Protein 4J7Z (pdb70)

Organism: Thermus thermophilus (strain ATCC 27634 / DSM 579 / HB8) (NCBI:txid300852)

Foldseek 3Di:
DDQDDLCVLLVHDLPDDLVSLVVSLVVLCCPLPCVNDVDPVSVVSNLSNLLSCLQCNDVVSVVLSVCPPPPDDHDDADPPHDDSPPGPPVPDDPNSVVSD/DDQDDLCVLLVHDLPDDLVSSVVSLVVLCCVQPCVNDVDPVSVVSNLSSLLSCLQSNDVVSVVLSVCPPHPDDHDDADVPGDDRPPDPPPPHDPNSVVSD/DDQDDLCVLLVHDLPDDLVSLVVSLVVLCVVQPCVPDDDVVSVVSNLSSQLSCLQVNPVVSVVQSVCPPDPDDGDDADVVFDDSPVDDPVPDDPNSCVRRVND/DDQDDLCVLLVHDLPDDLVSLVVSLVVLLVVQPCVRDVDPCSVVSNLSSLLSCLQSNPVVSSVLSVCPPDPDDGDDADPVADDSPPGPCPPDDPNCCVRRVVRPDD/DDDLCVLLVHDLPDDLVRLVVSLVVVCVVQPVVRDDDPVSVVSNLSSLLSCLQSNPVVSVVLVVCPPDPDDHDDADVPGDDSPVDPQVPDDVVSVVSD/DDQDDLCVLLVHDLPDDLVRLVVSLVVLCVVLPPVSVVSNLSSLLSCLQSNDVVSVVLSVCPPPPDDGDDADVVGDDRDVDDCVPPDPVSVVSD

Structure (mmCIF, N/CA/C/O backbone):
data_4J7Z
#
_entry.id   4J7Z
#
_cell.length_a   85.990
_cell.length_b   85.990
_cell.length_c   72.720
_cell.angle_alpha   90.00
_cell.angle_beta   90.00
_cell.angle_gamma   120.00
#
_symmetry.space_group_name_H-M   'P 31'
#
loop_
_entity.id
_entity.type
_entity.pdbx_description
1 polymer 'Chaperone protein DnaJ 2'
2 non-polymer GLYCEROL
3 water water
#
loop_
_atom_site.group_PDB
_atom_site.id
_atom_site.type_symbol
_atom_site.label_atom_id
_atom_site.label_alt_id
_atom_site.label_comp_id
_atom_site.label_asym_id
_atom_site.label_entity_id
_atom_site.label_seq_id
_atom_site.pdbx_PDB_ins_code
_atom_site.Cartn_x
_atom_site.Cartn_y
_atom_site.Cartn_z
_atom_site.occupancy
_atom_site.B_iso_or_equiv
_atom_site.auth_seq_id
_atom_site.auth_comp_id
_atom_site.auth_asym_id
_atom_site.auth_atom_id
_atom_site.pdbx_PDB_model_num
ATOM 1 N N . ALA A 1 1 ? 3.123 36.519 60.915 1.00 50.92 2 ALA A N 1
ATOM 2 C CA . ALA A 1 1 ? 4.066 36.762 62.054 1.00 52.69 2 ALA A CA 1
ATOM 3 C C . ALA A 1 1 ? 3.910 38.158 62.654 1.00 48.87 2 ALA A C 1
ATOM 4 O O . ALA A 1 1 ? 3.680 38.292 63.857 1.00 54.80 2 ALA A O 1
ATOM 6 N N . ALA A 1 2 ? 4.048 39.190 61.822 1.00 47.81 3 ALA A N 1
ATOM 7 C CA . ALA A 1 2 ? 3.900 40.581 62.280 1.00 45.41 3 ALA A CA 1
ATOM 8 C C . ALA A 1 2 ? 2.464 40.881 62.709 1.00 41.06 3 ALA A C 1
ATOM 9 O O . ALA A 1 2 ? 1.512 40.356 62.122 1.00 43.30 3 ALA A O 1
ATOM 11 N N . LYS A 1 3 ? 2.326 41.738 63.720 1.00 38.97 4 LYS A N 1
ATOM 12 C CA . LYS A 1 3 ? 1.016 42.110 64.283 1.00 33.54 4 LYS A CA 1
ATOM 13 C C . LYS A 1 3 ? 0.148 42.871 63.278 1.00 32.77 4 LYS A C 1
ATOM 14 O O . LYS A 1 3 ? 0.475 43.999 62.900 1.00 43.01 4 LYS A O 1
ATOM 20 N N . LYS A 1 4 ? -0.950 42.250 62.847 1.00 30.19 5 LYS A N 1
ATOM 21 C CA . LYS A 1 4 ? -1.921 42.904 61.965 1.00 26.42 5 LYS A CA 1
ATOM 22 C C . LYS A 1 4 ? -2.646 44.013 62.709 1.00 19.45 5 LYS A C 1
ATOM 23 O O . LYS A 1 4 ? -2.808 43.935 63.921 1.00 19.91 5 LYS A O 1
ATOM 29 N N . ASP A 1 5 ? -3.088 45.030 61.976 1.00 21.14 6 ASP A N 1
ATOM 30 C CA . ASP A 1 5 ? -3.770 46.170 62.594 1.00 18.28 6 ASP A CA 1
ATOM 31 C C . ASP A 1 5 ? -5.250 46.042 62.313 1.00 16.78 6 ASP A C 1
ATOM 32 O O . ASP A 1 5 ? -5.767 46.555 61.316 1.00 19.80 6 ASP A O 1
ATOM 37 N N . TYR A 1 6 ? -5.944 45.370 63.219 1.00 15.66 7 TYR A N 1
ATOM 38 C CA . TYR A 1 6 ? -7.359 45.133 63.060 1.00 14.26 7 TYR A CA 1
ATOM 39 C C . TYR A 1 6 ? -8.170 46.424 63.204 1.00 12.31 7 TYR A C 1
ATOM 40 O O . TYR A 1 6 ? -9.227 46.573 62.593 1.00 14.74 7 TYR A O 1
ATOM 49 N N . TYR A 1 7 ? -7.676 47.362 64.001 1.00 10.45 8 TYR A N 1
ATOM 50 C CA . TYR A 1 7 ? -8.358 48.645 64.135 1.00 11.42 8 TYR A CA 1
ATOM 51 C C . TYR A 1 7 ? -8.421 49.410 62.813 1.00 13.21 8 TYR A C 1
ATOM 52 O O . TYR A 1 7 ? -9.468 49.983 62.466 1.00 13.42 8 TYR A O 1
ATOM 61 N N . ALA A 1 8 ? -7.329 49.381 62.056 1.00 15.51 9 ALA A N 1
ATOM 62 C CA . ALA A 1 8 ? -7.290 50.031 60.730 1.00 14.68 9 ALA A CA 1
ATOM 63 C C . ALA A 1 8 ? -8.218 49.347 59.724 1.00 16.42 9 ALA A C 1
ATOM 64 O O . ALA A 1 8 ? -8.793 50.002 58.845 1.00 17.75 9 ALA A O 1
ATOM 66 N N . ILE A 1 9 ? -8.379 48.035 59.862 1.00 17.28 10 ILE A N 1
ATOM 67 C CA . ILE A 1 9 ? -9.265 47.301 58.954 1.00 16.75 10 ILE A CA 1
ATOM 68 C C . ILE A 1 9 ? -10.717 47.763 59.140 1.00 14.74 10 ILE A C 1
ATOM 69 O O . ILE A 1 9 ? -11.447 47.901 58.157 1.00 19.28 10 ILE A O 1
ATOM 74 N N . LEU A 1 10 ? -11.127 47.976 60.393 1.00 13.59 11 LEU A N 1
ATOM 75 C CA . LEU A 1 10 ? -12.473 48.446 60.697 1.00 14.79 11 LEU A CA 1
ATOM 76 C C . LEU A 1 10 ? -12.647 49.976 60.652 1.00 17.49 11 LEU A C 1
ATOM 77 O O . LEU A 1 10 ? -13.770 50.460 60.568 1.00 18.52 11 LEU A O 1
ATOM 82 N N . GLY A 1 11 ? -11.544 50.721 60.666 1.00 15.17 12 GLY A N 1
ATOM 83 C CA . GLY A 1 11 ? -11.567 52.188 60.630 1.00 13.71 12 GLY A CA 1
ATOM 84 C C . GLY A 1 11 ? -11.948 52.846 61.949 1.00 16.92 12 GLY A C 1
ATOM 85 O O . GLY A 1 11 ? -12.706 53.845 61.978 1.00 18.40 12 GLY A O 1
ATOM 86 N N . VAL A 1 12 ? -11.408 52.308 63.040 1.00 14.85 13 VAL A N 1
ATOM 87 C CA . VAL A 1 12 ? -11.709 52.802 64.376 1.00 10.65 13 VAL A CA 1
ATOM 88 C C . VAL A 1 12 ? -10.404 53.009 65.126 1.00 11.44 13 VAL A C 1
ATOM 89 O O . VAL A 1 12 ? -9.411 52.372 64.805 1.00 13.13 13 VAL A O 1
ATOM 93 N N . PRO A 1 13 ? -10.426 53.892 66.129 1.00 12.33 14 PRO A N 1
ATOM 94 C CA . PRO A 1 13 ? -9.252 54.022 66.970 1.00 11.53 14 PRO A CA 1
ATOM 95 C C . PRO A 1 13 ? -9.034 52.808 67.873 1.00 9.17 14 PRO A C 1
ATOM 96 O O . PRO A 1 13 ? -9.969 52.019 68.131 1.00 13.70 14 PRO A O 1
ATOM 100 N N . ARG A 1 14 ? -7.820 52.681 68.370 1.00 11.34 15 ARG A N 1
ATOM 101 C CA . ARG A 1 14 ? -7.474 51.601 69.297 1.00 11.39 15 ARG A CA 1
ATOM 102 C C . ARG A 1 14 ? -8.329 51.611 70.547 1.00 12.82 15 ARG A C 1
ATOM 103 O O . ARG A 1 14 ? -8.572 50.553 71.132 1.00 13.93 15 ARG A O 1
ATOM 111 N N . ASN A 1 15 ? -8.785 52.794 70.950 1.00 11.84 16 ASN A N 1
ATOM 112 C CA . ASN A 1 15 ? -9.587 52.938 72.168 1.00 13.62 16 ASN A CA 1
ATOM 113 C C . ASN A 1 15 ? -11.103 52.880 71.924 1.00 12.73 16 ASN A C 1
ATOM 114 O O . ASN A 1 15 ? -11.891 53.250 72.810 1.00 13.78 16 ASN A O 1
ATOM 119 N N . ALA A 1 16 ? -11.506 52.391 70.754 1.00 12.57 17 ALA A N 1
ATOM 120 C CA . ALA A 1 16 ? -12.919 52.323 70.396 1.00 12.40 17 ALA A CA 1
ATOM 121 C C . ALA A 1 16 ? -13.688 51.449 71.352 1.00 14.18 17 ALA A C 1
ATOM 122 O O . ALA A 1 16 ? -13.170 50.481 71.877 1.00 13.54 17 ALA A O 1
ATOM 124 N N . THR A 1 17 ? -14.955 51.755 71.533 1.00 15.87 18 THR A N 1
ATOM 125 C CA . THR A 1 17 ? -15.817 50.893 72.315 1.00 15.06 18 THR A CA 1
ATOM 126 C C . THR A 1 17 ? -16.229 49.661 71.502 1.00 13.78 18 THR A C 1
ATOM 127 O O . THR A 1 17 ? -16.145 49.646 70.297 1.00 16.54 18 THR A O 1
ATOM 131 N N . GLN A 1 18 ? -16.747 48.646 72.176 1.00 16.99 19 GLN A N 1
ATOM 132 C CA . GLN A 1 18 ? -17.267 47.486 71.472 1.00 15.46 19 GLN A CA 1
ATOM 133 C C . GLN A 1 18 ? -18.447 47.887 70.595 1.00 16.62 19 GLN A C 1
ATOM 134 O O . GLN A 1 18 ? -18.602 47.361 69.498 1.00 19.82 19 GLN A O 1
ATOM 140 N N . GLU A 1 19 ? -19.273 48.818 71.070 1.00 21.03 20 GLU A N 1
ATOM 141 C CA . GLU A 1 19 ? -20.388 49.341 70.255 1.00 20.68 20 GLU A CA 1
ATOM 142 C C . GLU A 1 19 ? -19.905 49.986 68.958 1.00 22.05 20 GLU A C 1
ATOM 143 O O . GLU A 1 19 ? -20.482 49.761 67.883 1.00 22.69 20 GLU A O 1
ATOM 149 N N . GLU A 1 20 ? -18.863 50.800 69.071 1.00 17.64 21 GLU A N 1
ATOM 150 C CA . GLU A 1 20 ? -18.243 51.450 67.915 1.00 20.29 21 GLU A CA 1
ATOM 151 C C . GLU A 1 20 ? -17.666 50.430 66.932 1.00 16.64 21 GLU A C 1
ATOM 152 O O . GLU A 1 20 ? -17.778 50.588 65.712 1.00 18.76 21 GLU A O 1
ATOM 158 N N . ILE A 1 21 ? -17.030 49.392 67.477 1.00 16.39 22 ILE A N 1
ATOM 159 C CA . ILE A 1 21 ? -16.517 48.279 66.686 1.00 14.54 22 ILE A CA 1
ATOM 160 C C . ILE A 1 21 ? -17.659 47.590 65.935 1.00 16.75 22 ILE A C 1
ATOM 161 O O . ILE A 1 21 ? -17.583 47.398 64.708 1.00 17.99 22 ILE A O 1
ATOM 166 N N . LYS A 1 22 ? -18.720 47.257 66.666 1.00 19.75 23 LYS A N 1
ATOM 167 C CA . LYS A 1 22 ? -19.915 46.679 66.051 1.00 19.04 23 LYS A CA 1
ATOM 168 C C . LYS A 1 22 ? -20.460 47.558 64.928 1.00 23.03 23 LYS A C 1
ATOM 169 O O . LYS A 1 22 ? -20.710 47.062 63.828 1.00 22.53 23 LYS A O 1
ATOM 175 N N . ARG A 1 23 ? -20.646 48.850 65.172 1.00 22.43 24 ARG A N 1
ATOM 176 C CA . ARG A 1 23 ? -21.239 49.688 64.125 1.00 24.25 24 ARG A CA 1
ATOM 177 C C . ARG A 1 23 ? -20.309 49.859 62.894 1.00 21.06 24 ARG A C 1
ATOM 178 O O . ARG A 1 23 ? -20.801 49.958 61.755 1.00 23.60 24 ARG A O 1
ATOM 186 N N . ALA A 1 24 ? -18.992 49.880 63.116 1.00 22.42 25 ALA A N 1
ATOM 187 C CA . ALA A 1 24 ? -18.023 49.953 62.020 1.00 19.66 25 ALA A CA 1
ATOM 188 C C . ALA A 1 24 ? -18.056 48.677 61.165 1.00 21.32 25 ALA A C 1
ATOM 189 O O . ALA A 1 24 ? -18.068 48.738 59.933 1.00 24.50 25 ALA A O 1
ATOM 191 N N . TYR A 1 25 ? -18.085 47.524 61.829 1.00 17.38 26 TYR A N 1
ATOM 192 C CA . TYR A 1 25 ? -18.247 46.242 61.151 1.00 20.34 26 TYR A CA 1
ATOM 193 C C . TYR A 1 25 ? -19.541 46.173 60.329 1.00 23.03 26 TYR A C 1
ATOM 194 O O . TYR A 1 25 ? -19.528 45.732 59.172 1.00 26.05 26 TYR A O 1
ATOM 203 N N . LYS A 1 26 ? -20.653 46.611 60.922 1.00 20.87 27 LYS A N 1
ATOM 204 C CA . LYS A 1 26 ? -21.941 46.556 60.233 1.00 24.81 27 LYS A CA 1
ATOM 205 C C . LYS A 1 26 ? -21.919 47.420 58.975 1.00 28.17 27 LYS A C 1
ATOM 206 O O . LYS A 1 26 ? -22.440 47.000 57.936 1.00 33.16 27 LYS A O 1
ATOM 212 N N . ARG A 1 27 ? -21.321 48.613 59.071 1.00 29.46 28 ARG A N 1
ATOM 213 C CA . ARG A 1 27 ? -21.148 49.516 57.911 1.00 32.66 28 ARG A CA 1
ATOM 214 C C . ARG A 1 27 ? -20.407 48.840 56.770 1.00 28.50 28 ARG A C 1
ATOM 215 O O . ARG A 1 27 ? -20.783 48.968 55.603 1.00 33.68 28 ARG A O 1
ATOM 223 N N . LEU A 1 28 ? -19.335 48.135 57.117 1.00 27.78 29 LEU A N 1
ATOM 224 C CA . LEU A 1 28 ? -18.514 47.440 56.138 1.00 24.48 29 LEU A CA 1
ATOM 225 C C . LEU A 1 28 ? -19.180 46.162 55.623 1.00 29.38 29 LEU A C 1
ATOM 226 O O . LEU A 1 28 ? -19.113 45.866 54.430 1.00 34.45 29 LEU A O 1
ATOM 231 N N . ALA A 1 29 ? -19.837 45.418 56.509 1.00 31.49 30 ALA A N 1
ATOM 232 C CA . ALA A 1 29 ? -20.578 44.226 56.104 1.00 33.80 30 ALA A CA 1
ATOM 233 C C . ALA A 1 29 ? -21.712 44.558 55.140 1.00 31.88 30 ALA A C 1
ATOM 234 O O . ALA A 1 29 ? -22.000 43.782 54.231 1.00 37.83 30 ALA A O 1
ATOM 236 N N . ARG A 1 30 ? -22.351 45.713 55.315 1.00 35.14 31 ARG A N 1
ATOM 237 C CA . ARG A 1 30 ? -23.411 46.136 54.384 1.00 41.47 31 ARG A CA 1
ATOM 238 C C . ARG A 1 30 ? -22.896 46.330 52.951 1.00 44.58 31 ARG A C 1
ATOM 239 O O . ARG A 1 30 ? -23.675 46.260 51.990 1.00 40.51 31 ARG A O 1
ATOM 247 N N . GLN A 1 31 ? -21.594 46.588 52.833 1.00 41.96 32 GLN A N 1
ATOM 248 C CA . GLN A 1 31 ? -20.921 46.831 51.562 1.00 44.71 32 GLN A CA 1
ATOM 249 C C . GLN A 1 31 ? -20.298 45.570 50.945 1.00 39.49 32 GLN A C 1
ATOM 250 O O . GLN A 1 31 ? -20.410 45.359 49.742 1.00 45.35 32 GLN A O 1
ATOM 256 N N . TYR A 1 32 ? -19.659 44.731 51.759 1.00 40.76 33 TYR A N 1
ATOM 257 C CA . TYR A 1 32 ? -18.854 43.617 51.239 1.00 40.72 33 TYR A CA 1
ATOM 258 C C . TYR A 1 32 ? -19.441 42.208 51.419 1.00 41.01 33 TYR A C 1
ATOM 259 O O . TYR A 1 32 ? -18.854 41.237 50.918 1.00 40.29 33 TYR A O 1
ATOM 268 N N . HIS A 1 33 ? -20.583 42.078 52.104 1.00 48.28 34 HIS A N 1
ATOM 269 C CA . HIS A 1 33 ? -21.218 40.761 52.345 1.00 51.46 34 HIS A CA 1
ATOM 270 C C . HIS A 1 33 ? -21.472 39.999 51.031 1.00 55.98 34 HIS A C 1
ATOM 271 O O . HIS A 1 33 ? -21.835 40.620 50.042 1.00 55.29 34 HIS A O 1
ATOM 278 N N . PRO A 1 34 ? -21.262 38.661 51.010 1.00 59.91 35 PRO A N 1
ATOM 279 C CA . PRO A 1 34 ? -21.351 37.911 49.748 1.00 64.43 35 PRO A CA 1
ATOM 280 C C . PRO A 1 34 ? -22.591 38.169 48.891 1.00 69.60 35 PRO A C 1
ATOM 281 O O . PRO A 1 34 ? -22.465 38.376 47.679 1.00 75.69 35 PRO A O 1
ATOM 285 N N . ASP A 1 35 ? -23.769 38.158 49.507 1.00 69.02 36 ASP A N 1
ATOM 286 C CA . ASP A 1 35 ? -25.017 38.225 48.732 1.00 75.22 36 ASP A CA 1
ATOM 287 C C . ASP A 1 35 ? -25.462 39.651 48.361 1.00 74.79 36 ASP A C 1
ATOM 288 O O . ASP A 1 35 ? -26.398 39.814 47.578 1.00 82.13 36 ASP A O 1
ATOM 293 N N . VAL A 1 36 ? -24.792 40.673 48.899 1.00 71.53 37 VAL A N 1
ATOM 294 C CA . VAL A 1 36 ? -24.970 42.051 48.405 1.00 69.13 37 VAL A CA 1
ATOM 295 C C . VAL A 1 36 ? -23.916 42.402 47.348 1.00 67.73 37 VAL A C 1
ATOM 296 O O . VAL A 1 36 ? -24.231 43.058 46.352 1.00 69.79 37 VAL A O 1
ATOM 300 N N . ASN A 1 37 ? -22.682 41.950 47.566 1.00 60.33 38 ASN A N 1
ATOM 301 C CA . ASN A 1 37 ? -21.569 42.207 46.655 1.00 59.70 38 ASN A CA 1
ATOM 302 C C . ASN A 1 37 ? -20.889 40.894 46.276 1.00 58.72 38 ASN A C 1
ATOM 303 O O . ASN A 1 37 ? -20.246 40.251 47.112 1.00 57.35 38 ASN A O 1
ATOM 308 N N . LYS A 1 38 ? -21.020 40.517 45.005 1.00 61.16 39 LYS A N 1
ATOM 309 C CA . LYS A 1 38 ? -20.530 39.232 44.505 1.00 65.62 39 LYS A CA 1
ATOM 310 C C . LYS A 1 38 ? -19.132 39.316 43.875 1.00 63.01 39 LYS A C 1
ATOM 311 O O . LYS A 1 38 ? -18.672 38.352 43.261 1.00 66.76 39 LYS A O 1
ATOM 317 N N . SER A 1 39 ? -18.452 40.452 44.042 1.00 60.16 40 SER A N 1
ATOM 318 C CA . SER A 1 39 ? -17.136 40.654 43.447 1.00 60.28 40 SER A CA 1
ATOM 319 C C . SER A 1 39 ? -16.052 39.890 44.211 1.00 61.39 40 SER A C 1
ATOM 320 O O . SER A 1 39 ? -16.188 39.668 45.427 1.00 52.81 40 SER A O 1
ATOM 323 N N . PRO A 1 40 ? -14.966 39.495 43.514 1.00 63.34 41 PRO A N 1
ATOM 324 C CA . PRO A 1 40 ? -13.837 38.865 44.205 1.00 61.37 41 PRO A CA 1
ATOM 325 C C . PRO A 1 40 ? -13.130 39.815 45.167 1.00 58.03 41 PRO A C 1
ATOM 326 O O . PRO A 1 40 ? -12.586 39.372 46.181 1.00 59.25 41 PRO A O 1
ATOM 330 N N . GLU A 1 41 ? -13.140 41.108 44.843 1.00 55.72 42 GLU A N 1
ATOM 331 C CA . GLU A 1 41 ? -12.540 42.134 45.696 1.00 51.75 42 GLU A CA 1
ATOM 332 C C . GLU A 1 41 ? -13.301 42.246 47.014 1.00 44.25 42 GLU A C 1
ATOM 333 O O . GLU A 1 41 ? -12.705 42.474 48.064 1.00 39.12 42 GLU A O 1
ATOM 339 N N . ALA A 1 42 ? -14.623 42.107 46.939 1.00 43.67 43 ALA A N 1
ATOM 340 C CA . ALA A 1 42 ? -15.476 42.086 48.123 1.00 42.76 43 ALA A CA 1
ATOM 341 C C . ALA A 1 42 ? -15.202 40.870 49.000 1.00 43.13 43 ALA A C 1
ATOM 342 O O . ALA A 1 42 ? -15.169 40.999 50.216 1.00 35.18 43 ALA A O 1
ATOM 344 N N . GLU A 1 43 ? -15.017 39.698 48.391 1.00 48.86 44 GLU A N 1
ATOM 345 C CA . GLU A 1 43 ? -14.738 38.475 49.147 1.00 50.04 44 GLU A CA 1
ATOM 346 C C . GLU A 1 43 ? -13.464 38.623 49.979 1.00 48.00 44 GLU A C 1
ATOM 347 O O . GLU A 1 43 ? -13.461 38.344 51.181 1.00 42.49 44 GLU A O 1
ATOM 353 N N . GLU A 1 44 ? -12.393 39.081 49.335 1.00 50.83 45 GLU A N 1
ATOM 354 C CA . GLU A 1 44 ? -11.084 39.202 49.983 1.00 49.69 45 GLU A CA 1
ATOM 355 C C . GLU A 1 44 ? -11.059 40.267 51.086 1.00 45.57 45 GLU A C 1
ATOM 356 O O . GLU A 1 44 ? -10.425 40.066 52.130 1.00 41.48 45 GLU A O 1
ATOM 362 N N . LYS A 1 45 ? -11.739 41.390 50.852 1.00 39.82 46 LYS A N 1
ATOM 363 C CA . LYS A 1 45 ? -11.845 42.454 51.858 1.00 40.21 46 LYS A CA 1
ATOM 364 C C . LYS A 1 45 ? -12.678 42.005 53.054 1.00 35.22 46 LYS A C 1
ATOM 365 O O . LYS A 1 45 ? -12.304 42.243 54.202 1.00 33.72 46 LYS A O 1
ATOM 371 N N . PHE A 1 46 ? -13.807 41.356 52.779 1.00 30.09 47 PHE A N 1
ATOM 372 C CA . PHE A 1 46 ? -14.702 40.881 53.837 1.00 34.13 47 PHE A CA 1
ATOM 373 C C . PHE A 1 46 ? -14.037 39.810 54.710 1.00 33.43 47 PHE A C 1
ATOM 374 O O . PHE A 1 46 ? -14.291 39.749 55.910 1.00 29.69 47 PHE A O 1
ATOM 382 N N . LYS A 1 47 ? -13.175 38.988 54.115 1.00 31.74 48 LYS A N 1
ATOM 383 C CA . LYS A 1 47 ? -12.375 38.032 54.884 1.00 34.21 48 LYS A CA 1
ATOM 384 C C . LYS A 1 47 ? -11.566 38.775 55.941 1.00 28.95 48 LYS A C 1
ATOM 385 O O . LYS A 1 47 ? -11.594 38.412 57.128 1.00 27.31 48 LYS A O 1
ATOM 391 N N . GLU A 1 48 ? -10.857 39.817 55.506 1.00 24.61 49 GLU A N 1
ATOM 392 C CA . GLU A 1 48 ? -10.044 40.628 56.416 1.00 27.98 49 GLU A CA 1
ATOM 393 C C . GLU A 1 48 ? -10.898 41.283 57.483 1.00 23.92 49 GLU A C 1
ATOM 394 O O . GLU A 1 48 ? -10.529 41.310 58.652 1.00 21.46 49 GLU A O 1
ATOM 400 N N . ILE A 1 49 ? -12.049 41.805 57.075 1.00 23.82 50 ILE A N 1
ATOM 401 C CA . ILE A 1 49 ? -12.943 42.483 58.002 1.00 22.27 50 ILE A CA 1
ATOM 402 C C . ILE A 1 49 ? -13.502 41.506 59.047 1.00 20.09 50 ILE A C 1
ATOM 403 O O . ILE A 1 49 ? -13.631 41.842 60.218 1.00 21.54 50 ILE A O 1
ATOM 408 N N . ASN A 1 50 ? -13.836 40.292 58.615 1.00 22.02 51 ASN A N 1
ATOM 409 C CA . ASN A 1 50 ? -14.362 39.295 59.533 1.00 24.41 51 ASN A CA 1
ATOM 410 C C . ASN A 1 50 ? -13.339 38.817 60.561 1.00 24.63 51 ASN A C 1
ATOM 411 O O . ASN A 1 50 ? -13.674 38.623 61.733 1.00 21.90 51 ASN A O 1
ATOM 416 N N . GLU A 1 51 ? -12.097 38.639 60.132 1.00 19.78 52 GLU A N 1
ATOM 417 C CA . GLU A 1 51 ? -11.029 38.269 61.066 1.00 21.44 52 GLU A CA 1
ATOM 418 C C . GLU A 1 51 ? -10.814 39.383 62.077 1.00 20.75 52 GLU A C 1
ATOM 419 O O . GLU A 1 51 ? -10.664 39.128 63.272 1.00 18.50 52 GLU A O 1
ATOM 425 N N . ALA A 1 52 ? -10.774 40.618 61.591 1.00 16.31 53 ALA A N 1
ATOM 426 C CA . ALA A 1 52 ? -10.655 41.778 62.477 1.00 16.60 53 ALA A CA 1
ATOM 427 C C . ALA A 1 52 ? -11.786 41.834 63.498 1.00 19.01 53 ALA A C 1
ATOM 428 O O . ALA A 1 52 ? -11.554 42.074 64.674 1.00 17.84 53 ALA A O 1
ATOM 430 N N . TYR A 1 53 ? -13.010 41.575 63.046 1.00 16.32 54 TYR A N 1
ATOM 431 C CA . TYR A 1 53 ? -14.169 41.582 63.926 1.00 16.36 54 TYR A CA 1
ATOM 432 C C . TYR A 1 53 ? -14.177 40.416 64.906 1.00 18.37 54 TYR A C 1
ATOM 433 O O . TYR A 1 53 ? -14.529 40.585 66.066 1.00 18.06 54 TYR A O 1
ATOM 442 N N . ALA A 1 54 ? -13.784 39.237 64.437 1.00 19.48 55 ALA A N 1
ATOM 443 C CA . ALA A 1 54 ? -13.633 38.063 65.292 1.00 14.72 55 ALA A CA 1
ATOM 444 C C . ALA A 1 54 ? -12.747 38.357 66.499 1.00 19.77 55 ALA A C 1
ATOM 445 O O . ALA A 1 54 ? -13.041 37.938 67.615 1.00 20.92 55 ALA A O 1
ATOM 447 N N . VAL A 1 55 ? -11.666 39.089 66.263 1.00 17.40 56 VAL A N 1
ATOM 448 C CA . VAL A 1 55 ? -10.722 39.404 67.326 1.00 17.41 56 VAL A CA 1
ATOM 449 C C . VAL A 1 55 ? -11.270 40.544 68.187 1.00 19.70 56 VAL A C 1
ATOM 450 O O . VAL A 1 55 ? -11.317 40.434 69.417 1.00 21.56 56 VAL A O 1
ATOM 454 N N . LEU A 1 56 ? -11.690 41.636 67.554 1.00 15.08 57 LEU A N 1
ATOM 455 C CA . LEU A 1 56 ? -12.012 42.850 68.292 1.00 15.14 57 LEU A CA 1
ATOM 456 C C . LEU A 1 56 ? -13.386 42.862 68.959 1.00 13.53 57 LEU A C 1
ATOM 457 O O . LEU A 1 56 ? -13.592 43.619 69.908 1.00 15.97 57 LEU A O 1
ATOM 462 N N . SER A 1 57 ? -14.329 42.062 68.468 1.00 18.35 58 SER A N 1
ATOM 463 C CA . SER A 1 57 ? -15.687 42.099 69.004 1.00 19.71 58 SER A CA 1
ATOM 464 C C . SER A 1 57 ? -15.881 41.362 70.316 1.00 18.65 58 SER A C 1
ATOM 465 O O . SER A 1 57 ? -16.918 41.553 70.963 1.00 21.03 58 SER A O 1
ATOM 468 N N . ASP A 1 58 ? -14.921 40.511 70.686 1.00 17.87 59 ASP A N 1
ATOM 469 C CA . ASP A 1 58 ? -14.944 39.791 71.953 1.00 20.74 59 ASP A CA 1
ATOM 470 C C . ASP A 1 58 ? -13.918 40.488 72.843 1.00 18.97 59 ASP A C 1
ATOM 471 O O . ASP A 1 58 ? -12.731 40.422 72.579 1.00 18.53 59 ASP A O 1
ATOM 476 N N . PRO A 1 59 ? -14.382 41.201 73.873 1.00 18.79 60 PRO A N 1
ATOM 477 C CA . PRO A 1 59 ? -13.426 41.957 74.682 1.00 18.23 60 PRO A CA 1
ATOM 478 C C . PRO A 1 59 ? -12.270 41.147 75.271 1.00 17.26 60 PRO A C 1
ATOM 479 O O . PRO A 1 59 ? -11.165 41.679 75.409 1.00 16.88 60 PRO A O 1
ATOM 483 N N . GLU A 1 60 ? -12.508 39.882 75.606 1.00 20.33 61 GLU A N 1
ATOM 484 C CA . GLU A 1 60 ? -11.453 39.041 76.177 1.00 24.15 61 GLU A CA 1
ATOM 485 C C . GLU A 1 60 ? -10.386 38.712 75.135 1.00 23.88 61 GLU A C 1
ATOM 486 O O . GLU A 1 60 ? -9.196 38.745 75.424 1.00 21.23 61 GLU A O 1
ATOM 492 N N . LYS A 1 61 ? -10.808 38.415 73.913 1.00 19.88 62 LYS A N 1
ATOM 493 C CA . LYS A 1 61 ? -9.854 38.144 72.847 1.00 20.95 62 LYS A CA 1
ATOM 494 C C . LYS A 1 61 ? -9.132 39.435 72.452 1.00 17.32 62 LYS A C 1
ATOM 495 O O . LYS A 1 61 ? -7.933 39.430 72.165 1.00 18.13 62 LYS A O 1
ATOM 501 N N . ARG A 1 62 ? -9.862 40.552 72.449 1.00 17.81 63 ARG A N 1
ATOM 502 C CA . ARG A 1 62 ? -9.278 41.854 72.151 1.00 16.76 63 ARG A CA 1
ATOM 503 C C . ARG A 1 62 ? -8.136 42.186 73.096 1.00 15.51 63 ARG A C 1
ATOM 504 O O . ARG A 1 62 ? -7.119 42.727 72.689 1.00 14.33 63 ARG A O 1
ATOM 512 N N . ARG A 1 63 ? -8.306 41.844 74.363 1.00 15.15 64 ARG A N 1
ATOM 513 C CA . ARG A 1 63 ? -7.255 42.086 75.346 1.00 15.02 64 ARG A CA 1
ATOM 514 C C . ARG A 1 63 ? -5.979 41.313 75.019 1.00 14.70 64 ARG A C 1
ATOM 515 O O . ARG A 1 63 ? -4.884 41.836 75.189 1.00 17.67 64 ARG A O 1
ATOM 523 N N . ILE A 1 64 ? -6.123 40.074 74.575 1.00 17.53 65 ILE A N 1
ATOM 524 C CA . ILE A 1 64 ? -4.974 39.260 74.187 1.00 18.67 65 ILE A CA 1
ATOM 525 C C . ILE A 1 64 ? -4.254 39.886 73.011 1.00 15.94 65 ILE A C 1
ATOM 526 O O . ILE A 1 64 ? -3.006 39.933 72.969 1.00 21.19 65 ILE A O 1
ATOM 531 N N . TYR A 1 65 ? -5.050 40.343 72.050 1.00 15.89 66 TYR A N 1
ATOM 532 C CA . TYR A 1 65 ? -4.520 41.042 70.882 1.00 16.59 66 TYR A CA 1
ATOM 533 C C . TYR A 1 65 ? -3.811 42.340 71.265 1.00 14.76 66 TYR A C 1
ATOM 534 O O . TYR A 1 65 ? -2.697 42.602 70.809 1.00 18.98 66 TYR A O 1
ATOM 543 N N . ASP A 1 66 ? -4.452 43.156 72.093 1.00 16.38 67 ASP A N 1
ATOM 544 C CA . ASP A 1 66 ? -3.866 44.423 72.507 1.00 17.49 67 ASP A CA 1
ATOM 545 C C . ASP A 1 66 ? -2.538 44.256 73.264 1.00 17.29 67 ASP A C 1
ATOM 546 O O . ASP A 1 66 ? -1.671 45.120 73.176 1.00 25.35 67 ASP A O 1
ATOM 551 N N . THR A 1 67 ? -2.379 43.153 73.998 1.00 13.95 68 THR A N 1
ATOM 552 C CA . THR A 1 67 ? -1.174 42.940 74.808 1.00 16.42 68 THR A CA 1
ATOM 553 C C . THR A 1 67 ? -0.021 42.375 73.999 1.00 23.75 68 THR A C 1
ATOM 554 O O . THR A 1 67 ? 1.132 42.437 74.428 1.00 24.36 68 THR A O 1
ATOM 558 N N . TYR A 1 68 ? -0.346 41.794 72.849 1.00 21.76 69 TYR A N 1
ATOM 559 C CA . TYR A 1 68 ? 0.642 41.255 71.928 1.00 29.27 69 TYR A CA 1
ATOM 560 C C . TYR A 1 68 ? 1.679 42.297 71.499 1.00 25.41 69 TYR A C 1
ATOM 561 O O . TYR A 1 68 ? 1.334 43.404 71.080 1.00 28.64 69 TYR A O 1
ATOM 570 N N . GLY A 1 69 ? 2.952 41.934 71.616 1.00 33.30 70 GLY A N 1
ATOM 571 C CA . GLY A 1 69 ? 4.049 42.809 71.205 1.00 35.44 70 GLY A CA 1
ATOM 572 C C . GLY A 1 69 ? 4.506 43.788 72.271 1.00 37.72 70 GLY A C 1
ATOM 573 O O . GLY A 1 69 ? 5.502 44.488 72.085 1.00 43.88 70 GLY A O 1
ATOM 574 N N . THR A 1 70 ? 3.802 43.828 73.401 1.00 36.11 71 THR A N 1
ATOM 575 C CA . THR A 1 70 ? 4.170 44.716 74.489 1.00 32.91 71 THR A CA 1
ATOM 576 C C . THR A 1 70 ? 5.236 44.054 75.343 1.00 34.03 71 THR A C 1
ATOM 577 O O . THR A 1 70 ? 5.563 42.874 75.179 1.00 31.66 71 THR A O 1
ATOM 581 N N . THR A 1 71 ? 5.767 44.833 76.273 1.00 39.12 72 THR A N 1
ATOM 582 C CA . THR A 1 71 ? 6.717 44.345 77.255 1.00 38.33 72 THR A CA 1
ATOM 583 C C . THR A 1 71 ? 6.053 43.653 78.466 1.00 33.87 72 THR A C 1
ATOM 584 O O . THR A 1 71 ? 6.758 43.149 79.347 1.00 39.87 72 THR A O 1
ATOM 588 N N . GLU A 1 72 ? 4.723 43.630 78.508 1.00 33.26 73 GLU A N 1
ATOM 589 C CA . GLU A 1 72 ? 3.981 42.889 79.530 1.00 35.58 73 GLU A CA 1
ATOM 590 C C . GLU A 1 72 ? 4.101 41.374 79.271 1.00 33.08 73 GLU A C 1
ATOM 591 O O . GLU A 1 72 ? 4.100 40.932 78.118 1.00 33.95 73 GLU A O 1
ATOM 597 N N . ALA A 1 73 ? 4.208 40.584 80.335 1.00 32.24 74 ALA A N 1
ATOM 598 C CA . ALA A 1 73 ? 4.269 39.130 80.202 1.00 31.73 74 ALA A CA 1
ATOM 599 C C . ALA A 1 73 ? 2.926 38.618 79.715 1.00 34.59 74 ALA A C 1
ATOM 600 O O . ALA A 1 73 ? 1.882 39.086 80.177 1.00 29.98 74 ALA A O 1
ATOM 602 N N . PRO A 1 74 ? 2.935 37.643 78.789 1.00 38.01 75 PRO A N 1
ATOM 603 C CA . PRO A 1 74 ? 1.654 37.199 78.267 1.00 36.93 75 PRO A CA 1
ATOM 604 C C . PRO A 1 74 ? 0.971 36.218 79.220 1.00 34.64 75 PRO A C 1
ATOM 605 O O . PRO A 1 74 ? 1.650 35.520 79.968 1.00 41.26 75 PRO A O 1
ATOM 609 N N . PRO A 1 75 ? -0.371 36.162 79.187 1.00 44.73 76 PRO A N 1
ATOM 610 C CA . PRO A 1 75 ? -1.092 35.153 79.958 1.00 50.12 76 PRO A CA 1
ATOM 611 C C . PRO A 1 75 ? -1.042 33.784 79.284 1.00 57.07 76 PRO A C 1
ATOM 612 O O . PRO A 1 75 ? -1.251 33.709 78.071 1.00 60.50 76 PRO A O 1
ATOM 616 N N . PRO A 1 76 ? -0.771 32.709 80.052 1.00 62.12 77 PRO A N 1
ATOM 617 C CA . PRO A 1 76 ? -0.863 31.363 79.482 1.00 65.12 77 PRO A CA 1
ATOM 618 C C . PRO A 1 76 ? -2.249 31.105 78.892 1.00 64.72 77 PRO A C 1
ATOM 619 O O . PRO A 1 76 ? -3.238 31.569 79.467 1.00 63.48 77 PRO A O 1
ATOM 623 N N . PRO A 1 77 ? -2.331 30.383 77.753 1.00 64.20 78 PRO A N 1
ATOM 624 C CA . PRO A 1 77 ? -3.647 30.202 77.135 1.00 60.30 78 PRO A CA 1
ATOM 625 C C . PRO A 1 77 ? -4.628 29.489 78.069 1.00 58.98 78 PRO A C 1
ATOM 626 O O . PRO A 1 77 ? -4.212 28.621 78.840 1.00 61.98 78 PRO A O 1
ATOM 630 N N . PRO A 1 78 ? -5.922 29.854 78.007 1.00 59.32 79 PRO A N 1
ATOM 631 C CA . PRO A 1 78 ? -6.898 29.328 78.961 1.00 60.16 79 PRO A CA 1
ATOM 632 C C . PRO A 1 78 ? -7.276 27.872 78.680 1.00 62.73 79 PRO A C 1
ATOM 633 O O . PRO A 1 78 ? -6.967 27.364 77.599 1.00 59.11 79 PRO A O 1
ATOM 637 N N . PRO A 1 79 ? -7.941 27.202 79.646 1.00 65.74 80 PRO A N 1
ATOM 638 C CA . PRO A 1 79 ? -8.288 25.791 79.455 1.00 66.53 80 PRO A CA 1
ATOM 639 C C . PRO A 1 79 ? -9.299 25.595 78.328 1.00 63.97 80 PRO A C 1
ATOM 640 O O . PRO A 1 79 ? -10.281 26.340 78.246 1.00 57.62 80 PRO A O 1
ATOM 644 N N . GLY A 1 80 ? -9.035 24.620 77.457 1.00 64.11 81 GLY A N 1
ATOM 645 C CA . GLY A 1 80 ? -9.908 24.321 76.319 1.00 65.80 81 GLY A CA 1
ATOM 646 C C . GLY A 1 80 ? -9.650 25.138 75.060 1.00 64.30 81 GLY A C 1
ATOM 647 O O . GLY A 1 80 ? -10.135 24.780 73.985 1.00 64.26 81 GLY A O 1
ATOM 648 N N . GLY A 1 81 ? -8.891 26.229 75.183 1.00 63.26 82 GLY A N 1
ATOM 649 C CA . GLY A 1 81 ? -8.607 27.115 74.053 1.00 59.84 82 GLY A CA 1
ATOM 650 C C . GLY A 1 81 ? -9.598 28.259 73.932 1.00 56.14 82 GLY A C 1
ATOM 651 O O . GLY A 1 81 ? -10.291 28.590 74.894 1.00 54.50 82 GLY A O 1
ATOM 652 N N . TYR A 1 82 ? -9.654 28.860 72.742 1.00 55.02 83 TYR A N 1
ATOM 653 C CA . TYR A 1 82 ? -10.538 29.996 72.451 1.00 51.47 83 TYR A CA 1
ATOM 654 C C . TYR A 1 82 ? -11.756 29.545 71.642 1.00 53.56 83 TYR A C 1
ATOM 655 O O . TYR A 1 82 ? -11.769 28.444 71.094 1.00 53.34 83 TYR A O 1
ATOM 664 N N . ASP A 1 83 ? -12.768 30.407 71.570 1.00 51.55 84 ASP A N 1
ATOM 665 C CA . ASP A 1 83 ? -14.051 30.076 70.943 1.00 52.69 84 ASP A CA 1
ATOM 666 C C . ASP A 1 83 ? -14.441 31.157 69.931 1.00 47.87 84 ASP A C 1
ATOM 667 O O . ASP A 1 83 ? -14.821 32.263 70.307 1.00 45.58 84 ASP A O 1
ATOM 672 N N . PHE A 1 84 ? -14.361 30.812 68.649 1.00 46.65 85 PHE A N 1
ATOM 673 C CA . PHE A 1 84 ? -14.692 31.732 67.567 1.00 48.97 85 PHE A CA 1
ATOM 674 C C . PHE A 1 84 ? -15.920 31.256 66.796 1.00 49.26 85 PHE A C 1
ATOM 675 O O . PHE A 1 84 ? -15.907 31.191 65.564 1.00 53.56 85 PHE A O 1
ATOM 683 N N . SER A 1 85 ? -16.985 30.937 67.525 1.00 50.63 86 SER A N 1
ATOM 684 C CA . SER A 1 85 ? -18.232 30.504 66.908 1.00 54.17 86 SER A CA 1
ATOM 685 C C . SER A 1 85 ? -18.775 31.604 66.001 1.00 52.82 86 SER A C 1
ATOM 686 O O . SER A 1 85 ? -18.704 32.785 66.337 1.00 51.70 86 SER A O 1
ATOM 689 N N . GLY A 1 86 ? -19.289 31.207 64.842 1.00 56.51 87 GLY A N 1
ATOM 690 C CA . GLY A 1 86 ? -19.798 32.154 63.857 1.00 53.76 87 GLY A CA 1
ATOM 691 C C . GLY A 1 86 ? -18.737 32.815 62.995 1.00 53.40 87 GLY A C 1
ATOM 692 O O . GLY A 1 86 ? -19.027 33.811 62.327 1.00 52.62 87 GLY A O 1
ATOM 693 N N . PHE A 1 87 ? -17.517 32.268 62.992 1.00 47.10 88 PHE A N 1
ATOM 694 C CA . PHE A 1 87 ? -16.426 32.800 62.172 1.00 45.91 88 PHE A CA 1
ATOM 695 C C . PHE A 1 87 ? -15.688 31.697 61.400 1.00 49.78 88 PHE A C 1
ATOM 696 O O . PHE A 1 87 ? -15.498 30.593 61.915 1.00 49.68 88 PHE A O 1
ATOM 704 N N . ASP A 1 88 ? -15.274 32.014 60.170 1.00 46.23 89 ASP A N 1
ATOM 705 C CA . ASP A 1 88 ? -14.499 31.093 59.331 1.00 52.17 89 ASP A CA 1
ATOM 706 C C . ASP A 1 88 ? -13.019 31.125 59.710 1.00 48.41 89 ASP A C 1
ATOM 707 O O . ASP A 1 88 ? -12.180 31.629 58.959 1.00 53.76 89 ASP A O 1
ATOM 712 N N . VAL A 1 89 ? -12.712 30.552 60.869 1.00 47.51 90 VAL A N 1
ATOM 713 C CA . VAL A 1 89 ? -11.389 30.661 61.493 1.00 44.15 90 VAL A CA 1
ATOM 714 C C . VAL A 1 89 ? -10.283 29.850 60.812 1.00 43.69 90 VAL A C 1
ATOM 715 O O . VAL A 1 89 ? -9.134 30.291 60.762 1.00 39.87 90 VAL A O 1
ATOM 719 N N . GLU A 1 90 ? -10.616 28.679 60.283 1.00 43.79 91 GLU A N 1
ATOM 720 C CA . GLU A 1 90 ? -9.604 27.837 59.638 1.00 48.95 91 GLU A CA 1
ATOM 721 C C . GLU A 1 90 ? -8.886 28.551 58.481 1.00 50.03 91 GLU A C 1
ATOM 722 O O . GLU A 1 90 ? -7.730 28.242 58.189 1.00 56.89 91 GLU A O 1
ATOM 728 N N . ASP A 1 91 ? -9.557 29.517 57.854 1.00 52.13 92 ASP A N 1
ATOM 729 C CA . ASP A 1 91 ? -8.985 30.280 56.743 1.00 51.73 92 ASP A CA 1
ATOM 730 C C . ASP A 1 91 ? -8.338 31.617 57.156 1.00 47.74 92 ASP A C 1
ATOM 731 O O . ASP A 1 91 ? -7.887 32.373 56.294 1.00 48.18 92 ASP A O 1
ATOM 736 N N . PHE A 1 92 ? -8.282 31.915 58.456 1.00 41.49 93 PHE A N 1
ATOM 737 C CA . PHE A 1 92 ? -7.699 33.179 58.917 1.00 34.17 93 PHE A CA 1
ATOM 738 C C . PHE A 1 92 ? -6.175 33.183 58.837 1.00 33.87 93 PHE A C 1
ATOM 739 O O . PHE A 1 92 ? -5.545 32.137 58.690 1.00 35.03 93 PHE A O 1
ATOM 747 N N . SER A 1 93 ? -5.611 34.387 58.902 1.00 27.98 94 SER A N 1
ATOM 748 C CA . SER A 1 93 ? -4.186 34.644 58.688 1.00 30.06 94 SER A CA 1
ATOM 749 C C . SER A 1 93 ? -3.282 33.874 59.637 1.00 34.98 94 SER A C 1
ATOM 750 O O . SER A 1 93 ? -3.718 33.415 60.683 1.00 29.96 94 SER A O 1
ATOM 753 N N . GLU A 1 94 ? -2.012 33.753 59.266 1.00 31.58 95 GLU A N 1
ATOM 754 C CA . GLU A 1 94 ? -1.033 33.106 60.137 1.00 36.35 95 GLU A CA 1
ATOM 755 C C . GLU A 1 94 ? -0.812 33.902 61.429 1.00 32.34 95 GLU A C 1
ATOM 756 O O . GLU A 1 94 ? -0.546 33.312 62.479 1.00 37.21 95 GLU A O 1
ATOM 762 N N . PHE A 1 95 ? -0.939 35.227 61.371 1.00 31.21 96 PHE A N 1
ATOM 763 C CA . PHE A 1 95 ? -0.879 36.023 62.599 1.00 28.60 96 PHE A CA 1
ATOM 764 C C . PHE A 1 95 ? -1.973 35.598 63.589 1.00 26.36 96 PHE A C 1
ATOM 765 O O . PHE A 1 95 ? -1.713 35.439 64.780 1.00 32.01 96 PHE A O 1
ATOM 773 N N . PHE A 1 96 ? -3.190 35.423 63.082 1.00 27.63 97 PHE A N 1
ATOM 774 C CA . PHE A 1 96 ? -4.331 35.009 63.897 1.00 25.34 97 PHE A CA 1
ATOM 775 C C . PHE A 1 96 ? -4.104 33.621 64.492 1.00 30.83 97 PHE A C 1
ATOM 776 O O . PHE A 1 96 ? -4.370 33.391 65.679 1.00 29.39 97 PHE A O 1
ATOM 784 N N . GLN A 1 97 ? -3.629 32.694 63.668 1.00 33.49 98 GLN A N 1
ATOM 785 C CA . GLN A 1 97 ? -3.400 31.325 64.126 1.00 37.66 98 GLN A CA 1
ATOM 786 C C . GLN A 1 97 ? -2.344 31.308 65.230 1.00 42.18 98 GLN A C 1
ATOM 787 O O . GLN A 1 97 ? -2.458 30.554 66.198 1.00 41.67 98 GLN A O 1
ATOM 793 N N . GLU A 1 98 ? -1.324 32.148 65.074 1.00 40.07 99 GLU A N 1
ATOM 794 C CA . GLU A 1 98 ? -0.235 32.251 66.037 1.00 41.01 99 GLU A CA 1
ATOM 795 C C . GLU A 1 98 ? -0.711 32.868 67.345 1.00 36.31 99 GLU A C 1
ATOM 796 O O . GLU A 1 98 ? -0.416 32.351 68.428 1.00 36.85 99 GLU A O 1
ATOM 802 N N . LEU A 1 99 ? -1.459 33.962 67.222 1.00 32.65 100 LEU A N 1
ATOM 803 C CA . LEU A 1 99 ? -1.970 34.701 68.377 1.00 31.38 100 LEU A CA 1
ATOM 804 C C . LEU A 1 99 ? -2.914 33.864 69.245 1.00 33.47 100 LEU A C 1
ATOM 805 O O . LEU A 1 99 ? -2.876 33.967 70.478 1.00 36.25 100 LEU A O 1
ATOM 810 N N . PHE A 1 100 ? -3.748 33.046 68.606 1.00 32.42 101 PHE A N 1
ATOM 811 C CA . PHE A 1 100 ? -4.760 32.245 69.306 1.00 37.94 101 PHE A CA 1
ATOM 812 C C . PHE A 1 100 ? -4.577 30.757 69.047 1.00 47.08 101 PHE A C 1
ATOM 813 O O . PHE A 1 100 ? -4.755 30.290 67.920 1.00 55.18 101 PHE A O 1
ATOM 821 N N . ALA B 1 1 ? -6.833 62.197 92.011 1.00 60.07 2 ALA B N 1
ATOM 822 C CA . ALA B 1 1 ? -6.834 60.964 92.858 1.00 58.16 2 ALA B CA 1
ATOM 823 C C . ALA B 1 1 ? -5.679 60.044 92.483 1.00 56.93 2 ALA B C 1
ATOM 824 O O . ALA B 1 1 ? -5.339 59.914 91.303 1.00 53.39 2 ALA B O 1
ATOM 826 N N . ALA B 1 2 ? -5.092 59.401 93.492 1.00 56.58 3 ALA B N 1
ATOM 827 C CA . ALA B 1 2 ? -3.994 58.459 93.280 1.00 54.60 3 ALA B CA 1
ATOM 828 C C . ALA B 1 2 ? -4.471 57.210 92.534 1.00 50.45 3 ALA B C 1
ATOM 829 O O . ALA B 1 2 ? -5.618 56.788 92.673 1.00 44.28 3 ALA B O 1
ATOM 831 N N . LYS B 1 3 ? -3.570 56.647 91.733 1.00 49.16 4 LYS B N 1
ATOM 832 C CA . LYS B 1 3 ? -3.843 55.482 90.897 1.00 45.83 4 LYS B CA 1
ATOM 833 C C . LYS B 1 3 ? -4.114 54.254 91.767 1.00 39.20 4 LYS B C 1
ATOM 834 O O . LYS B 1 3 ? -3.241 53.849 92.535 1.00 44.29 4 LYS B O 1
ATOM 840 N N . LYS B 1 4 ? -5.314 53.678 91.673 1.00 27.08 5 LYS B N 1
ATOM 841 C CA . LYS B 1 4 ? -5.646 52.500 92.477 1.00 21.42 5 LYS B CA 1
ATOM 842 C C . LYS B 1 4 ? -5.156 51.275 91.718 1.00 17.43 5 LYS B C 1
ATOM 843 O O . LYS B 1 4 ? -5.257 51.222 90.495 1.00 17.18 5 LYS B O 1
ATOM 849 N N . ASP B 1 5 ? -4.634 50.310 92.472 1.00 17.07 6 ASP B N 1
ATOM 850 C CA . ASP B 1 5 ? -4.134 49.060 91.903 1.00 14.43 6 ASP B CA 1
ATOM 851 C C . ASP B 1 5 ? -5.174 48.008 92.218 1.00 11.09 6 ASP B C 1
ATOM 852 O O . ASP B 1 5 ? -5.101 47.303 93.228 1.00 14.65 6 ASP B O 1
ATOM 857 N N . TYR B 1 6 ? -6.145 47.897 91.328 1.00 11.92 7 TYR B N 1
ATOM 858 C CA . TYR B 1 6 ? -7.249 46.981 91.531 1.00 11.53 7 TYR B CA 1
ATOM 859 C C . TYR B 1 6 ? -6.802 45.520 91.474 1.00 14.02 7 TYR B C 1
ATOM 860 O O . TYR B 1 6 ? -7.380 44.671 92.140 1.00 11.58 7 TYR B O 1
ATOM 869 N N . TYR B 1 7 ? -5.769 45.231 90.686 1.00 10.40 8 TYR B N 1
ATOM 870 C CA . TYR B 1 7 ? -5.234 43.872 90.628 1.00 10.69 8 TYR B CA 1
ATOM 871 C C . TYR B 1 7 ? -4.686 43.432 91.993 1.00 8.23 8 TYR B C 1
ATOM 872 O O . TYR B 1 7 ? -4.914 42.282 92.423 1.00 11.49 8 TYR B O 1
ATOM 881 N N . ALA B 1 8 ? -3.995 44.339 92.684 1.00 12.01 9 ALA B N 1
ATOM 882 C CA . ALA B 1 8 ? -3.446 44.052 94.023 1.00 9.55 9 ALA B CA 1
ATOM 883 C C . ALA B 1 8 ? -4.553 43.891 95.077 1.00 12.75 9 ALA B C 1
ATOM 884 O O . ALA B 1 8 ? -4.433 43.098 96.011 1.00 12.34 9 ALA B O 1
ATOM 886 N N . ILE B 1 9 ? -5.657 44.605 94.897 1.00 9.79 10 ILE B N 1
ATOM 887 C CA . ILE B 1 9 ? -6.797 44.453 95.795 1.00 10.99 10 ILE B CA 1
ATOM 888 C C . ILE B 1 9 ? -7.387 43.056 95.720 1.00 9.29 10 ILE B C 1
ATOM 889 O O . ILE B 1 9 ? -7.737 42.473 96.756 1.00 13.67 10 ILE B O 1
ATOM 894 N N . LEU B 1 10 ? -7.450 42.498 94.509 1.00 9.70 11 LEU B N 1
ATOM 895 C CA . LEU B 1 10 ? -7.920 41.117 94.306 1.00 12.91 11 LEU B CA 1
ATOM 896 C C . LEU B 1 10 ? -6.838 40.025 94.434 1.00 14.74 11 LEU B C 1
ATOM 897 O O . LEU B 1 10 ? -7.167 38.858 94.582 1.00 17.23 11 LEU B O 1
ATOM 902 N N . GLY B 1 11 ? -5.566 40.395 94.369 1.00 12.26 12 GLY B N 1
ATOM 903 C CA . GLY B 1 11 ? -4.471 39.439 94.507 1.00 11.11 12 GLY B CA 1
ATOM 904 C C . GLY B 1 11 ? -4.188 38.623 93.257 1.00 10.93 12 GLY B C 1
ATOM 905 O O . GLY B 1 11 ? -3.808 37.449 93.342 1.00 16.16 12 GLY B O 1
ATOM 906 N N . VAL B 1 12 ? -4.343 39.262 92.098 1.00 10.45 13 VAL B N 1
ATOM 907 C CA . VAL B 1 12 ? -4.116 38.631 90.806 1.00 10.98 13 VAL B CA 1
ATOM 908 C C . VAL B 1 12 ? -3.154 39.458 89.955 1.00 12.29 13 VAL B C 1
ATOM 909 O O . VAL B 1 12 ? -3.021 40.648 90.171 1.00 12.07 13 VAL B O 1
ATOM 913 N N . PRO B 1 13 ? -2.480 38.819 88.992 1.00 12.78 14 PRO B N 1
ATOM 914 C CA . PRO B 1 13 ? -1.615 39.580 88.105 1.00 13.17 14 PRO B CA 1
ATOM 915 C C . PRO B 1 13 ? -2.417 40.397 87.136 1.00 12.71 14 PRO B C 1
ATOM 916 O O . PRO B 1 13 ? -3.581 40.094 86.886 1.00 12.89 14 PRO B O 1
ATOM 920 N N . ARG B 1 14 ? -1.773 41.386 86.535 1.00 11.97 15 ARG B N 1
ATOM 921 C CA . ARG B 1 14 ? -2.413 42.245 85.563 1.00 13.94 15 ARG B CA 1
ATOM 922 C C . ARG B 1 14 ? -2.906 41.506 84.322 1.00 10.99 15 ARG B C 1
ATOM 923 O O . ARG B 1 14 ? -3.853 41.965 83.715 1.00 14.91 15 ARG B O 1
ATOM 931 N N . ASN B 1 15 ? -2.275 40.378 83.989 1.00 14.47 16 ASN B N 1
ATOM 932 C CA . ASN B 1 15 ? -2.697 39.561 82.846 1.00 17.13 16 ASN B CA 1
ATOM 933 C C . ASN B 1 15 ? -3.742 38.480 83.167 1.00 18.97 16 ASN B C 1
ATOM 934 O O . ASN B 1 15 ? -3.991 37.597 82.339 1.00 18.41 16 ASN B O 1
ATOM 939 N N . ALA B 1 16 ? -4.333 38.533 84.356 1.00 15.33 17 ALA B N 1
ATOM 940 C CA . ALA B 1 16 ? -5.285 37.525 84.802 1.00 16.31 17 ALA B CA 1
ATOM 941 C C . ALA B 1 16 ? -6.445 37.390 83.834 1.00 15.76 17 ALA B C 1
ATOM 942 O O . ALA B 1 16 ? -6.893 38.363 83.238 1.00 15.91 17 ALA B O 1
ATOM 944 N N . THR B 1 17 ? -6.937 36.167 83.664 1.00 19.45 18 THR B N 1
ATOM 945 C CA . THR B 1 17 ? -8.157 35.954 82.903 1.00 20.69 18 THR B CA 1
ATOM 946 C C . THR B 1 17 ? -9.350 36.466 83.698 1.00 17.76 18 THR B C 1
ATOM 947 O O . THR B 1 17 ? -9.259 36.679 84.905 1.00 17.90 18 THR B O 1
ATOM 951 N N . GLN B 1 18 ? -10.485 36.644 83.028 1.00 20.35 19 GLN B N 1
ATOM 952 C CA . GLN B 1 18 ? -11.707 37.034 83.734 1.00 20.71 19 GLN B CA 1
ATOM 953 C C . GLN B 1 18 ? -12.102 35.958 84.766 1.00 18.45 19 GLN B C 1
ATOM 954 O O . GLN B 1 18 ? -12.631 36.280 85.838 1.00 22.65 19 GLN B O 1
ATOM 960 N N . GLU B 1 19 ? -11.840 34.687 84.460 1.00 25.27 20 GLU B N 1
ATOM 961 C CA . GLU B 1 19 ? -12.132 33.613 85.408 1.00 27.30 20 GLU B CA 1
ATOM 962 C C . GLU B 1 19 ? -11.271 33.689 86.679 1.00 22.99 20 GLU B C 1
ATOM 963 O O . GLU B 1 19 ? -11.779 33.491 87.797 1.00 21.23 20 GLU B O 1
ATOM 969 N N . GLU B 1 20 ? -9.987 34.005 86.534 1.00 23.46 21 GLU B N 1
ATOM 970 C CA . GLU B 1 20 ? -9.136 34.190 87.704 1.00 21.53 21 GLU B CA 1
ATOM 971 C C . GLU B 1 20 ? -9.624 35.353 88.570 1.00 16.15 21 GLU B C 1
ATOM 972 O O . GLU B 1 20 ? -9.609 35.266 89.792 1.00 20.10 21 GLU B O 1
ATOM 978 N N . ILE B 1 21 ? -10.025 36.447 87.921 1.00 15.93 22 ILE B N 1
ATOM 979 C CA . ILE B 1 21 ? -10.559 37.628 88.626 1.00 13.52 22 ILE B CA 1
ATOM 980 C C . ILE B 1 21 ? -11.839 37.243 89.407 1.00 15.61 22 ILE B C 1
ATOM 981 O O . ILE B 1 21 ? -12.017 37.612 90.570 1.00 16.62 22 ILE B O 1
ATOM 986 N N . LYS B 1 22 ? -12.732 36.526 88.737 1.00 16.50 23 LYS B N 1
ATOM 987 C CA . LYS B 1 22 ? -13.976 36.089 89.361 1.00 20.67 23 LYS B CA 1
ATOM 988 C C . LYS B 1 22 ? -13.698 35.206 90.573 1.00 19.58 23 LYS B C 1
ATOM 989 O O . LYS B 1 22 ? -14.299 35.389 91.634 1.00 23.38 23 LYS B O 1
ATOM 995 N N . ARG B 1 23 ? -12.759 34.279 90.420 1.00 23.95 24 ARG B N 1
ATOM 996 C CA . ARG B 1 23 ? -12.381 33.347 91.482 1.00 24.18 24 ARG B CA 1
ATOM 997 C C . ARG B 1 23 ? -11.808 34.094 92.678 1.00 20.55 24 ARG B C 1
ATOM 998 O O . ARG B 1 23 ? -12.142 33.808 93.828 1.00 21.43 24 ARG B O 1
ATOM 1006 N N . ALA B 1 24 ? -10.934 35.061 92.403 1.00 16.72 25 ALA B N 1
ATOM 1007 C CA . ALA B 1 24 ? -10.287 35.823 93.449 1.00 16.78 25 ALA B CA 1
ATOM 1008 C C . ALA B 1 24 ? -11.322 36.625 94.226 1.00 19.61 25 ALA B C 1
ATOM 1009 O O . ALA B 1 24 ? -11.296 36.645 95.454 1.00 17.86 25 ALA B O 1
ATOM 1011 N N . TYR B 1 25 ? -12.225 37.291 93.501 1.00 17.57 26 TYR B N 1
ATOM 1012 C CA . TYR B 1 25 ? -13.294 38.077 94.130 1.00 17.51 26 TYR B CA 1
ATOM 1013 C C . TYR B 1 25 ? -14.158 37.208 95.022 1.00 17.81 26 TYR B C 1
ATOM 1014 O O . TYR B 1 25 ? -14.471 37.584 96.149 1.00 20.16 26 TYR B O 1
ATOM 1023 N N . LYS B 1 26 ? -14.555 36.040 94.519 1.00 16.61 27 LYS B N 1
ATOM 1024 C CA . LYS B 1 26 ? -15.372 35.116 95.304 1.00 20.68 27 LYS B CA 1
ATOM 1025 C C . LYS B 1 26 ? -14.702 34.723 96.620 1.00 19.62 27 LYS B C 1
ATOM 1026 O O . LYS B 1 26 ? -15.333 34.750 97.681 1.00 21.17 27 LYS B O 1
ATOM 1032 N N . ARG B 1 27 ? -13.422 34.382 96.545 1.00 20.51 28 ARG B N 1
ATOM 1033 C CA . ARG B 1 27 ? -12.635 34.030 97.736 1.00 22.70 28 ARG B CA 1
ATOM 1034 C C . ARG B 1 27 ? -12.681 35.157 98.768 1.00 18.71 28 ARG B C 1
ATOM 1035 O O . ARG B 1 27 ? -12.981 34.924 99.941 1.00 22.31 28 ARG B O 1
ATOM 1043 N N . LEU B 1 28 ? -12.435 36.383 98.308 1.00 16.91 29 LEU B N 1
ATOM 1044 C CA . LEU B 1 28 ? -12.386 37.547 99.185 1.00 17.24 29 LEU B CA 1
ATOM 1045 C C . LEU B 1 28 ? -13.782 37.916 99.693 1.00 17.28 29 LEU B C 1
ATOM 1046 O O . LEU B 1 28 ? -13.939 38.242 100.857 1.00 18.21 29 LEU B O 1
ATOM 1051 N N . ALA B 1 29 ? -14.793 37.875 98.823 1.00 18.19 30 ALA B N 1
ATOM 1052 C CA . ALA B 1 29 ? -16.174 38.158 99.270 1.00 18.43 30 ALA B CA 1
ATOM 1053 C C . ALA B 1 29 ? -16.632 37.183 100.338 1.00 19.69 30 ALA B C 1
ATOM 1054 O O . ALA B 1 29 ? -17.358 37.552 101.260 1.00 24.33 30 ALA B O 1
ATOM 1056 N N . ARG B 1 30 ? -16.231 35.913 100.220 1.00 20.85 31 ARG B N 1
ATOM 1057 C CA . ARG B 1 30 ? -16.536 34.894 101.233 1.00 25.91 31 ARG B CA 1
ATOM 1058 C C . ARG B 1 30 ? -15.895 35.162 102.606 1.00 22.98 31 ARG B C 1
ATOM 1059 O O . ARG B 1 30 ? -16.337 34.589 103.616 1.00 30.76 31 ARG B O 1
ATOM 1067 N N . GLN B 1 31 ? -14.832 35.967 102.620 1.00 22.12 32 GLN B N 1
ATOM 1068 C CA . GLN B 1 31 ? -14.166 36.423 103.847 1.00 23.01 32 GLN B CA 1
ATOM 1069 C C . GLN B 1 31 ? -14.722 37.724 104.404 1.00 22.93 32 GLN B C 1
ATOM 1070 O O . GLN B 1 31 ? -14.748 37.902 105.626 1.00 26.12 32 GLN B O 1
ATOM 1076 N N . TYR B 1 32 ? -15.078 38.666 103.529 1.00 19.64 33 TYR B N 1
ATOM 1077 C CA . TYR B 1 32 ? -15.399 40.030 103.962 1.00 20.31 33 TYR B CA 1
ATOM 1078 C C . TYR B 1 32 ? -16.837 40.531 103.836 1.00 22.18 33 TYR B C 1
ATOM 1079 O O . TYR B 1 32 ? -17.143 41.597 104.345 1.00 21.75 33 TYR B O 1
ATOM 1088 N N . HIS B 1 33 ? -17.719 39.770 103.187 1.00 19.90 34 HIS B N 1
ATOM 1089 C CA . HIS B 1 33 ? -19.143 40.122 103.087 1.00 22.30 34 HIS B CA 1
ATOM 1090 C C . HIS B 1 33 ? -19.788 40.298 104.479 1.00 26.04 34 HIS B C 1
ATOM 1091 O O . HIS B 1 33 ? -19.540 39.502 105.370 1.00 25.56 34 HIS B O 1
ATOM 1098 N N . PRO B 1 34 ? -20.595 41.360 104.679 1.00 29.34 35 PRO B N 1
ATOM 1099 C CA . PRO B 1 34 ? -21.054 41.667 106.049 1.00 32.78 35 PRO B CA 1
ATOM 1100 C C . PRO B 1 34 ? -21.942 40.652 106.765 1.00 39.36 35 PRO B C 1
ATOM 1101 O O . PRO B 1 34 ? -22.061 40.721 107.992 1.00 41.87 35 PRO B O 1
ATOM 1105 N N . ASP B 1 35 ? -22.569 39.724 106.049 1.00 40.83 36 ASP B N 1
ATOM 1106 C CA . ASP B 1 35 ? -23.304 38.662 106.753 1.00 41.40 36 ASP B CA 1
ATOM 1107 C C . ASP B 1 35 ? -22.424 37.455 107.140 1.00 36.04 36 ASP B C 1
ATOM 1108 O O . ASP B 1 35 ? -22.892 36.568 107.858 1.00 36.22 36 ASP B O 1
ATOM 1113 N N . VAL B 1 36 ? -21.163 37.433 106.694 1.00 35.36 37 VAL B N 1
ATOM 1114 C CA . VAL B 1 36 ? -20.170 36.467 107.199 1.00 38.23 37 VAL B CA 1
ATOM 1115 C C . VAL B 1 36 ? -19.140 37.101 108.161 1.00 40.29 37 VAL B C 1
ATOM 1116 O O . VAL B 1 36 ? -18.823 36.519 109.192 1.00 47.38 37 VAL B O 1
ATOM 1120 N N . ASN B 1 37 ? -18.632 38.284 107.822 1.00 36.66 38 ASN B N 1
ATOM 1121 C CA . ASN B 1 37 ? -17.606 38.970 108.624 1.00 35.99 38 ASN B CA 1
ATOM 1122 C C . ASN B 1 37 ? -18.258 40.096 109.406 1.00 37.79 38 ASN B C 1
ATOM 1123 O O . ASN B 1 37 ? -18.816 41.024 108.816 1.00 36.83 38 ASN B O 1
ATOM 1128 N N . LYS B 1 38 ? -18.171 40.010 110.734 1.00 40.26 39 LYS B N 1
ATOM 1129 C CA . LYS B 1 38 ? -18.868 40.931 111.624 1.00 45.11 39 LYS B CA 1
ATOM 1130 C C . LYS B 1 38 ? -17.982 42.063 112.161 1.00 47.89 39 LYS B C 1
ATOM 1131 O O . LYS B 1 38 ? -18.427 42.841 113.009 1.00 50.38 39 LYS B O 1
ATOM 1137 N N . SER B 1 39 ? -16.743 42.156 111.681 1.00 44.12 40 SER B N 1
ATOM 1138 C CA . SER B 1 39 ? -15.871 43.269 112.035 1.00 43.11 40 SER B CA 1
ATOM 1139 C C . SER B 1 39 ? -16.303 44.474 111.206 1.00 44.23 40 SER B C 1
ATOM 1140 O O . SER B 1 39 ? -16.413 44.357 109.994 1.00 38.66 40 SER B O 1
ATOM 1143 N N . PRO B 1 40 ? -16.574 45.633 111.842 1.00 47.83 41 PRO B N 1
ATOM 1144 C CA . PRO B 1 40 ? -16.802 46.851 111.048 1.00 45.77 41 PRO B CA 1
ATOM 1145 C C . PRO B 1 40 ? -15.650 47.185 110.089 1.00 42.25 41 PRO B C 1
ATOM 1146 O O . PRO B 1 40 ? -15.876 47.802 109.051 1.00 50.87 41 PRO B O 1
ATOM 1150 N N . GLU B 1 41 ? -14.438 46.746 110.427 1.00 44.63 42 GLU B N 1
ATOM 1151 C CA . GLU B 1 41 ? -13.262 46.861 109.554 1.00 39.72 42 GLU B CA 1
ATOM 1152 C C . GLU B 1 41 ? -13.434 46.090 108.237 1.00 37.98 42 GLU B C 1
ATOM 1153 O O . GLU B 1 41 ? -12.808 46.415 107.229 1.00 32.74 42 GLU B O 1
ATOM 1159 N N . ALA B 1 42 ? -14.270 45.058 108.257 1.00 36.10 43 ALA B N 1
ATOM 1160 C CA . ALA B 1 42 ? -14.608 44.315 107.051 1.00 31.86 43 ALA B CA 1
ATOM 1161 C C . ALA B 1 42 ? -15.402 45.145 106.023 1.00 31.62 43 ALA B C 1
ATOM 1162 O O . ALA B 1 42 ? -15.330 44.864 104.831 1.00 23.85 43 ALA B O 1
ATOM 1164 N N . GLU B 1 43 ? -16.137 46.159 106.481 1.00 28.56 44 GLU B N 1
ATOM 1165 C CA . GLU B 1 43 ? -16.973 46.968 105.596 1.00 30.80 44 GLU B CA 1
ATOM 1166 C C . GLU B 1 43 ? -16.152 47.745 104.580 1.00 30.26 44 GLU B C 1
ATOM 1167 O O . GLU B 1 43 ? -16.467 47.729 103.389 1.00 23.64 44 GLU B O 1
ATOM 1173 N N . GLU B 1 44 ? -15.115 48.443 105.042 1.00 31.80 45 GLU B N 1
ATOM 1174 C CA . GLU B 1 44 ? -14.253 49.176 104.101 1.00 35.33 45 GLU B CA 1
ATOM 1175 C C . GLU B 1 44 ? -13.452 48.230 103.192 1.00 32.17 45 GLU B C 1
ATOM 1176 O O . GLU B 1 44 ? -13.263 48.533 102.018 1.00 26.91 45 GLU B O 1
ATOM 1182 N N . LYS B 1 45 ? -13.017 47.079 103.715 1.00 30.31 46 LYS B N 1
ATOM 1183 C CA . LYS B 1 45 ? -12.313 46.086 102.898 1.00 26.47 46 LYS B CA 1
ATOM 1184 C C . LYS B 1 45 ? -13.213 45.515 101.812 1.00 23.03 46 LYS B C 1
ATOM 1185 O O . LYS B 1 45 ? -12.789 45.330 100.660 1.00 21.66 46 LYS B O 1
ATOM 1191 N N . PHE B 1 46 ? -14.459 45.234 102.175 1.00 21.43 47 PHE B N 1
ATOM 1192 C CA . PHE B 1 46 ? -15.432 44.730 101.196 1.00 17.56 47 PHE B CA 1
ATOM 1193 C C . PHE B 1 46 ? -15.755 45.777 100.134 1.00 19.61 47 PHE B C 1
ATOM 1194 O O . PHE B 1 46 ? -15.876 45.447 98.958 1.00 16.44 47 PHE B O 1
ATOM 1202 N N . LYS B 1 47 ? -15.875 47.037 100.552 1.00 18.72 48 LYS B N 1
ATOM 1203 C CA . LYS B 1 47 ? -16.117 48.135 99.621 1.00 20.60 48 LYS B CA 1
ATOM 1204 C C . LYS B 1 47 ? -15.001 48.222 98.577 1.00 18.23 48 LYS B C 1
ATOM 1205 O O . LYS B 1 47 ? -15.256 48.391 97.382 1.00 17.58 48 LYS B O 1
ATOM 1211 N N . GLU B 1 48 ? -13.760 48.102 99.032 1.00 16.40 49 GLU B N 1
ATOM 1212 C CA . GLU B 1 48 ? -12.609 48.187 98.125 1.00 20.64 49 GLU B CA 1
ATOM 1213 C C . GLU B 1 48 ? -12.588 47.007 97.156 1.00 20.02 49 GLU B C 1
ATOM 1214 O O . GLU B 1 48 ? -12.321 47.153 95.964 1.00 15.17 49 GLU B O 1
ATOM 1220 N N . ILE B 1 49 ? -12.857 45.814 97.674 1.00 13.81 50 ILE B N 1
ATOM 1221 C CA . ILE B 1 49 ? -12.933 44.629 96.857 1.00 12.82 50 ILE B CA 1
ATOM 1222 C C . ILE B 1 49 ? -14.056 44.752 95.806 1.00 15.18 50 ILE B C 1
ATOM 1223 O O . ILE B 1 49 ? -13.881 44.357 94.661 1.00 14.90 50 ILE B O 1
ATOM 1228 N N . ASN B 1 50 ? -15.186 45.338 96.183 1.00 11.73 51 ASN B N 1
ATOM 1229 C CA . ASN B 1 50 ? -16.313 45.487 95.242 1.00 12.08 51 ASN B CA 1
ATOM 1230 C C . ASN B 1 50 ? -16.008 46.477 94.138 1.00 12.40 51 ASN B C 1
ATOM 1231 O O . ASN B 1 50 ? -16.383 46.257 92.981 1.00 15.00 51 ASN B O 1
ATOM 1236 N N . GLU B 1 51 ? -15.349 47.573 94.507 1.00 12.36 52 GLU B N 1
ATOM 1237 C CA . GLU B 1 51 ? -14.907 48.544 93.512 1.00 15.17 52 GLU B CA 1
ATOM 1238 C C . GLU B 1 51 ? -13.940 47.915 92.526 1.00 15.54 52 GLU B C 1
ATOM 1239 O O . GLU B 1 51 ? -14.115 48.047 91.312 1.00 14.46 52 GLU B O 1
ATOM 1245 N N . ALA B 1 52 ? -12.942 47.194 93.037 1.00 12.16 53 ALA B N 1
ATOM 1246 C CA . ALA B 1 52 ? -11.990 46.493 92.177 1.00 11.04 53 ALA B CA 1
ATOM 1247 C C . ALA B 1 52 ? -12.676 45.515 91.228 1.00 11.93 53 ALA B C 1
ATOM 1248 O O . ALA B 1 52 ? -12.326 45.424 90.043 1.00 13.42 53 ALA B O 1
ATOM 1250 N N . TYR B 1 53 ? -13.651 44.773 91.749 1.00 11.78 54 TYR B N 1
ATOM 1251 C CA . TYR B 1 53 ? -14.365 43.789 90.968 1.00 12.56 54 TYR B CA 1
ATOM 1252 C C . TYR B 1 53 ? -15.289 44.451 89.947 1.00 13.19 54 TYR B C 1
ATOM 1253 O O . TYR B 1 53 ? -15.385 43.997 88.817 1.00 16.72 54 TYR B O 1
ATOM 1262 N N . ALA B 1 54 ? -15.927 45.552 90.333 1.00 14.64 55 ALA B N 1
ATOM 1263 C CA . ALA B 1 54 ? -16.791 46.299 89.414 1.00 15.87 55 ALA B CA 1
ATOM 1264 C C . ALA B 1 54 ? -16.048 46.709 88.159 1.00 15.72 55 ALA B C 1
ATOM 1265 O O . ALA B 1 54 ? -16.611 46.688 87.062 1.00 19.40 55 ALA B O 1
ATOM 1267 N N . VAL B 1 55 ? -14.792 47.108 88.329 1.00 12.71 56 VAL B N 1
ATOM 1268 C CA . VAL B 1 55 ? -13.938 47.524 87.213 1.00 13.68 56 VAL B CA 1
ATOM 1269 C C . VAL B 1 55 ? -13.355 46.310 86.471 1.00 17.27 56 VAL B C 1
ATOM 1270 O O . VAL B 1 55 ? -13.461 46.218 85.248 1.00 17.17 56 VAL B O 1
ATOM 1274 N N . LEU B 1 56 ? -12.739 45.378 87.195 1.00 11.88 57 LEU B N 1
ATOM 1275 C CA . LEU B 1 56 ? -12.012 44.287 86.536 1.00 10.54 57 LEU B CA 1
ATOM 1276 C C . LEU B 1 56 ? -12.880 43.188 85.932 1.00 13.21 57 LEU B C 1
ATOM 1277 O O . LEU B 1 56 ? -12.412 42.489 85.018 1.00 16.46 57 LEU B O 1
ATOM 1282 N N . SER B 1 57 ? -14.108 43.018 86.435 1.00 14.87 58 SER B N 1
ATOM 1283 C CA . SER B 1 57 ? -14.949 41.884 86.041 1.00 14.18 58 SER B CA 1
ATOM 1284 C C . SER B 1 57 ? -15.675 42.121 84.721 1.00 15.47 58 SER B C 1
ATOM 1285 O O . SER B 1 57 ? -16.159 41.182 84.099 1.00 18.62 58 SER B O 1
ATOM 1288 N N . ASP B 1 58 ? -15.730 43.376 84.295 1.00 17.12 59 ASP B N 1
ATOM 1289 C CA . ASP B 1 58 ? -16.312 43.715 83.013 1.00 18.45 59 ASP B CA 1
ATOM 1290 C C . ASP B 1 58 ? -15.142 44.002 82.088 1.00 17.82 59 ASP B C 1
ATOM 1291 O O . ASP B 1 58 ? -14.451 44.989 82.268 1.00 18.00 59 ASP B O 1
ATOM 1296 N N . PRO B 1 59 ? -14.896 43.126 81.109 1.00 16.27 60 PRO B N 1
ATOM 1297 C CA . PRO B 1 59 ? -13.725 43.304 80.257 1.00 17.77 60 PRO B CA 1
ATOM 1298 C C . PRO B 1 59 ? -13.584 44.692 79.623 1.00 15.49 60 PRO B C 1
ATOM 1299 O O . PRO B 1 59 ? -12.456 45.186 79.476 1.00 15.40 60 PRO B O 1
ATOM 1303 N N . GLU B 1 60 ? -14.694 45.314 79.244 1.00 19.18 61 GLU B N 1
ATOM 1304 C CA . GLU B 1 60 ? -14.625 46.649 78.641 1.00 18.15 61 GLU B CA 1
ATOM 1305 C C . GLU B 1 60 ? -14.179 47.730 79.632 1.00 17.18 61 GLU B C 1
ATOM 1306 O O . GLU B 1 60 ? -13.358 48.586 79.299 1.00 21.47 61 GLU B O 1
ATOM 1312 N N . LYS B 1 61 ? -14.723 47.690 80.844 1.00 16.28 62 LYS B N 1
ATOM 1313 C CA . LYS B 1 61 ? -14.297 48.595 81.907 1.00 16.14 62 LYS B CA 1
ATOM 1314 C C . LYS B 1 61 ? -12.825 48.347 82.261 1.00 15.13 62 LYS B C 1
ATOM 1315 O O . LYS B 1 61 ? -12.057 49.285 82.516 1.00 12.83 62 LYS B O 1
ATOM 1321 N N . ARG B 1 62 ? -12.434 47.073 82.300 1.00 12.75 63 ARG B N 1
ATOM 1322 C CA . ARG B 1 62 ? -11.051 46.698 82.576 1.00 10.13 63 ARG B CA 1
ATOM 1323 C C . ARG B 1 62 ? -10.092 47.295 81.558 1.00 11.30 63 ARG B C 1
ATOM 1324 O O . ARG B 1 62 ? -9.036 47.781 81.917 1.00 13.48 63 ARG B O 1
ATOM 1332 N N . ARG B 1 63 ? -10.482 47.264 80.283 1.00 12.00 64 ARG B N 1
ATOM 1333 C CA . ARG B 1 63 ? -9.679 47.886 79.228 1.00 13.14 64 ARG B CA 1
ATOM 1334 C C . ARG B 1 63 ? -9.466 49.390 79.465 1.00 15.15 64 ARG B C 1
ATOM 1335 O O . ARG B 1 63 ? -8.370 49.919 79.246 1.00 13.99 64 ARG B O 1
ATOM 1343 N N . ILE B 1 64 ? -10.515 50.078 79.884 1.00 15.94 65 ILE B N 1
ATOM 1344 C CA . ILE B 1 64 ? -10.449 51.520 80.176 1.00 16.90 65 ILE B CA 1
ATOM 1345 C C . ILE B 1 64 ? -9.463 51.782 81.302 1.00 12.06 65 ILE B C 1
ATOM 1346 O O . ILE B 1 64 ? -8.551 52.609 81.188 1.00 18.35 65 ILE B O 1
ATOM 1351 N N . TYR B 1 65 ? -9.617 51.028 82.380 1.00 13.23 66 TYR B N 1
ATOM 1352 C CA . TYR B 1 65 ? -8.683 51.085 83.503 1.00 13.01 66 TYR B CA 1
ATOM 1353 C C . TYR B 1 65 ? -7.246 50.785 83.089 1.00 11.69 66 TYR B C 1
ATOM 1354 O O . TYR B 1 65 ? -6.308 51.477 83.490 1.00 12.88 66 TYR B O 1
ATOM 1363 N N . ASP B 1 66 ? -7.068 49.732 82.299 1.00 13.16 67 ASP B N 1
ATOM 1364 C CA . ASP B 1 66 ? -5.755 49.318 81.881 1.00 13.73 67 ASP B CA 1
ATOM 1365 C C . ASP B 1 66 ? -5.070 50.409 81.043 1.00 14.94 67 ASP B C 1
ATOM 1366 O O . ASP B 1 66 ? -3.854 50.555 81.093 1.00 17.92 67 ASP B O 1
ATOM 1371 N N . THR B 1 67 ? -5.867 51.147 80.272 1.00 16.11 68 THR B N 1
ATOM 1372 C CA . THR B 1 67 ? -5.348 52.241 79.443 1.00 19.55 68 THR B CA 1
ATOM 1373 C C . THR B 1 67 ? -4.887 53.411 80.322 1.00 22.00 68 THR B C 1
ATOM 1374 O O . THR B 1 67 ? -4.068 54.228 79.910 1.00 24.67 68 THR B O 1
ATOM 1378 N N . TYR B 1 68 ? -5.429 53.516 81.530 1.00 25.41 69 TYR B N 1
ATOM 1379 C CA . TYR B 1 68 ? -5.113 54.646 82.409 1.00 29.50 69 TYR B CA 1
ATOM 1380 C C . TYR B 1 68 ? -3.669 54.590 82.887 1.00 30.66 69 TYR B C 1
ATOM 1381 O O . TYR B 1 68 ? -3.131 53.518 83.143 1.00 33.70 69 TYR B O 1
ATOM 1390 N N . GLY B 1 69 ? -3.037 55.758 82.980 1.00 39.10 70 GLY B N 1
ATOM 1391 C CA . GLY B 1 69 ? -1.633 55.840 83.360 1.00 40.35 70 GLY B CA 1
ATOM 1392 C C . GLY B 1 69 ? -0.679 55.254 82.334 1.00 44.78 70 GLY B C 1
ATOM 1393 O O . GLY B 1 69 ? 0.402 54.783 82.694 1.00 51.84 70 GLY B O 1
ATOM 1394 N N . THR B 1 70 ? -1.077 55.272 81.061 1.00 39.39 71 THR B N 1
ATOM 1395 C CA . THR B 1 70 ? -0.217 54.814 79.972 1.00 32.19 71 THR B CA 1
ATOM 1396 C C . THR B 1 70 ? -0.126 55.935 78.960 1.00 27.82 71 THR B C 1
ATOM 1397 O O . THR B 1 70 ? -0.787 56.963 79.109 1.00 27.78 71 THR B O 1
ATOM 1401 N N . THR B 1 71 ? 0.677 55.741 77.921 1.00 26.36 72 THR B N 1
ATOM 1402 C CA . THR B 1 71 ? 0.824 56.762 76.895 1.00 28.60 72 THR B CA 1
ATOM 1403 C C . THR B 1 71 ? -0.326 56.795 75.879 1.00 18.53 72 THR B C 1
ATOM 1404 O O . THR B 1 71 ? -0.391 57.708 75.077 1.00 24.32 72 THR B O 1
ATOM 1408 N N . GLU B 1 72 ? -1.190 55.782 75.891 1.00 21.28 73 GLU B N 1
ATOM 1409 C CA . GLU B 1 72 ? -2.368 55.754 75.007 1.00 19.99 73 GLU B CA 1
ATOM 1410 C C . GLU B 1 72 ? -3.441 56.720 75.497 1.00 18.42 73 GLU B C 1
ATOM 1411 O O . GLU B 1 72 ? -3.789 56.714 76.692 1.00 19.88 73 GLU B O 1
ATOM 1417 N N . ALA B 1 73 ? -4.014 57.487 74.574 1.00 17.19 74 ALA B N 1
ATOM 1418 C CA . ALA B 1 73 ? -5.093 58.418 74.931 1.00 20.59 74 ALA B CA 1
ATOM 1419 C C . ALA B 1 73 ? -6.331 57.639 75.378 1.00 19.62 74 ALA B C 1
ATOM 1420 O O . ALA B 1 73 ? -6.754 56.696 74.709 1.00 16.35 74 ALA B O 1
ATOM 1422 N N . PRO B 1 74 ? -6.934 58.028 76.509 1.00 20.44 75 PRO B N 1
ATOM 1423 C CA . PRO B 1 74 ? -8.170 57.387 76.891 1.00 18.27 75 PRO B CA 1
ATOM 1424 C C . PRO B 1 74 ? -9.338 57.859 76.024 1.00 16.52 75 PRO B C 1
ATOM 1425 O O . PRO B 1 74 ? -9.287 58.945 75.448 1.00 17.39 75 PRO B O 1
ATOM 1429 N N . PRO B 1 75 ? -10.378 57.018 75.917 1.00 16.67 76 PRO B N 1
ATOM 1430 C CA . PRO B 1 75 ? -11.528 57.400 75.145 1.00 19.68 76 PRO B CA 1
ATOM 1431 C C . PRO B 1 75 ? -12.368 58.361 75.938 1.00 20.58 76 PRO B C 1
ATOM 1432 O O . PRO B 1 75 ? -12.258 58.404 77.165 1.00 18.62 76 PRO B O 1
ATOM 1436 N N . PRO B 1 76 ? -13.249 59.076 75.254 1.00 23.23 77 PRO B N 1
ATOM 1437 C CA . PRO B 1 76 ? -14.235 59.870 75.974 1.00 24.82 77 PRO B CA 1
ATOM 1438 C C . PRO B 1 76 ? -15.245 58.929 76.595 1.00 23.25 77 PRO B C 1
ATOM 1439 O O . PRO B 1 76 ? -15.325 57.777 76.185 1.00 21.01 77 PRO B O 1
ATOM 1443 N N . PRO B 1 77 ? -16.062 59.420 77.545 1.00 23.00 78 PRO B N 1
ATOM 1444 C CA . PRO B 1 77 ? -17.099 58.519 78.041 1.00 23.88 78 PRO B CA 1
ATOM 1445 C C . PRO B 1 77 ? -18.073 58.227 76.903 1.00 18.91 78 PRO B C 1
ATOM 1446 O O . PRO B 1 77 ? -18.186 59.032 75.983 1.00 23.34 78 PRO B O 1
ATOM 1450 N N . PRO B 1 78 ? -18.723 57.048 76.938 1.00 21.50 79 PRO B N 1
ATOM 1451 C CA . PRO B 1 78 ? -19.656 56.742 75.865 1.00 23.03 79 PRO B CA 1
ATOM 1452 C C . PRO B 1 78 ? -20.943 57.533 76.042 1.00 23.89 79 PRO B C 1
ATOM 1453 O O . PRO B 1 78 ? -21.147 58.180 77.090 1.00 25.75 79 PRO B O 1
ATOM 1457 N N . PRO B 1 79 ? -21.826 57.501 75.032 1.00 26.33 80 PRO B N 1
ATOM 1458 C CA . PRO B 1 79 ? -23.118 58.188 75.161 1.00 30.70 80 PRO B CA 1
ATOM 1459 C C . PRO B 1 79 ? -23.891 57.747 76.416 1.00 22.17 80 PRO B C 1
ATOM 1460 O O . PRO B 1 79 ? -24.032 56.508 76.680 1.00 29.71 80 PRO B O 1
ATOM 1464 N N . GLY B 1 80 ? -24.335 58.739 77.214 1.00 27.70 81 GLY B N 1
ATOM 1465 C CA . GLY B 1 80 ? -25.051 58.428 78.446 1.00 27.23 81 GLY B CA 1
ATOM 1466 C C . GLY B 1 80 ? -24.159 58.202 79.652 1.00 28.44 81 GLY B C 1
ATOM 1467 O O . GLY B 1 80 ? -24.651 58.147 80.771 1.00 32.36 81 GLY B O 1
ATOM 1468 N N . GLY B 1 81 ? -22.849 58.093 79.433 1.00 27.25 82 GLY B N 1
ATOM 1469 C CA . GLY B 1 81 ? -21.906 57.796 80.509 1.00 24.10 82 GLY B CA 1
ATOM 1470 C C . GLY B 1 81 ? -21.738 56.300 80.710 1.00 25.73 82 GLY B C 1
ATOM 1471 O O . GLY B 1 81 ? -22.431 55.498 80.090 1.00 28.54 82 GLY B O 1
ATOM 1472 N N . TYR B 1 82 ? -20.815 55.925 81.586 1.00 23.90 83 TYR B N 1
ATOM 1473 C CA . TYR B 1 82 ? -20.560 54.508 81.877 1.00 25.26 83 TYR B CA 1
ATOM 1474 C C . TYR B 1 82 ? -21.658 53.941 82.759 1.00 30.73 83 TYR B C 1
ATOM 1475 O O . TYR B 1 82 ? -22.223 54.663 83.576 1.00 32.51 83 TYR B O 1
ATOM 1484 N N . ASP B 1 83 ? -21.956 52.657 82.573 1.00 28.00 84 ASP B N 1
ATOM 1485 C CA . ASP B 1 83 ? -22.936 51.927 83.384 1.00 29.06 84 ASP B CA 1
ATOM 1486 C C . ASP B 1 83 ? -22.264 50.800 84.141 1.00 33.40 84 ASP B C 1
ATOM 1487 O O . ASP B 1 83 ? -21.542 50.013 83.540 1.00 26.90 84 ASP B O 1
ATOM 1492 N N . PHE B 1 84 ? -22.522 50.716 85.445 1.00 33.02 85 PHE B N 1
ATOM 1493 C CA . PHE B 1 84 ? -22.092 49.580 86.267 1.00 36.38 85 PHE B CA 1
ATOM 1494 C C . PHE B 1 84 ? -23.305 48.914 86.910 1.00 40.52 85 PHE B C 1
ATOM 1495 O O . PHE B 1 84 ? -23.659 49.209 88.057 1.00 45.36 85 PHE B O 1
ATOM 1503 N N . SER B 1 85 ? -23.929 48.008 86.163 1.00 44.63 86 SER B N 1
ATOM 1504 C CA . SER B 1 85 ? -25.159 47.355 86.605 1.00 50.16 86 SER B CA 1
ATOM 1505 C C . SER B 1 85 ? -24.891 46.452 87.806 1.00 51.35 86 SER B C 1
ATOM 1506 O O . SER B 1 85 ? -23.914 45.699 87.824 1.00 54.90 86 SER B O 1
ATOM 1509 N N . GLY B 1 86 ? -25.747 46.553 88.817 1.00 56.24 87 GLY B N 1
ATOM 1510 C CA . GLY B 1 86 ? -25.621 45.736 90.020 1.00 55.51 87 GLY B CA 1
ATOM 1511 C C . GLY B 1 86 ? -24.529 46.149 90.995 1.00 56.05 87 GLY B C 1
ATOM 1512 O O . GLY B 1 86 ? -24.210 45.388 91.912 1.00 56.92 87 GLY B O 1
ATOM 1513 N N . PHE B 1 87 ? -23.951 47.338 90.808 1.00 50.50 88 PHE B N 1
ATOM 1514 C CA . PHE B 1 87 ? -23.031 47.906 91.788 1.00 45.64 88 PHE B CA 1
ATOM 1515 C C . PHE B 1 87 ? -23.532 49.250 92.280 1.00 48.46 88 PHE B C 1
ATOM 1516 O O . PHE B 1 87 ? -24.103 50.034 91.517 1.00 52.94 88 PHE B O 1
ATOM 1524 N N . ASP B 1 88 ? -23.307 49.496 93.566 1.00 45.11 89 ASP B N 1
ATOM 1525 C CA . ASP B 1 88 ? -23.576 50.778 94.177 1.00 49.38 89 ASP B CA 1
ATOM 1526 C C . ASP B 1 88 ? -22.308 51.608 94.014 1.00 42.37 89 ASP B C 1
ATOM 1527 O O . ASP B 1 88 ? -21.401 51.538 94.842 1.00 46.94 89 ASP B O 1
ATOM 1532 N N . VAL B 1 89 ? -22.247 52.387 92.937 1.00 41.09 90 VAL B N 1
ATOM 1533 C CA . VAL B 1 89 ? -21.013 53.097 92.566 1.00 41.24 90 VAL B CA 1
ATOM 1534 C C . VAL B 1 89 ? -20.864 54.497 93.162 1.00 38.68 90 VAL B C 1
ATOM 1535 O O . VAL B 1 89 ? -19.770 55.048 93.151 1.00 36.26 90 VAL B O 1
ATOM 1539 N N . GLU B 1 90 ? -21.946 55.083 93.671 1.00 40.47 91 GLU B N 1
ATOM 1540 C CA . GLU B 1 90 ? -21.889 56.467 94.140 1.00 44.43 91 GLU B CA 1
ATOM 1541 C C . GLU B 1 90 ? -20.879 56.692 95.270 1.00 42.73 91 GLU B C 1
ATOM 1542 O O . GLU B 1 90 ? -20.335 57.787 95.399 1.00 43.21 91 GLU B O 1
ATOM 1548 N N . ASP B 1 91 ? -20.627 55.662 96.077 1.00 43.77 92 ASP B N 1
ATOM 1549 C CA . ASP B 1 91 ? -19.670 55.764 97.180 1.00 42.66 92 ASP B CA 1
ATOM 1550 C C . ASP B 1 91 ? -18.305 55.115 96.864 1.00 35.76 92 ASP B C 1
ATOM 1551 O O . ASP B 1 91 ? -17.504 54.888 97.763 1.00 34.33 92 ASP B O 1
ATOM 1556 N N . PHE B 1 92 ? -18.022 54.861 95.586 1.00 30.56 93 PHE B N 1
ATOM 1557 C CA . PHE B 1 92 ? -16.689 54.390 95.173 1.00 23.61 93 PHE B CA 1
ATOM 1558 C C . PHE B 1 92 ? -15.692 55.542 95.214 1.00 22.82 93 PHE B C 1
ATOM 1559 O O . PHE B 1 92 ? -16.070 56.705 95.375 1.00 27.85 93 PHE B O 1
ATOM 1567 N N . SER B 1 93 ? -14.415 55.203 95.114 1.00 23.55 94 SER B N 1
ATOM 1568 C CA . SER B 1 93 ? -13.324 56.135 95.358 1.00 23.37 94 SER B CA 1
ATOM 1569 C C . SER B 1 93 ? -13.291 57.307 94.388 1.00 26.91 94 SER B C 1
ATOM 1570 O O . SER B 1 93 ? -13.864 57.245 93.310 1.00 21.84 94 SER B O 1
ATOM 1573 N N . GLU B 1 94 ? -12.581 58.359 94.782 1.00 26.92 95 GLU B N 1
ATOM 1574 C CA . GLU B 1 94 ? -12.308 59.509 93.920 1.00 27.69 95 GLU B CA 1
ATOM 1575 C C . GLU B 1 94 ? -11.694 59.071 92.593 1.00 24.51 95 GLU B C 1
ATOM 1576 O O . GLU B 1 94 ? -12.092 59.563 91.526 1.00 27.38 95 GLU B O 1
ATOM 1582 N N . PHE B 1 95 ? -10.716 58.167 92.665 1.00 24.54 96 PHE B N 1
ATOM 1583 C CA . PHE B 1 95 ? -10.079 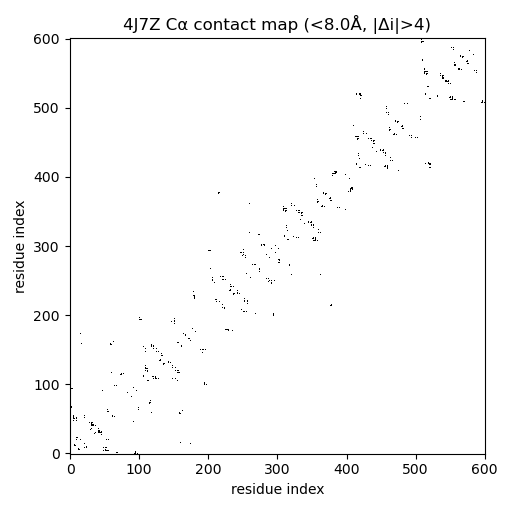57.614 91.483 1.00 23.01 96 PHE B CA 1
ATOM 1584 C C . PHE B 1 95 ? -11.097 56.988 90.537 1.00 18.73 96 PHE B C 1
ATOM 1585 O O . PHE B 1 95 ? -11.055 57.233 89.326 1.00 24.30 96 PHE B O 1
ATOM 1593 N N . PHE B 1 96 ? -11.991 56.160 91.083 1.00 17.43 97 PHE B N 1
ATOM 1594 C CA . PHE B 1 96 ? -13.045 55.524 90.283 1.00 20.75 97 PHE B CA 1
ATOM 1595 C C . PHE B 1 96 ? -13.909 56.596 89.611 1.00 19.91 97 PHE B C 1
ATOM 1596 O O . PHE B 1 96 ? -14.148 56.546 88.404 1.00 22.47 97 PHE B O 1
ATOM 1604 N N . GLN B 1 97 ? -14.359 57.574 90.391 1.00 25.67 98 GLN B N 1
ATOM 1605 C CA . GLN B 1 97 ? -15.231 58.622 89.852 1.00 28.22 98 GLN B CA 1
ATOM 1606 C C . GLN B 1 97 ? -14.522 59.409 88.762 1.00 24.42 98 GLN B C 1
ATOM 1607 O O . GLN B 1 97 ? -15.157 59.848 87.809 1.00 25.98 98 GLN B O 1
ATOM 1613 N N . GLU B 1 98 ? -13.208 59.574 88.899 1.00 27.08 99 GLU B N 1
ATOM 1614 C CA . GLU B 1 98 ? -12.391 60.281 87.899 1.00 29.81 99 GLU B CA 1
ATOM 1615 C C . GLU B 1 98 ? -12.277 59.493 86.597 1.00 30.96 99 GLU B C 1
ATOM 1616 O O . GLU B 1 98 ? -12.420 60.035 85.506 1.00 29.96 99 GLU B O 1
ATOM 1622 N N . LEU B 1 99 ? -11.994 58.206 86.737 1.00 23.97 100 LEU B N 1
ATOM 1623 C CA . LEU B 1 99 ? -11.790 57.303 85.617 1.00 27.11 100 LEU B CA 1
ATOM 1624 C C . LEU B 1 99 ? -13.053 57.083 84.797 1.00 26.46 100 LEU B C 1
ATOM 1625 O O . LEU B 1 99 ? -12.966 56.969 83.571 1.00 30.10 100 LEU B O 1
ATOM 1630 N N . PHE B 1 100 ? -14.209 57.025 85.463 1.00 23.60 101 PHE B N 1
ATOM 1631 C CA . PHE B 1 100 ? -15.447 56.546 84.840 1.00 28.63 101 PHE B CA 1
ATOM 1632 C C . PHE B 1 100 ? -16.549 57.588 84.862 1.00 39.36 101 PHE B C 1
ATOM 1633 O O . PHE B 1 100 ? -17.678 57.355 85.307 1.00 40.46 101 PHE B O 1
ATOM 1641 N N . ALA C 1 1 ? -34.628 85.696 81.874 1.00 57.76 2 ALA C N 1
ATOM 1642 C CA . ALA C 1 1 ? -35.101 84.601 80.978 1.00 52.57 2 ALA C CA 1
ATOM 1643 C C . ALA C 1 1 ? -36.193 83.768 81.646 1.00 50.58 2 ALA C C 1
ATOM 1644 O O . ALA C 1 1 ? -36.253 83.669 82.876 1.00 53.15 2 ALA C O 1
ATOM 1646 N N . ALA C 1 2 ? -37.046 83.158 80.828 1.00 49.52 3 ALA C N 1
ATOM 1647 C CA . ALA C 1 2 ? -38.061 82.223 81.324 1.00 49.91 3 ALA C CA 1
ATOM 1648 C C . ALA C 1 2 ? -37.429 80.990 81.994 1.00 46.91 3 ALA C C 1
ATOM 1649 O O . ALA C 1 2 ? -36.345 80.546 81.595 1.00 42.99 3 ALA C O 1
ATOM 1651 N N . LYS C 1 3 ? -38.107 80.437 83.003 1.00 43.85 4 LYS C N 1
ATOM 1652 C CA . LYS C 1 3 ? -37.659 79.190 83.633 1.00 40.42 4 LYS C CA 1
ATOM 1653 C C . LYS C 1 3 ? -37.810 78.042 82.647 1.00 37.08 4 LYS C C 1
ATOM 1654 O O . LYS C 1 3 ? -38.927 77.694 82.256 1.00 44.39 4 LYS C O 1
ATOM 1660 N N . LYS C 1 4 ? -36.680 77.474 82.236 1.00 32.80 5 LYS C N 1
ATOM 1661 C CA . LYS C 1 4 ? -36.687 76.333 81.336 1.00 29.85 5 LYS C CA 1
ATOM 1662 C C . LYS C 1 4 ? -37.265 75.144 82.069 1.00 27.21 5 LYS C C 1
ATOM 1663 O O . LYS C 1 4 ? -37.129 75.036 83.294 1.00 28.21 5 LYS C O 1
ATOM 1669 N N . ASP C 1 5 ? -37.911 74.257 81.322 1.00 23.32 6 ASP C N 1
ATOM 1670 C CA . ASP C 1 5 ? -38.544 73.090 81.910 1.00 19.79 6 ASP C CA 1
ATOM 1671 C C . ASP C 1 5 ? -37.656 71.890 81.629 1.00 15.54 6 ASP C C 1
ATOM 1672 O O . ASP C 1 5 ? -37.807 71.189 80.625 1.00 18.92 6 ASP C O 1
ATOM 1677 N N . TYR C 1 6 ? -36.722 71.658 82.532 1.00 15.29 7 TYR C N 1
ATOM 1678 C CA . TYR C 1 6 ? -35.759 70.564 82.381 1.00 12.45 7 TYR C CA 1
ATOM 1679 C C . TYR C 1 6 ? -36.400 69.185 82.506 1.00 13.65 7 TYR C C 1
ATOM 1680 O O . TYR C 1 6 ? -35.947 68.218 81.906 1.00 13.96 7 TYR C O 1
ATOM 1689 N N . TYR C 1 7 ? -37.479 69.083 83.278 1.00 12.22 8 TYR C N 1
ATOM 1690 C CA . TYR C 1 7 ? -38.180 67.810 83.393 1.00 12.69 8 TYR C CA 1
ATOM 1691 C C . TYR C 1 7 ? -38.787 67.421 82.040 1.00 10.90 8 TYR C C 1
ATOM 1692 O O . TYR C 1 7 ? -38.686 66.252 81.634 1.00 13.01 8 TYR C O 1
ATOM 1701 N N . ALA C 1 8 ? -39.370 68.398 81.329 1.00 13.37 9 ALA C N 1
ATOM 1702 C CA . ALA C 1 8 ? -39.990 68.149 80.032 1.00 15.35 9 ALA C CA 1
ATOM 1703 C C . ALA C 1 8 ? -38.923 67.769 79.000 1.00 15.74 9 ALA C C 1
ATOM 1704 O O . ALA C 1 8 ? -39.150 66.964 78.105 1.00 18.27 9 ALA C O 1
ATOM 1706 N N . ILE C 1 9 ? -37.737 68.342 79.155 1.00 12.96 10 ILE C N 1
ATOM 1707 C CA . ILE C 1 9 ? -36.629 67.995 78.253 1.00 16.13 10 ILE C CA 1
ATOM 1708 C C . ILE C 1 9 ? -36.244 66.511 78.400 1.00 16.46 10 ILE C C 1
ATOM 1709 O O . ILE C 1 9 ? -36.005 65.826 77.394 1.00 15.82 10 ILE C O 1
ATOM 1714 N N . LEU C 1 10 ? -36.207 66.009 79.635 1.00 13.39 11 LEU C N 1
ATOM 1715 C CA . LEU C 1 10 ? -35.898 64.602 79.873 1.00 14.49 11 LEU C CA 1
ATOM 1716 C C . LEU C 1 10 ? -37.118 63.669 79.828 1.00 15.30 11 LEU C C 1
ATOM 1717 O O . LEU C 1 10 ? -36.938 62.453 79.771 1.00 18.07 11 LEU C O 1
ATOM 1722 N N . GLY C 1 11 ? -38.335 64.222 79.852 1.00 15.73 12 GLY C N 1
ATOM 1723 C CA . GLY C 1 11 ? -39.549 63.429 79.735 1.00 16.09 12 GLY C CA 1
ATOM 1724 C C . GLY C 1 11 ? -39.932 62.710 81.012 1.00 16.92 12 GLY C C 1
ATOM 1725 O O . GLY C 1 11 ? -40.491 61.599 80.966 1.00 18.81 12 GLY C O 1
ATOM 1726 N N . VAL C 1 12 ? -39.664 63.364 82.139 1.00 15.94 13 VAL C N 1
ATOM 1727 C CA . VAL C 1 12 ? -39.967 62.821 83.462 1.00 14.28 13 VAL C CA 1
ATOM 1728 C C . VAL C 1 12 ? -40.848 63.794 84.255 1.00 13.58 13 VAL C C 1
ATOM 1729 O O . VAL C 1 12 ? -40.894 64.995 83.959 1.00 15.92 13 VAL C O 1
ATOM 1733 N N . PRO C 1 13 ? -41.577 63.267 85.253 1.00 16.86 14 PRO C N 1
ATOM 1734 C CA . PRO C 1 13 ? -42.325 64.178 86.101 1.00 14.50 14 PRO C CA 1
ATOM 1735 C C . PRO C 1 13 ? -41.406 64.960 87.017 1.00 10.76 14 PRO C C 1
ATOM 1736 O O . PRO C 1 13 ? -40.256 64.545 87.257 1.00 14.52 14 PRO C O 1
ATOM 1740 N N . ARG C 1 14 ? -41.939 66.032 87.581 1.00 16.01 15 ARG C N 1
ATOM 1741 C CA . ARG C 1 14 ? -41.205 66.857 88.534 1.00 16.82 15 ARG C CA 1
ATOM 1742 C C . ARG C 1 14 ? -40.755 66.080 89.771 1.00 13.72 15 ARG C C 1
ATOM 1743 O O . ARG C 1 14 ? -39.732 66.409 90.355 1.00 17.84 15 ARG C O 1
ATOM 1751 N N . ASN C 1 15 ? -41.537 65.080 90.162 1.00 14.73 16 ASN C N 1
ATOM 1752 C CA . ASN C 1 15 ? -41.210 64.254 91.322 1.00 17.68 16 ASN C CA 1
ATOM 1753 C C . ASN C 1 15 ? -40.339 63.032 91.017 1.00 17.37 16 ASN C C 1
ATOM 1754 O O . ASN C 1 15 ? -40.231 62.141 91.855 1.00 19.36 16 ASN C O 1
ATOM 1759 N N . ALA C 1 16 ? -39.714 62.985 89.836 1.00 14.81 17 ALA C N 1
ATOM 1760 C CA . ALA C 1 16 ? -38.858 61.862 89.461 1.00 16.85 17 ALA C CA 1
ATOM 1761 C C . ALA C 1 16 ? -37.725 61.628 90.450 1.00 15.27 17 ALA C C 1
ATOM 1762 O O . ALA C 1 16 ? -37.191 62.561 91.023 1.00 15.87 17 ALA C O 1
ATOM 1764 N N . THR C 1 17 ? -37.315 60.377 90.598 1.00 18.50 18 THR C N 1
ATOM 1765 C CA . TH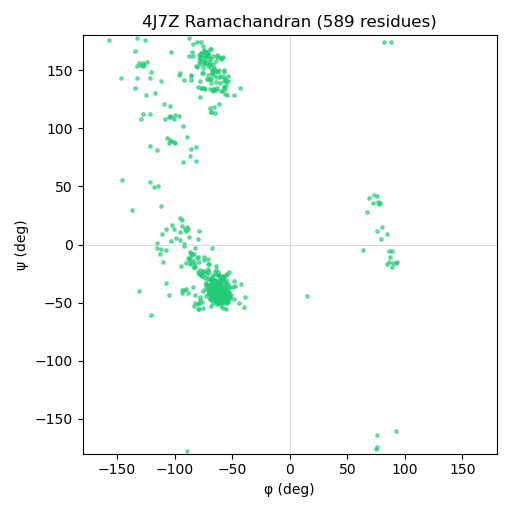R C 1 17 ? -36.125 60.072 91.387 1.00 19.40 18 THR C CA 1
ATOM 1766 C C . THR C 1 17 ? -34.875 60.383 90.581 1.00 19.52 18 THR C C 1
ATOM 1767 O O . THR C 1 17 ? -34.914 60.459 89.351 1.00 16.83 18 THR C O 1
ATOM 1771 N N . GLN C 1 18 ? -33.755 60.544 91.276 1.00 17.42 19 GLN C N 1
ATOM 1772 C CA . GLN C 1 18 ? -32.477 60.737 90.590 1.00 17.04 19 GLN C CA 1
ATOM 1773 C C . GLN C 1 18 ? -32.203 59.577 89.635 1.00 15.43 19 GLN C C 1
ATOM 1774 O O . GLN C 1 18 ? -31.684 59.788 88.544 1.00 18.16 19 GLN C O 1
ATOM 1780 N N . GLU C 1 19 ? -32.538 58.356 90.039 1.00 18.45 20 GLU C N 1
ATOM 1781 C CA . GLU C 1 19 ? -32.320 57.202 89.155 1.00 17.68 20 GLU C CA 1
ATOM 1782 C C . GLU C 1 19 ? -33.162 57.297 87.881 1.00 20.37 20 GLU C C 1
ATOM 1783 O O . GLU C 1 19 ? -32.680 56.974 86.793 1.00 20.66 20 GLU C O 1
ATOM 1789 N N . GLU C 1 20 ? -34.409 57.754 88.008 1.00 20.60 21 GLU C N 1
ATOM 1790 C CA . GLU C 1 20 ? -35.279 57.955 86.841 1.00 20.75 21 GLU C CA 1
ATOM 1791 C C . GLU C 1 20 ? -34.748 59.028 85.890 1.00 17.52 21 GLU C C 1
ATOM 1792 O O . GLU C 1 20 ? -34.829 58.885 84.669 1.00 18.83 21 GLU C O 1
ATOM 1798 N N . ILE C 1 21 ? -34.257 60.114 86.474 1.00 16.16 22 ILE C N 1
ATOM 1799 C CA . ILE C 1 21 ? -33.588 61.183 85.725 1.00 12.49 22 ILE C CA 1
ATOM 1800 C C . ILE C 1 21 ? -32.372 60.620 84.979 1.00 14.57 22 ILE C C 1
ATOM 1801 O O . ILE C 1 21 ? -32.178 60.901 83.793 1.00 16.14 22 ILE C O 1
ATOM 1806 N N . LYS C 1 22 ? -31.567 59.806 85.655 1.00 16.75 23 LYS C N 1
ATOM 1807 C CA . LYS C 1 22 ? -30.401 59.198 85.010 1.00 18.14 23 LYS C CA 1
ATOM 1808 C C . LYS C 1 22 ? -30.808 58.281 83.862 1.00 18.81 23 LYS C C 1
ATOM 1809 O O . LYS C 1 22 ? -30.217 58.326 82.781 1.00 19.72 23 LYS C O 1
ATOM 1815 N N . ARG C 1 23 ? -31.823 57.455 84.098 1.00 19.80 24 ARG C N 1
ATOM 1816 C CA . ARG C 1 23 ? -32.287 56.506 83.088 1.00 20.83 24 ARG C CA 1
ATOM 1817 C C . ARG C 1 23 ? -32.810 57.233 81.842 1.00 16.70 24 ARG C C 1
ATOM 1818 O O . ARG C 1 23 ? -32.526 56.823 80.718 1.00 19.85 24 ARG C O 1
ATOM 1826 N N . ALA C 1 24 ? -33.562 58.307 82.054 1.00 16.54 25 ALA C N 1
ATOM 1827 C CA . ALA C 1 24 ? -34.104 59.110 80.961 1.00 17.41 25 ALA C CA 1
ATOM 1828 C C . ALA C 1 24 ? -32.997 59.806 80.176 1.00 16.72 25 ALA C C 1
ATOM 1829 O O . ALA C 1 24 ? -33.003 59.797 78.948 1.00 18.03 25 ALA C O 1
ATOM 1831 N N . TYR C 1 25 ? -32.049 60.424 80.885 1.00 14.60 26 TYR C N 1
ATOM 1832 C CA . TYR C 1 25 ? -30.870 61.004 80.204 1.00 16.34 26 TYR C CA 1
ATOM 1833 C C . TYR C 1 25 ? -30.126 60.009 79.319 1.00 17.23 26 TYR C C 1
ATOM 1834 O O . TYR C 1 25 ? -29.784 60.321 78.179 1.00 16.82 26 TYR C O 1
ATOM 1843 N N . LYS C 1 26 ? -29.836 58.821 79.853 1.00 17.76 27 LYS C N 1
ATOM 1844 C CA . LYS C 1 26 ? -29.048 57.820 79.132 1.00 17.99 27 LYS C CA 1
ATOM 1845 C C . LYS C 1 26 ? -29.765 57.400 77.851 1.00 21.19 27 LYS C C 1
ATOM 1846 O O . LYS C 1 26 ? -29.139 57.261 76.800 1.00 24.71 27 LYS C O 1
ATOM 1852 N N . ARG C 1 27 ? -31.079 57.222 77.933 1.00 19.21 28 ARG C N 1
ATOM 1853 C CA . ARG C 1 27 ? -31.877 56.906 76.745 1.00 21.02 28 ARG C CA 1
ATOM 1854 C C . ARG C 1 27 ? -31.740 58.000 75.690 1.00 21.51 28 ARG C C 1
ATOM 1855 O O . ARG C 1 27 ? -31.486 57.707 74.539 1.00 23.38 28 ARG C O 1
ATOM 1863 N N . LEU C 1 28 ? -31.915 59.253 76.099 1.00 21.68 29 LEU C N 1
ATOM 1864 C CA . LEU C 1 28 ? -31.880 60.389 75.172 1.00 17.84 29 LEU C CA 1
ATOM 1865 C C . LEU C 1 28 ? -30.476 60.615 74.608 1.00 17.83 29 LEU C C 1
ATOM 1866 O O . LEU C 1 28 ? -30.302 60.870 73.411 1.00 20.95 29 LEU C O 1
ATOM 1871 N N . ALA C 1 29 ? -29.468 60.525 75.463 1.00 18.40 30 ALA C N 1
ATOM 1872 C CA . ALA C 1 29 ? -28.086 60.604 75.003 1.00 22.31 30 ALA C CA 1
ATOM 1873 C C . ALA C 1 29 ? -27.771 59.558 73.946 1.00 24.54 30 ALA C C 1
ATOM 1874 O O . ALA C 1 29 ? -27.086 59.840 72.962 1.00 29.85 30 ALA C O 1
ATOM 1876 N N . ARG C 1 30 ? -28.265 58.341 74.145 1.00 22.33 31 ARG C N 1
ATOM 1877 C CA . ARG C 1 30 ? -28.000 57.256 73.213 1.00 27.54 31 ARG C CA 1
ATOM 1878 C C . ARG C 1 30 ? -28.748 57.435 71.884 1.00 28.44 31 ARG C C 1
ATOM 1879 O O . ARG C 1 30 ? -28.449 56.748 70.904 1.00 35.73 31 ARG C O 1
ATOM 1887 N N . GLN C 1 31 ? -29.699 58.373 71.862 1.00 27.99 32 GLN C N 1
ATOM 1888 C CA . GLN C 1 31 ? -30.348 58.795 70.623 1.00 31.07 32 GLN C CA 1
ATOM 1889 C C . GLN C 1 31 ? -29.672 59.994 69.941 1.00 32.42 32 GLN C C 1
ATOM 1890 O O . GLN C 1 31 ? -29.596 60.017 68.721 1.00 36.14 32 GLN C O 1
ATOM 1896 N N . TYR C 1 32 ? -29.201 60.982 70.707 1.00 29.02 33 TYR C N 1
ATOM 1897 C CA . TYR C 1 32 ? -28.728 62.265 70.137 1.00 28.01 33 TYR C CA 1
ATOM 1898 C C . TYR C 1 32 ? -27.240 62.633 70.277 1.00 29.96 33 TYR C C 1
ATOM 1899 O O . TYR C 1 32 ? -26.828 63.661 69.736 1.00 28.68 33 TYR C O 1
ATOM 1908 N N . HIS C 1 33 ? -26.438 61.811 70.960 1.00 28.99 34 HIS C N 1
ATOM 1909 C CA . HIS C 1 33 ? -24.999 62.072 71.116 1.00 34.65 34 HIS C CA 1
ATOM 1910 C C . HIS C 1 33 ? -24.327 62.191 69.725 1.00 38.00 34 HIS C C 1
ATOM 1911 O O . HIS C 1 33 ? -24.698 61.465 68.801 1.00 38.48 34 HIS C O 1
ATOM 1918 N N . PRO C 1 34 ? -23.367 63.127 69.559 1.00 40.68 35 PRO C N 1
ATOM 1919 C CA . PRO C 1 34 ? -22.729 63.346 68.244 1.00 48.67 35 PRO C CA 1
ATOM 1920 C C . PRO C 1 34 ? -22.231 62.095 67.496 1.00 55.27 35 PRO C C 1
ATOM 1921 O O . PRO C 1 34 ? -22.245 62.069 66.266 1.00 57.69 35 PRO C O 1
ATOM 1925 N N . ASP C 1 35 ? -21.806 61.072 68.233 1.00 55.62 36 ASP C N 1
ATOM 1926 C CA . ASP C 1 35 ? -21.177 59.890 67.644 1.00 61.24 36 ASP C CA 1
ATOM 1927 C C . ASP C 1 35 ? -22.161 58.793 67.202 1.00 64.68 36 ASP C C 1
ATOM 1928 O O . ASP C 1 35 ? -21.726 57.708 66.810 1.00 64.74 36 ASP C O 1
ATOM 1933 N N . VAL C 1 36 ? -23.467 59.061 67.266 1.00 60.24 37 VAL C N 1
ATOM 1934 C CA . VAL C 1 36 ? -24.475 58.134 66.714 1.00 60.81 37 VAL C CA 1
ATOM 1935 C C . VAL C 1 36 ? -25.518 58.822 65.815 1.00 58.69 37 VAL C C 1
ATOM 1936 O O . VAL C 1 36 ? -25.914 58.270 64.793 1.00 62.16 37 VAL C O 1
ATOM 1940 N N . ASN C 1 37 ? -25.967 60.008 66.210 1.00 55.68 38 ASN C N 1
ATOM 1941 C CA . ASN C 1 37 ? -26.862 60.832 65.407 1.00 57.53 38 ASN C CA 1
ATOM 1942 C C . ASN C 1 37 ? -26.075 62.060 64.963 1.00 60.01 38 ASN C C 1
ATOM 1943 O O . ASN C 1 37 ? -25.248 62.580 65.722 1.00 53.05 38 ASN C O 1
ATOM 1948 N N . LYS C 1 38 ? -26.295 62.493 63.721 1.00 67.55 39 LYS C N 1
ATOM 1949 C CA . LYS C 1 38 ? -25.623 63.679 63.191 1.00 66.55 39 LYS C CA 1
ATOM 1950 C C . LYS C 1 38 ? -26.493 64.472 62.229 1.00 67.70 39 LYS C C 1
ATOM 1951 O O . LYS C 1 38 ? -26.111 64.714 61.083 1.00 67.38 39 LYS C O 1
ATOM 1957 N N . SER C 1 39 ? -27.672 64.867 62.686 1.00 62.76 40 SER C N 1
ATOM 1958 C CA . SER C 1 39 ? -28.265 66.070 62.158 1.00 63.74 40 SER C CA 1
ATOM 1959 C C . SER C 1 39 ? -27.640 67.166 63.016 1.00 63.28 40 SER C C 1
ATOM 1960 O O . SER C 1 39 ? -27.330 66.920 64.190 1.00 60.34 40 SER C O 1
ATOM 1963 N N . PRO C 1 40 ? -27.393 68.357 62.441 1.00 60.02 41 PRO C N 1
ATOM 1964 C CA . PRO C 1 40 ? -27.257 69.501 63.343 1.00 59.58 41 PRO C CA 1
ATOM 1965 C C . PRO C 1 40 ? -28.472 69.665 64.274 1.00 51.36 41 PRO C C 1
ATOM 1966 O O . PRO C 1 40 ? -28.335 70.235 65.358 1.00 54.29 41 PRO C O 1
ATOM 1970 N N . GLU C 1 41 ? -29.642 69.174 63.854 1.00 49.17 42 GLU C N 1
ATOM 1971 C CA . GLU C 1 41 ? -30.813 69.107 64.735 1.00 48.84 42 GLU C CA 1
ATOM 1972 C C . GLU C 1 41 ? -30.549 68.311 66.024 1.00 40.14 42 GLU C C 1
ATOM 1973 O O . GLU C 1 41 ? -31.034 68.688 67.086 1.00 41.32 42 GLU C O 1
ATOM 1979 N N . ALA C 1 42 ? -29.781 67.225 65.932 1.00 40.53 43 ALA C N 1
ATOM 1980 C CA . ALA C 1 42 ? -29.398 66.443 67.114 1.00 35.57 43 ALA C CA 1
ATOM 1981 C C . ALA C 1 42 ? -28.486 67.242 68.044 1.00 28.64 43 ALA C C 1
ATOM 1982 O O . ALA C 1 42 ? -28.570 67.092 69.261 1.00 32.76 43 ALA C O 1
ATOM 1984 N N . GLU C 1 43 ? -27.627 68.086 67.467 1.00 36.62 44 GLU C N 1
ATOM 1985 C CA . GLU C 1 43 ? -26.728 68.931 68.255 1.00 35.72 44 GLU C CA 1
ATOM 1986 C C . GLU C 1 43 ? -27.512 69.863 69.166 1.00 35.47 44 GLU C C 1
ATOM 1987 O O . GLU C 1 43 ? -27.189 69.984 70.343 1.00 29.99 44 GLU C O 1
ATOM 1993 N N . GLU C 1 44 ? -28.554 70.502 68.638 1.00 39.07 45 GLU C N 1
ATOM 1994 C CA . GLU C 1 44 ? -29.419 71.364 69.460 1.00 36.69 45 GLU C CA 1
ATOM 1995 C C . GLU C 1 44 ? -30.126 70.590 70.579 1.00 29.46 45 GLU C C 1
ATOM 1996 O O . GLU C 1 44 ? -30.129 71.022 71.736 1.00 31.27 45 GLU C O 1
ATOM 2002 N N . LYS C 1 45 ? -30.711 69.446 70.230 1.00 29.33 46 LYS C N 1
ATOM 2003 C CA . LYS C 1 45 ? -31.413 68.601 71.186 1.00 27.23 46 LYS C CA 1
ATOM 2004 C C . LYS C 1 45 ? -30.483 68.106 72.280 1.00 20.53 46 LYS C C 1
ATOM 2005 O O . LYS C 1 45 ? -30.806 68.139 73.453 1.00 19.78 46 LYS C O 1
ATOM 2011 N N . PHE C 1 46 ? -29.317 67.615 71.876 1.00 22.16 47 PHE C N 1
ATOM 2012 C CA . PHE C 1 46 ? -28.377 67.053 72.836 1.00 21.78 47 PHE C CA 1
ATOM 2013 C C . PHE C 1 46 ? -27.835 68.111 73.791 1.00 21.19 47 PHE C C 1
ATOM 2014 O O . PHE C 1 46 ? -27.591 67.827 74.959 1.00 20.08 47 PHE C O 1
ATOM 2022 N N . LYS C 1 47 ? -27.642 69.327 73.294 1.00 22.65 48 LYS C N 1
ATOM 2023 C CA . LYS C 1 47 ? -27.211 70.443 74.133 1.00 23.62 48 LYS C CA 1
ATOM 2024 C C . LYS C 1 47 ? -28.247 70.712 75.225 1.00 19.18 48 LYS C C 1
ATOM 2025 O O . LYS C 1 47 ? -27.910 70.865 76.397 1.00 20.07 48 LYS C O 1
ATOM 2031 N N . GLU C 1 48 ? -29.518 70.752 74.837 1.00 18.61 49 GLU C N 1
ATOM 2032 C CA . GLU C 1 48 ? -30.596 70.956 75.800 1.00 18.67 49 GLU C CA 1
ATOM 2033 C C . GLU C 1 48 ? -30.711 69.800 76.801 1.00 19.62 49 GLU C C 1
ATOM 2034 O O . GLU C 1 48 ? -30.902 70.013 77.980 1.00 16.80 49 GLU C O 1
ATOM 2040 N N . ILE C 1 49 ? -30.574 68.569 76.325 1.00 19.03 50 ILE C N 1
ATOM 2041 C CA . ILE C 1 49 ? -30.587 67.398 77.208 1.00 17.18 50 ILE C CA 1
ATOM 2042 C C . ILE C 1 49 ? -29.445 67.467 78.252 1.00 13.89 50 ILE C C 1
ATOM 2043 O O . ILE C 1 49 ? -29.630 67.198 79.441 1.00 13.74 50 ILE C O 1
ATOM 2048 N N . ASN C 1 50 ? -28.259 67.825 77.784 1.00 15.94 51 ASN C N 1
ATOM 2049 C CA . ASN C 1 50 ? -27.104 67.978 78.669 1.00 15.01 51 ASN C CA 1
ATOM 2050 C C . ASN C 1 50 ? -27.281 69.058 79.720 1.00 17.35 51 ASN C C 1
ATOM 2051 O O . ASN C 1 50 ? -26.876 68.868 80.875 1.00 19.21 51 ASN C O 1
ATOM 2056 N N . GLU C 1 51 ? -27.846 70.192 79.320 1.00 15.75 52 GLU C N 1
ATOM 2057 C CA . GLU C 1 51 ? -28.132 71.266 80.279 1.00 16.69 52 GLU C CA 1
ATOM 2058 C C . GLU C 1 51 ? -29.124 70.770 81.327 1.00 15.05 52 GLU C C 1
ATOM 2059 O O . GLU C 1 51 ? -28.894 70.931 82.524 1.00 16.89 52 GLU C O 1
ATOM 2065 N N . ALA C 1 52 ? -30.221 70.163 80.878 1.00 14.81 53 ALA C N 1
ATOM 2066 C CA . ALA C 1 52 ? -31.212 69.561 81.781 1.00 11.51 53 ALA C CA 1
ATOM 2067 C C . ALA C 1 52 ? -30.578 68.574 82.761 1.00 13.13 53 ALA C C 1
ATOM 2068 O O . ALA C 1 52 ? -30.868 68.598 83.942 1.00 13.96 53 ALA C O 1
ATOM 2070 N N . TYR C 1 53 ? -29.699 67.710 82.277 1.00 13.61 54 TYR C N 1
ATOM 2071 C CA . TYR C 1 53 ? -29.099 66.708 83.120 1.00 12.09 54 TYR C CA 1
ATOM 2072 C C . TYR C 1 53 ? -28.069 67.307 84.069 1.00 16.36 54 TYR C C 1
ATOM 2073 O O . TYR C 1 53 ? -27.971 66.900 85.211 1.00 16.51 54 TYR C O 1
ATOM 2082 N N . ALA C 1 54 ? -27.310 68.271 83.588 1.00 15.08 55 ALA C N 1
ATOM 2083 C CA . ALA C 1 54 ? -26.368 68.967 84.429 1.00 17.03 55 ALA C CA 1
ATOM 2084 C C . ALA C 1 54 ? -27.016 69.531 85.688 1.00 17.54 55 ALA C C 1
ATOM 2085 O O . ALA C 1 54 ? -26.441 69.535 86.740 1.00 20.96 55 ALA C O 1
ATOM 2087 N N . VAL C 1 55 ? -28.229 70.005 85.512 1.00 15.34 56 VAL C N 1
ATOM 2088 C CA . VAL C 1 55 ? -28.991 70.562 86.594 1.00 14.01 56 VAL C CA 1
ATOM 2089 C C . VAL C 1 55 ? -29.683 69.483 87.390 1.00 18.34 56 VAL C C 1
ATOM 2090 O O . VAL C 1 55 ? -29.543 69.453 88.575 1.00 22.23 56 VAL C O 1
ATOM 2094 N N . LEU C 1 56 ? -30.434 68.627 86.735 1.00 13.62 57 LEU C N 1
ATOM 2095 C CA . LEU C 1 56 ? -31.271 67.715 87.449 1.00 14.46 57 LEU C CA 1
ATOM 2096 C C . LEU C 1 56 ? -30.507 66.592 88.126 1.00 15.61 57 LEU C C 1
ATOM 2097 O O . LEU C 1 56 ? -30.970 66.075 89.056 1.00 14.36 57 LEU C O 1
ATOM 2102 N N . SER C 1 57 ? -29.374 66.204 87.577 1.00 15.37 58 SER C N 1
ATOM 2103 C CA . SER C 1 57 ? -28.603 65.045 88.061 1.00 15.62 58 SER C CA 1
ATOM 2104 C C . SER C 1 57 ? -27.910 65.222 89.407 1.00 15.73 58 SER C C 1
ATOM 2105 O O . SER C 1 57 ? -27.546 64.230 90.046 1.00 18.60 58 SER C O 1
ATOM 2108 N N . ASP C 1 58 ? -27.685 66.465 89.826 1.00 17.84 59 ASP C N 1
ATOM 2109 C CA . ASP C 1 58 ? -27.084 66.750 91.120 1.00 18.79 59 ASP C CA 1
ATOM 2110 C C . ASP C 1 58 ? -28.234 67.191 92.001 1.00 16.57 59 ASP C C 1
ATOM 2111 O O . ASP C 1 58 ? -28.798 68.263 91.781 1.00 16.40 59 ASP C O 1
ATOM 2116 N N . PRO C 1 59 ? -28.620 66.369 92.978 1.00 18.53 60 PRO C N 1
ATOM 2117 C CA . PRO C 1 59 ? -29.807 66.774 93.743 1.00 15.80 60 PRO C CA 1
ATOM 2118 C C . PRO C 1 59 ? -29.720 68.137 94.438 1.00 15.79 60 PRO C C 1
ATOM 2119 O O . PRO C 1 59 ? -30.752 68.787 94.625 1.00 17.26 60 PRO C O 1
ATOM 2123 N N . GLU C 1 60 ? -28.522 68.583 94.805 1.00 18.64 61 GLU C N 1
ATOM 2124 C CA . GLU C 1 60 ? -28.389 69.907 95.405 1.00 21.30 61 GLU C CA 1
ATOM 2125 C C . GLU C 1 60 ? -28.643 71.015 94.376 1.00 20.98 61 GLU C C 1
ATOM 2126 O O . GLU C 1 60 ? -29.324 71.994 94.682 1.00 22.82 61 GLU C O 1
ATOM 2132 N N . LYS C 1 61 ? -28.153 70.850 93.146 1.00 19.92 62 LYS C N 1
ATOM 2133 C CA . LYS C 1 61 ? -28.462 71.826 92.091 1.00 16.14 62 LYS C CA 1
ATOM 2134 C C . LYS C 1 61 ? -29.952 71.781 91.705 1.00 15.46 62 LYS C C 1
ATOM 2135 O O . LYS C 1 61 ? -30.572 72.823 91.415 1.00 15.92 62 LYS C O 1
ATOM 2141 N N . ARG C 1 62 ? -30.511 70.570 91.698 1.00 16.07 63 ARG C N 1
ATOM 2142 C CA . ARG C 1 62 ? -31.936 70.368 91.437 1.00 15.39 63 ARG C CA 1
ATOM 2143 C C . ARG C 1 62 ? -32.818 71.145 92.426 1.00 14.58 63 ARG C C 1
ATOM 2144 O O . ARG C 1 62 ? -33.776 71.789 92.014 1.00 15.34 63 ARG C O 1
ATOM 2152 N N . ARG C 1 63 ? -32.479 71.079 93.708 1.00 14.07 64 ARG C N 1
ATOM 2153 C CA . ARG C 1 63 ? -33.168 71.865 94.744 1.00 14.88 64 ARG C CA 1
ATOM 2154 C C . ARG C 1 63 ? -33.187 73.362 94.420 1.00 19.35 64 ARG C C 1
ATOM 2155 O O . ARG C 1 63 ? -34.210 74.041 94.580 1.00 19.51 64 ARG C O 1
ATOM 2163 N N . ILE C 1 64 ? -32.037 73.883 94.019 1.00 18.13 65 ILE C N 1
ATOM 2164 C CA . ILE C 1 64 ? -31.908 75.296 93.684 1.00 24.44 65 ILE C CA 1
ATOM 2165 C C . ILE C 1 64 ? -32.791 75.664 92.476 1.00 23.17 65 ILE C C 1
ATOM 2166 O O . ILE C 1 64 ? -33.513 76.656 92.506 1.00 26.77 65 ILE C O 1
ATOM 2171 N N . TYR C 1 65 ? -32.740 74.848 91.431 1.00 17.82 66 TYR C N 1
ATOM 2172 C CA . TYR C 1 65 ? -33.631 74.981 90.273 1.00 21.39 66 TYR C CA 1
ATOM 2173 C C . TYR C 1 65 ? -35.108 74.868 90.657 1.00 19.16 66 TYR C C 1
ATOM 2174 O O . TYR C 1 65 ? -35.937 75.685 90.232 1.00 21.33 66 TYR C O 1
ATOM 2183 N N . ASP C 1 66 ? -35.439 73.869 91.468 1.00 19.40 67 ASP C N 1
ATOM 2184 C CA . ASP C 1 66 ? -36.825 73.656 91.903 1.00 19.06 67 ASP C CA 1
ATOM 2185 C C . ASP C 1 66 ? -37.366 74.828 92.711 1.00 19.94 67 ASP C C 1
ATOM 2186 O O . ASP C 1 66 ? -38.545 75.142 92.622 1.00 24.44 67 ASP C O 1
ATOM 2191 N N . THR C 1 67 ? -36.498 75.478 93.472 1.00 20.54 68 THR C N 1
ATOM 2192 C CA . THR C 1 67 ? -36.884 76.629 94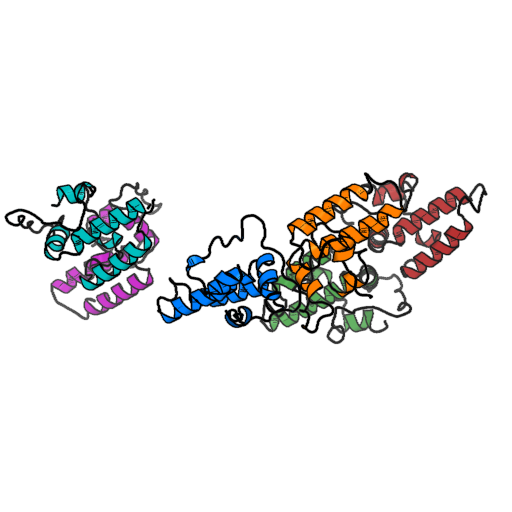.287 1.00 26.16 68 THR C CA 1
ATOM 2193 C C . THR C 1 67 ? -37.013 77.910 93.455 1.00 27.52 68 THR C C 1
ATOM 2194 O O . THR C 1 67 ? -37.736 78.824 93.833 1.00 35.34 68 THR C O 1
ATOM 2198 N N . TYR C 1 68 ? -36.307 77.991 92.329 1.00 29.66 69 TYR C N 1
ATOM 2199 C CA . TYR C 1 68 ? -36.437 79.145 91.435 1.00 31.25 69 TYR C CA 1
ATOM 2200 C C . TYR C 1 68 ? -37.893 79.332 91.012 1.00 32.28 69 TYR C C 1
ATOM 2201 O O . TYR C 1 68 ? -38.571 78.372 90.656 1.00 38.30 69 TYR C O 1
ATOM 2210 N N . GLY C 1 69 ? -38.370 80.571 91.072 1.00 38.16 70 GLY C N 1
ATOM 2211 C CA . GLY C 1 69 ? -39.720 80.892 90.623 1.00 40.88 70 GLY C CA 1
ATOM 2212 C C . GLY C 1 69 ? -40.797 80.841 91.687 1.00 43.48 70 GLY C C 1
ATOM 2213 O O . GLY C 1 69 ? -41.886 81.367 91.471 1.00 44.81 70 GLY C O 1
ATOM 2214 N N . THR C 1 70 ? -40.519 80.213 92.831 1.00 39.82 71 THR C N 1
ATOM 2215 C CA . THR C 1 70 ? -41.485 80.204 93.931 1.00 37.53 71 THR C CA 1
ATOM 2216 C C . THR C 1 70 ? -41.332 81.418 94.828 1.00 37.75 71 THR C C 1
ATOM 2217 O O . THR C 1 70 ? -40.440 82.247 94.641 1.00 39.12 71 THR C O 1
ATOM 2221 N N . THR C 1 71 ? -42.213 81.489 95.812 1.00 41.59 72 THR C N 1
ATOM 2222 C CA . THR C 1 71 ? -42.239 82.573 96.781 1.00 45.15 72 THR C CA 1
ATOM 2223 C C . THR C 1 71 ? -41.202 82.405 97.900 1.00 42.76 72 THR C C 1
ATOM 2224 O O . THR C 1 71 ? -40.974 83.328 98.678 1.00 48.72 72 THR C O 1
ATOM 2228 N N . GLU C 1 72 ? -40.593 81.229 97.996 1.00 43.71 73 GLU C N 1
ATOM 2229 C CA . GLU C 1 72 ? -39.548 80.982 98.987 1.00 44.42 73 GLU C CA 1
ATOM 2230 C C . GLU C 1 72 ? -38.215 81.618 98.582 1.00 42.32 73 GLU C C 1
ATOM 2231 O O . GLU C 1 72 ? -37.805 81.530 97.425 1.00 48.38 73 GLU C O 1
ATOM 2237 N N . ALA C 1 73 ? -37.556 82.278 99.536 1.00 41.71 74 ALA C N 1
ATOM 2238 C CA . ALA C 1 73 ? -36.315 83.002 99.253 1.00 43.26 74 ALA C CA 1
ATOM 2239 C C . ALA C 1 73 ? -35.206 82.050 98.804 1.00 38.77 74 ALA C C 1
ATOM 2240 O O . ALA C 1 73 ? -34.998 81.005 99.422 1.00 38.65 74 ALA C O 1
ATOM 2242 N N . PRO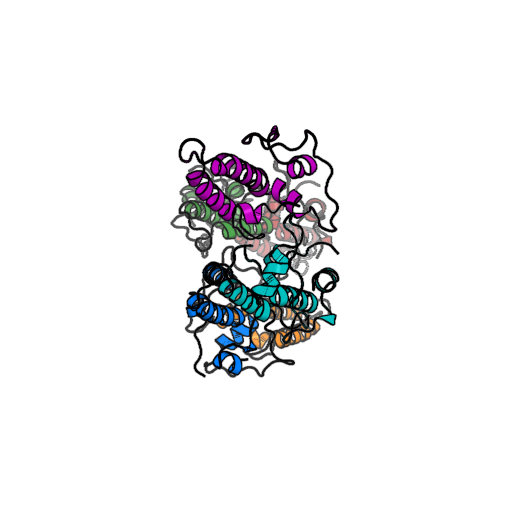 C 1 74 ? -34.494 82.387 97.709 1.00 44.47 75 PRO C N 1
ATOM 2243 C CA . PRO C 1 74 ? -33.483 81.459 97.207 1.00 43.18 75 PRO C CA 1
ATOM 2244 C C . PRO C 1 74 ? -32.223 81.421 98.075 1.00 43.90 75 PRO C C 1
ATOM 2245 O O . PRO C 1 74 ? -31.951 82.382 98.792 1.00 40.26 75 PRO C O 1
ATOM 2249 N N . PRO C 1 75 ? -31.451 80.318 98.008 1.00 45.03 76 PRO C N 1
ATOM 2250 C CA . PRO C 1 75 ? -30.197 80.266 98.759 1.00 51.80 76 PRO C CA 1
ATOM 2251 C C . PRO C 1 75 ? -29.114 81.146 98.131 1.00 59.02 76 PRO C C 1
ATOM 2252 O O . PRO C 1 75 ? -29.221 81.487 96.948 1.00 58.61 76 PRO C O 1
ATOM 2256 N N . PRO C 1 76 ? -28.065 81.498 98.903 1.00 62.16 77 PRO C N 1
ATOM 2257 C CA . PRO C 1 76 ? -26.951 82.219 98.288 1.00 63.89 77 PRO C CA 1
ATOM 2258 C C . PRO C 1 76 ? -26.067 81.270 97.474 1.00 62.45 77 PRO C C 1
ATOM 2259 O O . PRO C 1 76 ? -26.291 80.056 97.494 1.00 60.79 77 PRO C O 1
ATOM 2263 N N . PRO C 1 77 ? -25.073 81.815 96.752 1.00 65.11 78 PRO C N 1
ATOM 2264 C CA . PRO C 1 77 ? -24.104 80.932 96.106 1.00 61.43 78 PRO C CA 1
ATOM 2265 C C . PRO C 1 77 ? -23.240 80.254 97.169 1.00 60.49 78 PRO C C 1
ATOM 2266 O O . PRO C 1 77 ? -22.778 80.932 98.087 1.00 60.31 78 PRO C O 1
ATOM 2270 N N . PRO C 1 78 ? -23.026 78.926 97.061 1.00 56.66 79 PRO C N 1
ATOM 2271 C CA . PRO C 1 78 ? -22.286 78.223 98.117 1.00 55.79 79 PRO C CA 1
ATOM 2272 C C . PRO C 1 78 ? -20.805 78.615 98.189 1.00 59.55 79 PRO C C 1
ATOM 2273 O O . PRO C 1 78 ? -20.274 79.161 97.216 1.00 58.46 79 PRO C O 1
ATOM 2277 N N . PRO C 1 79 ? -20.147 78.363 99.341 1.00 57.67 80 PRO C N 1
ATOM 2278 C CA . PRO C 1 79 ? -18.695 78.557 99.414 1.00 64.09 80 PRO C CA 1
ATOM 2279 C C . PRO C 1 79 ? -17.964 77.640 98.436 1.00 64.45 80 PRO C C 1
ATOM 2280 O O . PRO C 1 79 ? -18.113 76.418 98.505 1.00 60.73 80 PRO C O 1
ATOM 2284 N N . GLY C 1 80 ? -17.201 78.234 97.522 1.00 67.07 81 GLY C N 1
ATOM 2285 C CA . GLY C 1 80 ? -16.536 77.483 96.461 1.00 61.98 81 GLY C CA 1
ATOM 2286 C C . GLY C 1 80 ? -17.356 77.306 95.193 1.00 56.60 81 GLY C C 1
ATOM 2287 O O . GLY C 1 80 ? -16.846 76.772 94.208 1.00 58.20 81 GLY C O 1
ATOM 2288 N N . GLY C 1 81 ? -18.618 77.738 95.206 1.00 50.48 82 GLY C N 1
ATOM 2289 C CA . GLY C 1 81 ? -19.451 77.749 93.998 1.00 48.00 82 GLY C CA 1
ATOM 2290 C C . GLY C 1 81 ? -19.978 76.391 93.574 1.00 43.30 82 GLY C C 1
ATOM 2291 O O . GLY C 1 81 ? -19.971 75.447 94.363 1.00 44.22 82 GLY C O 1
ATOM 2292 N N . TYR C 1 82 ? -20.442 76.307 92.326 1.00 40.27 83 TYR C N 1
ATOM 2293 C CA . TYR C 1 82 ? -20.953 75.059 91.745 1.00 38.05 83 TYR C CA 1
ATOM 2294 C C . TYR C 1 82 ? -19.869 74.336 90.957 1.00 38.52 83 TYR C C 1
ATOM 2295 O O . TYR C 1 82 ? -18.999 74.968 90.358 1.00 44.57 83 TYR C O 1
ATOM 2304 N N . ASP C 1 83 ? -19.954 73.008 90.963 1.00 39.53 84 ASP C N 1
ATOM 2305 C CA . ASP C 1 83 ? -19.060 72.134 90.223 1.00 40.66 84 ASP C CA 1
ATOM 2306 C C . ASP C 1 83 ? -19.838 71.527 89.054 1.00 38.72 84 ASP C C 1
ATOM 2307 O O . ASP C 1 83 ? -20.712 70.684 89.260 1.00 37.05 84 ASP C O 1
ATOM 2312 N N . PHE C 1 84 ? -19.527 71.977 87.837 1.00 39.32 85 PHE C N 1
ATOM 2313 C CA . PHE C 1 84 ? -20.106 71.438 86.603 1.00 38.01 85 PHE C CA 1
ATOM 2314 C C . PHE C 1 84 ? -18.994 70.833 85.741 1.00 44.37 85 PHE C C 1
ATOM 2315 O O . PHE C 1 84 ? -18.911 71.109 84.542 1.00 44.95 85 PHE C O 1
ATOM 2323 N N . SER C 1 85 ? -18.155 69.996 86.344 1.00 45.72 86 SER C N 1
ATOM 2324 C CA . SER C 1 85 ? -16.936 69.505 85.684 1.00 54.40 86 SER C CA 1
ATOM 2325 C C . SER C 1 85 ? -17.178 68.702 84.398 1.00 56.93 86 SER C C 1
ATOM 2326 O O . SER C 1 85 ? -16.430 68.849 83.431 1.00 66.13 86 SER C O 1
ATOM 2329 N N . GLY C 1 86 ? -18.220 67.873 84.379 1.00 56.14 87 GLY C N 1
ATOM 2330 C CA . GLY C 1 86 ? -18.515 67.032 83.209 1.00 54.59 87 GLY C CA 1
ATOM 2331 C C . GLY C 1 86 ? -19.228 67.703 82.035 1.00 52.59 87 GLY C C 1
ATOM 2332 O O . GLY C 1 86 ? -19.570 67.033 81.057 1.00 53.29 87 GLY C O 1
ATOM 2333 N N . PHE C 1 87 ? -19.427 69.011 82.137 1.00 46.85 88 PHE C N 1
ATOM 2334 C CA . PHE C 1 87 ? -20.301 69.719 81.235 1.00 47.01 88 PHE C CA 1
ATOM 2335 C C . PHE C 1 87 ? -19.723 70.980 80.723 1.00 51.79 88 PHE C C 1
ATOM 2336 O O . PHE C 1 87 ? -18.808 71.504 81.276 1.00 54.99 88 PHE C O 1
ATOM 2344 N N . ASP C 1 88 ? -20.364 71.515 79.702 1.00 51.97 89 ASP C N 1
ATOM 2345 C CA . ASP C 1 88 ? -19.850 72.611 78.955 1.00 55.20 89 ASP C CA 1
ATOM 2346 C C . ASP C 1 88 ? -20.676 73.837 79.087 1.00 51.09 89 ASP C C 1
ATOM 2347 O O . ASP C 1 88 ? -21.457 74.137 78.240 1.00 49.83 89 ASP C O 1
ATOM 2352 N N . VAL C 1 89 ? -20.467 74.552 80.169 1.00 47.85 90 VAL C N 1
ATOM 2353 C CA . VAL C 1 89 ? -21.495 75.386 80.702 1.00 45.51 90 VAL C CA 1
ATOM 2354 C C . VAL C 1 89 ? -21.515 76.690 79.979 1.00 47.53 90 VAL C C 1
ATOM 2355 O O . VAL C 1 89 ? -22.500 77.377 79.995 1.00 43.29 90 VAL C O 1
ATOM 2359 N N . GLU C 1 90 ? -20.410 77.009 79.317 1.00 50.77 91 GLU C N 1
ATOM 2360 C CA . GLU C 1 90 ? -20.278 78.268 78.606 1.00 57.23 91 GLU C CA 1
ATOM 2361 C C . GLU C 1 90 ? -21.364 78.379 77.569 1.00 56.59 91 GLU C C 1
ATOM 2362 O O . GLU C 1 90 ? -21.937 79.432 77.413 1.00 60.15 91 GLU C O 1
ATOM 2368 N N . ASP C 1 91 ? -21.683 77.283 76.892 1.00 52.11 92 ASP C N 1
ATOM 2369 C CA . ASP C 1 91 ? -22.751 77.327 75.924 1.00 53.27 92 ASP C CA 1
ATOM 2370 C C . ASP C 1 91 ? -24.148 76.934 76.359 1.00 45.52 92 ASP C C 1
ATOM 2371 O O . ASP C 1 91 ? -24.960 76.632 75.532 1.00 47.12 92 ASP C O 1
ATOM 2376 N N . PHE C 1 92 ? -24.422 76.988 77.655 1.00 41.17 93 PHE C N 1
ATOM 2377 C CA . PHE C 1 92 ? -25.768 76.785 78.178 1.00 36.14 93 PHE C CA 1
ATOM 2378 C C . PHE C 1 92 ? -26.573 78.076 78.228 1.00 34.86 93 PHE C C 1
ATOM 2379 O O . PHE C 1 92 ? -26.019 79.133 78.197 1.00 36.45 93 PHE C O 1
ATOM 2387 N N . SER C 1 93 ? -27.884 77.952 78.331 1.00 31.18 94 SER C N 1
ATOM 2388 C CA . SER C 1 93 ? -28.837 79.045 78.158 1.00 35.04 94 SER C CA 1
ATOM 2389 C C . SER C 1 93 ? -28.637 80.216 79.106 1.00 37.52 94 SER C C 1
ATOM 2390 O O . SER C 1 93 ? -28.032 80.069 80.172 1.00 36.94 94 SER C O 1
ATOM 2393 N N . GLU C 1 94 ? -29.190 81.365 78.722 1.00 38.90 95 GLU C N 1
ATOM 2394 C CA . GLU C 1 94 ? -29.227 82.531 79.598 1.00 39.64 95 GLU C CA 1
ATOM 2395 C C . GLU C 1 94 ? -29.864 82.191 80.948 1.00 36.60 95 GLU C C 1
ATOM 2396 O O . GLU C 1 94 ? -29.368 82.615 81.991 1.00 38.81 95 GLU C O 1
ATOM 2402 N N . PHE C 1 95 ? -30.948 81.419 80.937 1.00 36.28 96 PHE C N 1
ATOM 2403 C CA . PHE C 1 95 ? -31.570 80.993 82.190 1.00 35.55 96 PHE C CA 1
ATOM 2404 C C . PHE C 1 95 ? -30.574 80.242 83.091 1.00 34.76 96 PHE C C 1
ATOM 2405 O O . PHE C 1 95 ? -30.513 80.498 84.296 1.00 35.57 96 PHE C O 1
ATOM 2413 N N . PHE C 1 96 ? -29.806 79.318 82.512 1.00 33.12 97 PHE C N 1
ATOM 2414 C CA . PHE C 1 96 ? -28.773 78.596 83.266 1.00 31.44 97 PHE C CA 1
ATOM 2415 C C . PHE C 1 96 ? -27.705 79.552 83.807 1.00 31.87 97 PHE C C 1
ATOM 2416 O O . PHE C 1 96 ? -27.334 79.491 84.982 1.00 34.06 97 PHE C O 1
ATOM 2424 N N . GLN C 1 97 ? -27.200 80.423 82.947 1.00 34.52 98 GLN C N 1
ATOM 2425 C CA . GLN C 1 97 ? -26.211 81.412 83.389 1.00 37.88 98 GLN C CA 1
ATOM 2426 C C . GLN C 1 97 ? -26.785 82.301 84.495 1.00 43.65 98 GLN C C 1
ATOM 2427 O O . GLN C 1 97 ? -26.059 82.722 85.396 1.00 48.10 98 GLN C O 1
ATOM 2433 N N . GLU C 1 98 ? -28.083 82.588 84.423 1.00 40.83 99 GLU C N 1
ATOM 2434 C CA . GLU C 1 98 ? -28.750 83.413 85.426 1.00 46.35 99 GLU C CA 1
ATOM 2435 C C . GLU C 1 98 ? -28.853 82.678 86.755 1.00 44.46 99 GLU C C 1
ATOM 2436 O O . GLU C 1 98 ? -28.690 83.272 87.822 1.00 44.62 99 GLU C O 1
ATOM 2442 N N . LEU C 1 99 ? -29.129 81.382 86.680 1.00 39.05 100 LEU C N 1
ATOM 2443 C CA . LEU C 1 99 ? -29.347 80.579 87.872 1.00 38.09 100 LEU C CA 1
ATOM 2444 C C . LEU C 1 99 ? -28.039 80.202 88.569 1.00 39.52 100 LEU C C 1
ATOM 2445 O O . LEU C 1 99 ? -27.916 80.369 89.782 1.00 48.77 100 LEU C O 1
ATOM 2450 N N . PHE C 1 100 ? -27.065 79.711 87.803 1.00 39.65 101 PHE C N 1
ATOM 2451 C CA . PHE C 1 100 ? -25.822 79.171 88.372 1.00 42.22 101 PHE C CA 1
ATOM 2452 C C . PHE C 1 100 ? -24.555 80.011 88.130 1.00 50.64 101 PHE C C 1
ATOM 2453 O O . PHE C 1 100 ? -23.540 79.791 88.792 1.00 48.76 101 PHE C O 1
ATOM 2461 N N . GLY C 1 101 ? -24.610 80.963 87.197 1.00 48.08 102 GLY C N 1
ATOM 2462 C CA . GLY C 1 101 ? -23.465 81.834 86.891 1.00 49.55 102 GLY C CA 1
ATOM 2463 C C . GLY C 1 101 ? -22.705 82.390 88.085 1.00 52.13 102 GLY C C 1
ATOM 2464 O O . GLY C 1 101 ? -21.478 82.301 88.114 1.00 55.78 102 GLY C O 1
ATOM 2465 N N . PRO C 1 102 ? -23.423 82.983 89.065 1.00 53.62 103 PRO C N 1
ATOM 2466 C CA . PRO C 1 102 ? -22.832 83.452 90.327 1.00 53.86 103 PRO C CA 1
ATOM 2467 C C . PRO C 1 102 ? -21.903 82.468 91.051 1.00 55.06 103 PRO C C 1
ATOM 2468 O O . PRO C 1 102 ? -20.922 82.897 91.660 1.00 61.03 103 PRO C O 1
ATOM 2472 N N . GLY C 1 103 ? -22.207 81.173 90.989 1.00 51.60 104 GLY C N 1
ATOM 2473 C CA . GLY C 1 103 ? -21.338 80.151 91.568 1.00 48.28 104 GLY C CA 1
ATOM 2474 C C . GLY C 1 103 ? -20.258 79.717 90.597 1.00 42.85 104 GLY C C 1
ATOM 2475 O O . GLY C 1 103 ? -19.703 78.627 90.720 1.00 43.01 104 GLY C O 1
ATOM 2476 N N . ALA D 1 1 ? -49.783 61.848 111.409 1.00 53.34 2 ALA D N 1
ATOM 2477 C CA . ALA D 1 1 ? -48.992 62.792 112.252 1.00 51.66 2 ALA D CA 1
ATOM 2478 C C . ALA D 1 1 ? -48.609 64.036 111.457 1.00 50.18 2 ALA D C 1
ATOM 2479 O O . ALA D 1 1 ? -48.402 63.959 110.243 1.00 50.21 2 ALA D O 1
ATOM 2481 N N . ALA D 1 2 ? -48.506 65.173 112.146 1.00 44.92 3 ALA D N 1
ATOM 2482 C CA . ALA D 1 2 ? -48.173 66.450 111.502 1.00 43.30 3 ALA D CA 1
ATOM 2483 C C . ALA D 1 2 ? -46.728 66.481 111.004 1.00 37.32 3 ALA D C 1
ATOM 2484 O O . ALA D 1 2 ? -45.867 65.756 111.513 1.00 35.53 3 ALA D O 1
ATOM 2486 N N . LYS D 1 3 ? -46.462 67.324 110.008 1.00 35.62 4 LYS D N 1
ATOM 2487 C CA . LYS D 1 3 ? -45.118 67.422 109.437 1.00 31.89 4 LYS D CA 1
ATOM 2488 C C . LYS D 1 3 ? -44.154 68.048 110.442 1.00 30.10 4 LYS D C 1
ATOM 2489 O O . LYS D 1 3 ? -44.340 69.192 110.850 1.00 37.61 4 LYS D O 1
ATOM 2495 N N . LYS D 1 4 ? -43.141 67.281 110.844 1.00 26.66 5 LYS D N 1
ATOM 2496 C CA . LYS D 1 4 ? -42.092 67.770 111.725 1.00 23.70 5 LYS D CA 1
ATOM 2497 C C . LYS D 1 4 ? -41.257 68.808 111.003 1.00 21.84 5 LYS D C 1
ATOM 2498 O O . LYS D 1 4 ? -41.083 68.716 109.789 1.00 23.07 5 LYS D O 1
ATOM 2504 N N . ASP D 1 5 ? -40.735 69.768 111.760 1.00 21.12 6 ASP D N 1
ATOM 2505 C CA . ASP D 1 5 ? -39.891 70.833 111.208 1.00 18.76 6 ASP D CA 1
ATOM 2506 C C . ASP D 1 5 ? -38.446 70.485 111.492 1.00 17.71 6 ASP D C 1
ATOM 2507 O O . ASP D 1 5 ? -37.883 70.860 112.525 1.00 15.95 6 ASP D O 1
ATOM 2512 N N . TYR D 1 6 ? -37.838 69.736 110.586 1.00 16.26 7 TYR D N 1
ATOM 2513 C CA . TYR D 1 6 ? -36.473 69.311 110.792 1.00 13.59 7 TYR D CA 1
ATOM 2514 C C . TYR D 1 6 ? -35.503 70.489 110.730 1.00 16.31 7 TYR D C 1
ATOM 2515 O O . TYR D 1 6 ? -34.453 70.471 111.381 1.00 13.91 7 TYR D O 1
ATOM 2524 N N . TYR D 1 7 ? -35.847 71.515 109.958 1.00 15.67 8 TYR D N 1
ATOM 2525 C CA . TYR D 1 7 ? -34.994 72.691 109.891 1.00 13.30 8 TYR D CA 1
ATOM 2526 C C . TYR D 1 7 ? -34.870 73.386 111.244 1.00 13.91 8 TYR D C 1
ATOM 2527 O O . TYR D 1 7 ? -33.764 73.742 111.664 1.00 17.46 8 TYR D O 1
ATOM 2536 N N . ALA D 1 8 ? -35.995 73.562 111.934 1.00 15.00 9 ALA D N 1
ATOM 2537 C CA . ALA D 1 8 ? -36.004 74.193 113.251 1.00 16.28 9 ALA D CA 1
ATOM 2538 C C . ALA D 1 8 ? -35.223 73.370 114.267 1.00 17.84 9 ALA D C 1
ATOM 2539 O O . ALA D 1 8 ? -34.525 73.921 115.118 1.00 15.58 9 ALA D O 1
ATOM 2541 N N . ILE D 1 9 ? -35.338 72.054 114.165 1.00 14.96 10 ILE D N 1
ATOM 2542 C CA . ILE D 1 9 ? -34.583 71.170 115.066 1.00 16.11 10 ILE D CA 1
ATOM 2543 C C . ILE D 1 9 ? -33.071 71.400 114.928 1.00 16.47 10 ILE D C 1
ATOM 2544 O O . ILE D 1 9 ? -32.375 71.444 115.934 1.00 19.84 10 ILE D O 1
ATOM 2549 N N . LEU D 1 10 ? -32.577 71.578 113.701 1.00 18.16 11 LEU D N 1
ATOM 2550 C CA . LEU D 1 10 ? -31.144 71.852 113.462 1.00 16.58 11 LEU D CA 1
ATOM 2551 C C . LEU D 1 10 ? -30.760 73.339 113.496 1.00 20.07 11 LEU D C 1
ATOM 2552 O O . LEU D 1 10 ? -29.582 73.666 113.521 1.00 20.14 11 LEU D O 1
ATOM 2557 N N . GLY D 1 11 ? -31.743 74.237 113.503 1.00 15.32 12 GLY D N 1
ATOM 2558 C CA . GLY D 1 11 ? -31.490 75.667 113.629 1.00 18.96 12 GLY D CA 1
ATOM 2559 C C . GLY D 1 11 ? -30.990 76.293 112.356 1.00 21.39 12 GLY D C 1
ATOM 2560 O O . GLY D 1 11 ? -30.162 77.191 112.387 1.00 21.63 12 GLY D O 1
ATOM 2561 N N . VAL D 1 12 ? -31.516 75.817 111.233 1.00 18.65 13 VAL D N 1
ATOM 2562 C CA . VAL D 1 12 ? -31.084 76.274 109.918 1.00 17.11 13 VAL D CA 1
ATOM 2563 C C . VAL D 1 12 ? -32.306 76.727 109.115 1.00 18.57 13 VAL D C 1
ATOM 2564 O O . VAL D 1 12 ? -33.419 76.298 109.381 1.00 18.33 13 VAL D O 1
ATOM 2568 N N . PRO D 1 13 ? -32.104 77.623 108.151 1.00 18.21 14 PRO D N 1
ATOM 2569 C CA . PRO D 1 13 ? -33.210 77.949 107.258 1.00 17.97 14 PRO D CA 1
ATOM 2570 C C . PRO D 1 13 ? -33.569 76.807 106.310 1.00 18.13 14 PRO D C 1
ATOM 2571 O O . PRO D 1 13 ? -32.747 75.926 106.030 1.00 15.91 14 PRO D O 1
ATOM 2575 N N . ARG D 1 14 ? -34.800 76.835 105.812 1.00 16.14 15 ARG D N 1
ATOM 2576 C CA . ARG D 1 14 ? -35.242 75.853 104.821 1.00 17.67 15 ARG D CA 1
ATOM 2577 C C . ARG D 1 14 ? -34.346 75.799 103.592 1.00 19.01 15 ARG D C 1
ATOM 2578 O O . ARG D 1 14 ? -34.244 74.763 102.976 1.00 17.05 15 ARG D O 1
ATOM 2586 N N . ASN D 1 15 ? -33.720 76.910 103.215 1.00 16.85 16 ASN D N 1
ATOM 2587 C CA . ASN D 1 15 ? -32.834 76.916 102.040 1.00 18.01 16 ASN D CA 1
ATOM 2588 C C . ASN D 1 15 ? -31.358 76.608 102.332 1.00 21.62 16 ASN D C 1
ATOM 2589 O O . ASN D 1 15 ? -30.500 76.847 101.476 1.00 22.13 16 ASN D O 1
ATOM 2594 N N . ALA D 1 16 ? -31.067 76.101 103.532 1.00 18.88 17 ALA D N 1
ATOM 2595 C CA . ALA D 1 16 ? -29.700 75.763 103.929 1.00 23.98 17 ALA D CA 1
ATOM 2596 C C . ALA D 1 16 ? -29.031 74.828 102.924 1.00 22.83 17 ALA D C 1
ATOM 2597 O O . ALA D 1 16 ? -29.681 73.968 102.355 1.00 22.16 17 ALA D O 1
ATOM 2599 N N . THR D 1 17 ? -27.729 74.987 102.711 1.00 26.90 18 THR D N 1
ATOM 2600 C CA . THR D 1 17 ? -26.969 74.024 101.914 1.00 28.59 18 THR D CA 1
ATOM 2601 C C . THR D 1 17 ? -26.748 72.732 102.715 1.00 27.29 18 THR D C 1
ATOM 2602 O O . THR D 1 17 ? -26.958 72.700 103.939 1.00 27.01 18 THR D O 1
ATOM 2606 N N . GLN D 1 18 ? -26.339 71.662 102.037 1.00 31.41 19 GLN D N 1
ATOM 2607 C CA . GLN D 1 18 ? -26.077 70.392 102.721 1.00 26.26 19 GLN D CA 1
ATOM 2608 C C . GLN D 1 18 ? -24.933 70.515 103.734 1.00 28.17 19 GLN D C 1
ATOM 2609 O O . GLN D 1 18 ? -24.981 69.909 104.807 1.00 28.69 19 GLN D O 1
ATOM 2615 N N . GLU D 1 19 ? -23.917 71.307 103.394 1.00 34.45 20 GLU D N 1
ATOM 2616 C CA . GLU D 1 19 ? -22.786 71.555 104.294 1.00 33.67 20 GLU D CA 1
ATOM 2617 C C . GLU D 1 19 ? -23.225 72.198 105.609 1.00 32.30 20 GLU D C 1
ATOM 2618 O O . GLU D 1 19 ? -22.776 71.786 106.673 1.00 30.06 20 GLU D O 1
ATOM 2624 N N . GLU D 1 20 ? -24.088 73.209 105.505 1.00 31.91 21 GLU D N 1
ATOM 2625 C CA . GLU D 1 20 ? -24.680 73.906 106.648 1.00 33.99 21 GLU D CA 1
ATOM 2626 C C . GLU D 1 20 ? -25.465 72.958 107.538 1.00 27.70 21 GLU D C 1
ATOM 2627 O O . GLU D 1 20 ? -25.410 73.053 108.759 1.00 28.49 21 GLU D O 1
ATOM 2633 N N . ILE D 1 21 ? -26.233 72.076 106.911 1.00 23.52 22 ILE D N 1
ATOM 2634 C CA . ILE D 1 21 ? -27.005 71.089 107.649 1.00 22.63 22 ILE D CA 1
ATOM 2635 C C . ILE D 1 21 ? -26.053 70.179 108.438 1.00 20.47 22 ILE D C 1
ATOM 2636 O O . ILE D 1 21 ? -26.279 69.917 109.616 1.00 23.41 22 ILE D O 1
ATOM 2641 N N . LYS D 1 22 ? -24.997 69.705 107.776 1.00 25.22 23 LYS D N 1
ATOM 2642 C CA . LYS D 1 22 ? -24.014 68.842 108.421 1.00 28.98 23 LYS D CA 1
ATOM 2643 C C . LYS D 1 22 ? -23.353 69.528 109.615 1.00 32.60 23 LYS D C 1
ATOM 2644 O O . LYS D 1 22 ? -23.231 68.935 110.690 1.00 31.95 23 LYS D O 1
ATOM 2650 N N . ARG D 1 23 ? -22.952 70.779 109.432 1.00 34.03 24 ARG D N 1
ATOM 2651 C CA . ARG D 1 23 ? -22.220 71.485 110.470 1.00 36.70 24 ARG D CA 1
ATOM 2652 C C . ARG D 1 23 ? -23.128 71.836 111.647 1.00 32.87 24 ARG D C 1
ATOM 2653 O O . ARG D 1 23 ? -22.684 71.808 112.789 1.00 33.00 24 ARG D O 1
ATOM 2661 N N . ALA D 1 24 ? -24.394 72.145 111.368 1.00 29.94 25 ALA D N 1
ATOM 2662 C CA . ALA D 1 24 ? -25.382 72.350 112.425 1.00 30.41 25 ALA D CA 1
ATOM 2663 C C . ALA D 1 24 ? -25.606 71.079 113.227 1.00 25.95 25 ALA D C 1
ATOM 2664 O O . ALA D 1 24 ? -25.622 71.111 114.462 1.00 30.71 25 ALA D O 1
ATOM 2666 N N . TYR D 1 25 ? -25.794 69.967 112.519 1.00 27.89 26 TYR D N 1
ATOM 2667 C CA . TYR D 1 25 ? -25.929 68.658 113.150 1.00 28.20 26 TYR D CA 1
ATOM 2668 C C . TYR D 1 25 ? -24.754 68.315 114.062 1.00 26.14 26 TYR D C 1
ATOM 2669 O O . TYR D 1 25 ? -24.940 67.993 115.238 1.00 32.12 26 TYR D O 1
ATOM 2678 N N . LYS D 1 26 ? -23.548 68.360 113.501 1.00 30.39 27 LYS D N 1
ATOM 2679 C CA . LYS D 1 26 ? -22.344 67.964 114.241 1.00 37.81 27 LYS D CA 1
ATOM 2680 C C . LYS D 1 26 ? -22.236 68.708 115.570 1.00 41.75 27 LYS D C 1
ATOM 2681 O O . LYS D 1 26 ? -21.934 68.106 116.599 1.00 40.87 27 LYS D O 1
ATOM 2687 N N . ARG D 1 27 ? -22.504 70.010 115.535 1.00 42.66 28 ARG D N 1
ATOM 2688 C CA . ARG D 1 27 ? -22.453 70.869 116.726 1.00 43.88 28 ARG D CA 1
ATOM 2689 C C . ARG D 1 27 ? -23.519 70.510 117.778 1.00 40.67 28 ARG D C 1
ATOM 2690 O O . ARG D 1 27 ? -23.247 70.527 118.983 1.00 40.68 28 ARG D O 1
ATOM 2698 N N . LEU D 1 28 ? -24.727 70.201 117.328 1.00 35.10 29 LEU D N 1
ATOM 2699 C CA . LEU D 1 28 ? -25.787 69.774 118.237 1.00 31.71 29 LEU D CA 1
ATOM 2700 C C . LEU D 1 28 ? -25.546 68.361 118.761 1.00 37.89 29 LEU D C 1
ATOM 2701 O O . LEU D 1 28 ? -25.713 68.113 119.950 1.00 39.15 29 LEU D O 1
ATOM 2706 N N . ALA D 1 29 ? -25.160 67.447 117.869 1.00 38.26 30 ALA D N 1
ATOM 2707 C CA . ALA D 1 29 ? -24.791 66.083 118.251 1.00 41.91 30 ALA D CA 1
ATOM 2708 C C . ALA D 1 29 ? -23.761 66.092 119.378 1.00 42.18 30 ALA D C 1
ATOM 2709 O O . ALA D 1 29 ? -23.868 65.324 120.337 1.00 51.89 30 ALA D O 1
ATOM 2711 N N . ARG D 1 30 ? -22.771 66.976 119.248 1.00 46.93 31 ARG D N 1
ATOM 2712 C CA . ARG D 1 30 ? -21.751 67.216 120.276 1.00 51.26 31 ARG D CA 1
ATOM 2713 C C . ARG D 1 30 ? -22.375 67.496 121.645 1.00 50.69 31 ARG D C 1
ATOM 2714 O O . ARG D 1 30 ? -21.953 66.946 122.656 1.00 56.36 31 ARG D O 1
ATOM 2722 N N . GLN D 1 31 ? -23.382 68.362 121.664 1.00 41.62 32 GLN D N 1
ATOM 2723 C CA . GLN D 1 31 ? -24.017 68.785 122.905 1.00 44.50 32 GLN D CA 1
ATOM 2724 C C . GLN D 1 31 ? -24.903 67.726 123.560 1.00 41.37 32 GLN D C 1
ATOM 2725 O O . GLN D 1 31 ? -24.979 67.679 124.782 1.00 47.66 32 GLN D O 1
ATOM 2731 N N . TYR D 1 32 ? -25.569 66.887 122.766 1.00 41.28 33 TYR D N 1
ATOM 2732 C CA . TYR D 1 32 ? -26.680 66.068 123.271 1.00 44.35 33 TYR D CA 1
ATOM 2733 C C . TYR D 1 32 ? -26.495 64.540 123.269 1.00 47.07 33 TYR D C 1
ATOM 2734 O O . TYR D 1 32 ? -27.388 63.814 123.710 1.00 47.26 33 TYR D O 1
ATOM 2743 N N . HIS D 1 33 ? -25.332 64.057 122.839 1.00 48.57 34 HIS D N 1
ATOM 2744 C CA . HIS D 1 33 ? -25.008 62.615 122.889 1.00 52.87 34 HIS D CA 1
ATOM 2745 C C . HIS D 1 33 ? -25.203 62.016 124.307 1.00 56.35 34 HIS D C 1
ATOM 2746 O O . HIS D 1 33 ? -24.885 62.673 125.300 1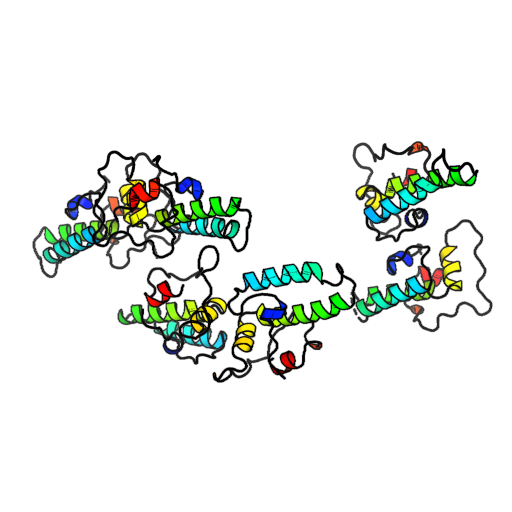.00 60.06 34 HIS D O 1
ATOM 2753 N N . PRO D 1 34 ? -25.738 60.776 124.413 1.00 55.87 35 PRO D N 1
ATOM 2754 C CA . PRO D 1 34 ? -25.991 60.199 125.749 1.00 59.70 35 PRO D CA 1
ATOM 2755 C C . PRO D 1 34 ? -24.753 60.001 126.637 1.00 66.03 35 PRO D C 1
ATOM 2756 O O . PRO D 1 34 ? -24.861 60.065 127.867 1.00 64.07 35 PRO D O 1
ATOM 2760 N N . ASP D 1 35 ? -23.598 59.753 126.023 1.00 66.20 36 ASP D N 1
ATOM 2761 C CA . ASP D 1 35 ? -22.347 59.621 126.776 1.00 72.62 36 ASP D CA 1
ATOM 2762 C C . ASP D 1 35 ? -21.784 60.958 127.279 1.00 71.98 36 ASP D C 1
ATOM 2763 O O . ASP D 1 35 ? -20.888 60.959 128.126 1.00 77.84 36 ASP D O 1
ATOM 2768 N N . VAL D 1 36 ? -22.299 62.079 126.768 1.00 72.40 37 VAL D N 1
ATOM 2769 C CA . VAL D 1 36 ? -21.942 63.413 127.279 1.00 72.12 37 VAL D CA 1
ATOM 2770 C C . VAL D 1 36 ? -23.071 64.089 128.083 1.00 66.91 37 VAL D C 1
ATOM 2771 O O . VAL D 1 36 ? -22.785 64.815 129.038 1.00 70.83 37 VAL D O 1
ATOM 2775 N N . ASN D 1 37 ? -24.331 63.842 127.717 1.00 59.74 38 ASN D N 1
ATOM 2776 C CA . ASN D 1 37 ? -25.490 64.474 128.385 1.00 62.34 38 ASN D CA 1
ATOM 2777 C C . ASN D 1 37 ? -26.487 63.476 128.992 1.00 61.96 38 ASN D C 1
ATOM 2778 O O . ASN D 1 37 ? -27.181 62.765 128.263 1.00 61.07 38 ASN D O 1
ATOM 2783 N N . LYS D 1 38 ? -26.572 63.454 130.325 1.00 64.45 39 LYS D N 1
ATOM 2784 C CA . LYS D 1 38 ? -27.480 62.551 131.050 1.00 68.16 39 LYS D CA 1
ATOM 2785 C C . LYS D 1 38 ? -28.778 63.234 131.532 1.00 65.29 39 LYS D C 1
ATOM 2786 O O . LYS D 1 38 ? -29.520 62.662 132.335 1.00 60.57 39 LYS D O 1
ATOM 2792 N N . SER D 1 39 ? -29.063 64.436 131.031 1.00 57.73 40 SER D N 1
ATOM 2793 C CA . SER D 1 39 ? -30.270 65.174 131.425 1.00 63.02 40 SER D CA 1
ATOM 2794 C C . SER D 1 39 ? -31.555 64.523 130.897 1.00 62.40 40 SER D C 1
ATOM 2795 O O . SER D 1 39 ? -31.572 64.050 129.757 1.00 53.18 40 SER D O 1
ATOM 2798 N N . PRO D 1 40 ? -32.644 64.538 131.705 1.00 64.71 41 PRO D N 1
ATOM 2799 C CA . PRO D 1 40 ? -33.952 63.976 131.335 1.00 65.70 41 PRO D CA 1
ATOM 2800 C C . PRO D 1 40 ? -34.425 64.265 129.911 1.00 59.20 41 PRO D C 1
ATOM 2801 O O . PRO D 1 40 ? -35.082 63.419 129.306 1.00 55.87 41 PRO D O 1
ATOM 2805 N N . GLU D 1 41 ? -34.089 65.446 129.392 1.00 60.37 42 GLU D N 1
ATOM 2806 C CA . GLU D 1 41 ? -34.515 65.877 128.063 1.00 58.99 42 GLU D CA 1
ATOM 2807 C C . GLU D 1 41 ? -33.606 65.356 126.946 1.00 58.37 42 GLU D C 1
ATOM 2808 O O . GLU D 1 41 ? -34.086 65.003 125.867 1.00 49.73 42 GLU D O 1
ATOM 2814 N N . ALA D 1 42 ? -32.302 65.295 127.219 1.00 58.25 43 ALA D N 1
ATOM 2815 C CA . ALA D 1 42 ? -31.278 65.133 126.173 1.00 54.03 43 ALA D CA 1
ATOM 2816 C C . ALA D 1 42 ? -31.398 63.882 125.291 1.00 52.16 43 ALA D C 1
ATOM 2817 O O . ALA D 1 42 ? -30.948 63.892 124.143 1.00 48.97 43 ALA D O 1
ATOM 2819 N N . GLU D 1 43 ? -31.986 62.811 125.821 1.00 56.37 44 GLU D N 1
ATOM 2820 C CA . GLU D 1 43 ? -32.185 61.585 125.043 1.00 54.64 44 GLU D CA 1
ATOM 2821 C C . GLU D 1 43 ? -33.216 61.841 123.948 1.00 48.47 44 GLU D C 1
ATOM 2822 O O . GLU D 1 43 ? -32.983 61.504 122.784 1.00 43.28 44 GLU D O 1
ATOM 2828 N N . GLU D 1 44 ? -34.340 62.454 124.328 1.00 43.50 45 GLU D N 1
ATOM 2829 C CA . GLU D 1 44 ? -35.375 62.844 123.370 1.00 41.87 45 GLU D CA 1
ATOM 2830 C C . GLU D 1 44 ? -34.838 63.826 122.332 1.00 34.77 45 GLU D C 1
ATOM 2831 O O . GLU D 1 44 ? -35.132 63.680 121.149 1.00 38.94 45 GLU D O 1
ATOM 2837 N N . LYS D 1 45 ? -34.030 64.786 122.781 1.00 34.99 46 LYS D N 1
ATOM 2838 C CA . LYS D 1 45 ? -33.464 65.837 121.920 1.00 29.44 46 LYS D CA 1
ATOM 2839 C C . LYS D 1 45 ? -32.480 65.269 120.897 1.00 27.89 46 LYS D C 1
ATOM 2840 O O . LYS D 1 45 ? -32.574 65.573 119.712 1.00 28.27 46 LYS D O 1
ATOM 2846 N N . PHE D 1 46 ? -31.527 64.469 121.383 1.00 32.49 47 PHE D N 1
ATOM 2847 C CA . PHE D 1 46 ? -30.534 63.778 120.532 1.00 34.03 47 PHE D CA 1
ATOM 2848 C C . PHE D 1 46 ? -31.223 62.918 119.477 1.00 34.46 47 PHE D C 1
ATOM 2849 O O . PHE D 1 46 ? -30.843 62.903 118.314 1.00 34.53 47 PHE D O 1
ATOM 2857 N N . LYS D 1 47 ? -32.251 62.210 119.912 1.00 34.92 48 LYS D N 1
ATOM 2858 C CA . LYS D 1 47 ? -33.077 61.399 119.042 1.00 35.26 48 LYS D CA 1
ATOM 2859 C C . LYS D 1 47 ? -33.744 62.269 117.970 1.00 25.90 48 LYS D C 1
ATOM 2860 O O . LYS D 1 47 ? -33.746 61.918 116.787 1.00 27.45 48 LYS D O 1
ATOM 2866 N N . GLU D 1 48 ? -34.282 63.422 118.369 1.00 24.51 49 GLU D N 1
ATOM 2867 C CA . GLU D 1 48 ? -34.883 64.345 117.389 1.00 26.65 49 GLU D CA 1
ATOM 2868 C C . GLU D 1 48 ? -33.862 64.908 116.387 1.00 23.62 49 GLU D C 1
ATOM 2869 O O . GLU D 1 48 ? -34.146 65.021 115.206 1.00 21.78 49 GLU D O 1
ATOM 2875 N N . ILE D 1 49 ? -32.670 65.233 116.870 1.00 23.15 50 ILE D N 1
ATOM 2876 C CA . ILE D 1 49 ? -31.594 65.770 116.030 1.00 25.20 50 ILE D CA 1
ATOM 2877 C C . ILE D 1 49 ? -31.111 64.743 114.993 1.00 22.01 50 ILE D C 1
ATOM 2878 O O . ILE D 1 49 ? -30.896 65.070 113.809 1.00 21.75 50 ILE D O 1
ATOM 2883 N N . ASN D 1 50 ? -30.945 63.506 115.439 1.00 26.15 51 ASN D N 1
ATOM 2884 C CA . ASN D 1 50 ? -30.588 62.411 114.529 1.00 28.08 51 ASN D CA 1
ATOM 2885 C C . ASN D 1 50 ? -31.646 62.172 113.450 1.00 25.69 51 ASN D C 1
ATOM 2886 O O . ASN D 1 50 ? -31.305 61.886 112.304 1.00 25.34 51 ASN D O 1
ATOM 2891 N N . GLU D 1 51 ? -32.919 62.258 113.823 1.00 21.32 52 GLU D N 1
ATOM 2892 C CA . GLU D 1 51 ? -34.004 62.089 112.859 1.00 21.93 52 GLU D CA 1
ATOM 2893 C C . GLU D 1 51 ? -33.956 63.207 111.810 1.00 19.31 52 GLU D C 1
ATOM 2894 O O . GLU D 1 51 ? -34.022 62.947 110.608 1.00 20.29 52 GLU D O 1
ATOM 2900 N N . ALA D 1 52 ? -33.839 64.447 112.282 1.00 20.75 53 ALA D N 1
ATOM 2901 C CA . ALA D 1 52 ? -33.739 65.625 111.415 1.00 15.77 53 ALA D CA 1
ATOM 2902 C C . ALA D 1 52 ? -32.548 65.493 110.465 1.00 17.67 53 ALA D C 1
ATOM 2903 O O . ALA D 1 52 ? -32.677 65.785 109.261 1.00 18.74 53 ALA D O 1
ATOM 2905 N N . TYR D 1 53 ? -31.407 65.054 110.991 1.00 18.58 54 TYR D N 1
ATOM 2906 C CA . TYR D 1 53 ? -30.210 64.818 110.162 1.00 20.37 54 TYR D CA 1
ATOM 2907 C C . TYR D 1 53 ? -30.355 63.659 109.188 1.00 21.51 54 TYR D C 1
ATOM 2908 O O . TYR D 1 53 ? -29.971 63.788 108.019 1.00 23.89 54 TYR D O 1
ATOM 2917 N N . ALA D 1 54 ? -30.918 62.537 109.636 1.00 22.55 55 ALA D N 1
ATOM 2918 C CA . ALA D 1 54 ? -31.116 61.381 108.756 1.00 21.30 55 ALA D CA 1
ATOM 2919 C C . ALA D 1 54 ? -31.857 61.795 107.485 1.00 22.16 55 ALA D C 1
ATOM 2920 O O . ALA D 1 54 ? -31.541 61.328 106.387 1.00 24.77 55 ALA D O 1
ATOM 2922 N N . VAL D 1 55 ? -32.844 62.655 107.660 1.00 19.61 56 VAL D N 1
ATOM 2923 C CA . VAL D 1 55 ? -33.674 63.139 106.561 1.00 18.61 56 VAL D CA 1
ATOM 2924 C C . VAL D 1 55 ? -32.981 64.255 105.756 1.00 17.05 56 VAL D C 1
ATOM 2925 O O . VAL D 1 55 ? -32.841 64.144 104.527 1.00 20.97 56 VAL D O 1
ATOM 2929 N N . LEU D 1 56 ? -32.553 65.331 106.416 1.00 16.39 57 LEU D N 1
ATOM 2930 C CA . LEU D 1 56 ? -32.011 66.490 105.682 1.00 16.90 57 LEU D CA 1
ATOM 2931 C C . LEU D 1 56 ? -30.631 66.270 105.066 1.00 20.28 57 LEU D C 1
ATOM 2932 O O . LEU D 1 56 ? -30.282 66.959 104.102 1.00 19.02 57 LEU D O 1
ATOM 2937 N N . SER D 1 57 ? -29.860 65.315 105.591 1.00 20.41 58 SER D N 1
ATOM 2938 C CA . SER D 1 57 ? -28.484 65.109 105.129 1.00 22.37 58 SER D CA 1
ATOM 2939 C C . SER D 1 57 ? -28.375 64.427 103.773 1.00 18.28 58 SER D C 1
ATOM 2940 O O . SER D 1 57 ? -27.323 64.505 103.111 1.00 25.01 58 SER D O 1
ATOM 2943 N N . ASP D 1 58 ? -29.415 63.698 103.383 1.00 22.45 59 ASP D N 1
ATOM 2944 C CA . ASP D 1 58 ? -29.447 63.060 102.082 1.00 19.84 59 ASP D CA 1
ATOM 2945 C C . ASP D 1 58 ? -30.293 63.959 101.205 1.00 16.91 59 ASP D C 1
ATOM 2946 O O . ASP D 1 58 ? -31.497 64.084 101.449 1.00 17.63 59 ASP D O 1
ATOM 2951 N N . PRO D 1 59 ? -29.673 64.621 100.208 1.00 19.44 60 PRO D N 1
ATOM 2952 C CA . PRO D 1 59 ? -30.499 65.560 99.446 1.00 16.34 60 PRO D CA 1
ATOM 2953 C C . PRO D 1 59 ? -31.726 64.952 98.762 1.00 18.80 60 PRO D C 1
ATOM 2954 O O . PRO D 1 59 ? -32.738 65.664 98.621 1.00 14.82 60 PRO D O 1
ATOM 2958 N N . GLU D 1 60 ? -31.677 63.669 98.385 1.00 17.44 61 GLU D N 1
ATOM 2959 C CA . GLU D 1 60 ? -32.841 63.009 97.802 1.00 16.29 61 GLU D CA 1
ATOM 2960 C C . GLU D 1 60 ? -33.962 62.812 98.835 1.00 16.89 61 GLU D C 1
ATOM 2961 O O . GLU D 1 60 ? -35.119 63.075 98.541 1.00 19.38 61 GLU D O 1
ATOM 2967 N N . LYS D 1 61 ? -33.621 62.407 100.057 1.00 16.59 62 LYS D N 1
ATOM 2968 C CA . LYS D 1 61 ? -34.629 62.301 101.107 1.00 17.15 62 LYS D CA 1
ATOM 2969 C C . LYS D 1 61 ? -35.157 63.684 101.523 1.00 16.42 62 LYS D C 1
ATOM 2970 O O . LYS D 1 61 ? -36.330 63.834 101.835 1.00 15.95 62 LYS D O 1
ATOM 2976 N N . ARG D 1 62 ? -34.284 64.688 101.525 1.00 16.39 63 ARG D N 1
ATOM 2977 C CA . ARG D 1 62 ? -34.687 66.069 101.824 1.00 15.72 63 ARG D CA 1
ATOM 2978 C C . ARG D 1 62 ? -35.742 66.525 100.828 1.00 12.92 63 ARG D C 1
ATOM 2979 O O . ARG D 1 62 ? -36.721 67.154 101.193 1.00 15.41 63 ARG D O 1
ATOM 2987 N N . ARG D 1 63 ? -35.543 66.178 99.563 1.00 15.27 64 ARG D N 1
ATOM 2988 C CA . ARG D 1 63 ? -36.503 66.549 98.535 1.00 13.00 64 ARG D CA 1
ATOM 2989 C C . ARG D 1 63 ? -37.866 65.915 98.802 1.00 12.89 64 ARG D C 1
ATOM 2990 O O . ARG D 1 63 ? -38.894 66.569 98.651 1.00 13.71 64 ARG D O 1
ATOM 2998 N N . ILE D 1 64 ? -37.863 64.623 99.139 1.00 15.13 65 ILE D N 1
ATOM 2999 C CA . ILE D 1 64 ? -39.088 63.920 99.518 1.00 16.79 65 ILE D CA 1
ATOM 3000 C C . ILE D 1 64 ? -39.793 64.589 100.706 1.00 16.17 65 ILE D C 1
ATOM 3001 O O . ILE D 1 64 ? -40.999 64.819 100.676 1.00 19.10 65 ILE D O 1
ATOM 3006 N N . TYR D 1 65 ? -39.033 64.906 101.741 1.00 14.55 66 TYR D N 1
ATOM 3007 C CA . TYR D 1 65 ? -39.539 65.639 102.893 1.00 16.52 66 TYR D CA 1
ATOM 3008 C C . TYR D 1 65 ? -40.072 67.029 102.505 1.00 14.95 66 TYR D C 1
ATOM 3009 O O . TYR D 1 65 ? -41.182 67.391 102.871 1.00 16.17 66 TYR D O 1
ATOM 3018 N N . ASP D 1 66 ? -39.282 67.796 101.753 1.00 16.16 67 ASP D N 1
ATOM 3019 C CA . ASP D 1 66 ? -39.706 69.138 101.345 1.00 13.96 67 ASP D CA 1
ATOM 3020 C C . ASP D 1 66 ? -40.985 69.152 100.508 1.00 17.03 67 ASP D C 1
ATOM 3021 O O . ASP D 1 66 ? -41.798 70.104 100.605 1.00 19.79 67 ASP D O 1
ATOM 3026 N N . THR D 1 67 ? -41.137 68.143 99.649 1.00 16.58 68 THR D N 1
ATOM 3027 C CA . THR D 1 67 ? -42.315 68.013 98.798 1.00 20.87 68 THR D CA 1
ATOM 3028 C C . THR D 1 67 ? -43.541 67.589 99.593 1.00 20.20 68 THR D C 1
ATOM 3029 O O . THR D 1 67 ? -44.664 67.962 99.252 1.00 24.35 68 THR D O 1
ATOM 3033 N N . TYR D 1 68 ? -43.332 66.789 100.637 1.00 23.06 69 TYR D N 1
ATOM 3034 C CA . TYR D 1 68 ? -44.435 66.225 101.398 1.00 29.64 69 TYR D CA 1
ATOM 3035 C C . TYR D 1 68 ? -45.198 67.355 102.052 1.00 27.16 69 TYR D C 1
ATOM 3036 O O . TYR D 1 68 ? -44.597 68.318 102.512 1.00 32.52 69 TYR D O 1
ATOM 3045 N N . GLY D 1 69 ? -46.524 67.249 102.067 1.00 33.06 70 GLY D N 1
ATOM 3046 C CA . GLY D 1 69 ? -47.369 68.328 102.574 1.00 38.56 70 GLY D CA 1
ATOM 3047 C C . GLY D 1 69 ? -47.358 69.577 101.696 1.00 47.95 70 GLY D C 1
ATOM 3048 O O . GLY D 1 69 ? -47.320 70.699 102.214 1.00 51.64 70 GLY D O 1
ATOM 3049 N N . THR D 1 70 ? -47.368 69.382 100.374 1.00 41.62 71 THR D N 1
ATOM 3050 C CA . THR D 1 70 ? -47.525 70.476 99.406 1.00 41.29 71 THR D CA 1
ATOM 3051 C C . THR D 1 70 ? -48.573 70.068 98.375 1.00 45.20 71 THR D C 1
ATOM 3052 O O . THR D 1 70 ? -49.085 68.949 98.418 1.00 46.17 71 THR D O 1
ATOM 3056 N N . THR D 1 71 ? -48.878 70.971 97.443 1.00 46.43 72 THR D N 1
ATOM 3057 C CA . THR D 1 71 ? -49.929 70.739 96.455 1.00 48.09 72 THR D CA 1
ATOM 3058 C C . THR D 1 71 ? -49.546 69.748 95.354 1.00 46.87 72 THR D C 1
ATOM 3059 O O . THR D 1 71 ? -50.410 69.324 94.587 1.00 54.80 72 THR D O 1
ATOM 3063 N N . GLU D 1 72 ? -48.269 69.381 95.268 1.00 45.19 73 GLU D N 1
ATOM 3064 C CA . GLU D 1 72 ? -47.832 68.455 94.228 1.00 47.08 73 GLU D CA 1
ATOM 3065 C C . GLU D 1 72 ? -47.776 67.016 94.736 1.00 41.23 73 GLU D C 1
ATOM 3066 O O . GLU D 1 72 ? -47.458 66.761 95.906 1.00 31.77 73 GLU D O 1
ATOM 3072 N N . ALA D 1 73 ? -48.098 66.085 93.841 1.00 41.38 74 ALA D N 1
ATOM 3073 C CA . ALA D 1 73 ? -48.174 64.673 94.180 1.00 44.70 74 ALA D CA 1
ATOM 3074 C C . ALA D 1 73 ? -46.789 64.135 94.533 1.00 43.26 74 ALA D C 1
ATOM 3075 O O . ALA D 1 73 ? -45.819 64.404 93.813 1.00 31.70 74 ALA D O 1
ATOM 3077 N N . PRO D 1 74 ? -46.682 63.391 95.650 1.00 42.34 75 PRO D N 1
ATOM 3078 C CA . PRO D 1 74 ? -45.394 62.809 96.007 1.00 40.19 75 PRO D CA 1
ATOM 3079 C C . PRO D 1 74 ? -45.116 61.561 95.180 1.00 38.61 75 PRO D C 1
ATOM 3080 O O . PRO D 1 74 ? -46.056 60.947 94.673 1.00 40.47 75 PRO D O 1
ATOM 3084 N N . PRO D 1 75 ? -43.833 61.178 95.038 1.00 38.85 76 PRO D N 1
ATOM 3085 C CA . PRO D 1 75 ? -43.546 59.951 94.294 1.00 42.43 76 PRO D CA 1
ATOM 3086 C C . PRO D 1 75 ? -43.826 58.716 95.146 1.00 47.03 76 PRO D C 1
ATOM 3087 O O . PRO D 1 75 ? -43.889 58.826 96.374 1.00 49.02 76 PRO D O 1
ATOM 3091 N N . PRO D 1 76 ? -43.993 57.543 94.509 1.00 48.98 77 PRO D N 1
ATOM 3092 C CA . PRO D 1 76 ? -44.043 56.307 95.295 1.00 50.48 77 PRO D CA 1
ATOM 3093 C C . PRO D 1 76 ? -42.681 56.004 95.918 1.00 48.02 77 PRO D C 1
ATOM 3094 O O . PRO D 1 76 ? -41.689 56.627 95.541 1.00 41.57 77 PRO D O 1
ATOM 3098 N N . PRO D 1 77 ? -42.619 55.043 96.855 1.00 48.85 78 PRO D N 1
ATOM 3099 C CA . PRO D 1 77 ? -41.304 54.711 97.398 1.00 47.49 78 PRO D CA 1
ATOM 3100 C C . PRO D 1 77 ? -40.435 54.081 96.308 1.00 47.87 78 PRO D C 1
ATOM 3101 O O . PRO D 1 77 ? -40.975 53.522 95.351 1.00 43.05 78 PRO D O 1
ATOM 3105 N N . PRO D 1 78 ? -39.101 54.173 96.442 1.00 49.50 79 PRO D N 1
ATOM 3106 C CA . PRO D 1 78 ? -38.239 53.691 95.374 1.00 49.94 79 PRO D CA 1
ATOM 3107 C C . PRO D 1 78 ? -38.053 52.183 95.452 1.00 54.02 79 PRO D C 1
ATOM 3108 O O . PRO D 1 78 ? -38.179 51.616 96.541 1.00 53.04 79 PRO D O 1
ATOM 3112 N N . PRO D 1 79 ? -37.773 51.529 94.307 1.00 55.27 80 PRO D N 1
ATOM 3113 C CA . PRO D 1 79 ? -37.228 50.174 94.390 1.00 57.48 80 PRO D CA 1
ATOM 3114 C C . PRO D 1 79 ? -35.867 50.227 95.070 1.00 53.26 80 PRO D C 1
ATOM 3115 O O . PRO D 1 79 ? -35.125 51.201 94.884 1.00 59.36 80 PRO D O 1
ATOM 3119 N N . GLY D 1 80 ? -35.554 49.212 95.865 1.00 56.42 81 GLY D N 1
ATOM 3120 C CA . GLY D 1 80 ? -34.331 49.212 96.663 1.00 55.84 81 GLY D CA 1
ATOM 3121 C C . GLY D 1 80 ? -34.483 49.827 98.050 1.00 49.62 81 GLY D C 1
ATOM 3122 O O . GLY D 1 80 ? -33.623 49.618 98.908 1.00 54.79 81 GLY D O 1
ATOM 3123 N N . GLY D 1 81 ? -35.560 50.580 98.281 1.00 48.66 82 GLY D N 1
ATOM 3124 C CA . GLY D 1 81 ? -35.817 51.182 99.593 1.00 46.46 82 GLY D CA 1
ATOM 3125 C C . GLY D 1 81 ? -34.922 52.376 99.884 1.00 43.57 82 GLY D C 1
ATOM 3126 O O . GLY D 1 81 ? -34.150 52.801 99.024 1.00 45.34 82 GLY D O 1
ATOM 3127 N N . TYR D 1 82 ? -35.035 52.921 101.095 1.00 38.69 83 TYR D N 1
ATOM 3128 C CA . TYR D 1 82 ? -34.175 54.026 101.538 1.00 35.30 83 TYR D CA 1
ATOM 3129 C C . TYR D 1 82 ? -32.937 53.511 102.258 1.00 37.93 83 TYR D C 1
ATOM 3130 O O . TYR D 1 82 ? -33.018 52.545 103.019 1.00 44.93 83 TYR D O 1
ATOM 3139 N N . ASP D 1 83 ? -31.798 54.163 102.031 1.00 36.51 84 ASP D N 1
ATOM 3140 C CA . ASP D 1 83 ? -30.569 53.850 102.761 1.00 37.74 84 ASP D CA 1
ATOM 3141 C C . ASP D 1 83 ? -30.459 54.755 103.980 1.00 38.76 84 ASP D C 1
ATOM 3142 O O . ASP D 1 83 ? -30.092 55.929 103.855 1.00 36.07 84 ASP D O 1
ATOM 3147 N N . PHE D 1 84 ? -30.786 54.201 105.149 1.00 41.18 85 PHE D N 1
ATOM 3148 C CA . PHE D 1 84 ? -30.627 54.891 106.430 1.00 38.47 85 PHE D CA 1
ATOM 3149 C C . PHE D 1 84 ? -29.533 54.251 107.285 1.00 44.72 85 PHE D C 1
ATOM 3150 O O . PHE D 1 84 ? -29.614 54.246 108.520 1.00 43.83 85 PHE D O 1
ATOM 3158 N N . SER D 1 85 ? -28.507 53.723 106.615 1.00 47.12 86 SER D N 1
ATOM 3159 C CA . SER D 1 85 ? -27.315 53.215 107.280 1.00 51.76 86 SER D CA 1
ATOM 3160 C C . SER D 1 85 ? -26.729 54.309 108.159 1.00 50.74 86 SER D C 1
ATOM 3161 O O . SER D 1 85 ? -26.668 55.477 107.752 1.00 54.64 86 SER D O 1
ATOM 3164 N N . GLY D 1 86 ? -26.322 53.926 109.364 1.00 55.01 87 GLY D N 1
ATOM 3165 C CA . GLY D 1 86 ? -25.802 54.865 110.352 1.00 57.14 87 GLY D CA 1
ATOM 3166 C C . GLY D 1 86 ? -26.867 55.562 111.185 1.00 55.95 87 GLY D C 1
ATOM 3167 O O . GLY D 1 86 ? -26.553 56.494 111.929 1.00 58.26 87 GLY D O 1
ATOM 3168 N N . PHE D 1 87 ? -28.121 55.119 111.073 1.00 52.01 88 PHE D N 1
ATOM 3169 C CA . PHE D 1 87 ? -29.208 55.687 111.868 1.00 49.03 88 PHE D CA 1
ATOM 3170 C C . PHE D 1 87 ? -30.089 54.596 112.461 1.00 51.90 88 PHE D C 1
ATOM 3171 O O . PHE D 1 87 ? -30.462 53.644 111.772 1.00 57.35 88 PHE D O 1
ATOM 3179 N N . ASP D 1 88 ? -30.409 54.746 113.746 1.00 52.79 89 ASP D N 1
ATOM 3180 C CA . ASP D 1 88 ? -31.339 53.857 114.430 1.00 56.47 89 ASP D CA 1
ATOM 3181 C C . ASP D 1 88 ? -32.759 54.367 114.189 1.00 46.94 89 ASP D C 1
ATOM 3182 O O . ASP D 1 88 ? -33.350 55.055 115.018 1.00 45.53 89 ASP D O 1
ATOM 3187 N N . VAL D 1 89 ? -33.288 53.992 113.028 1.00 44.43 90 VAL D N 1
ATOM 3188 C CA . VAL D 1 89 ? -34.584 54.446 112.519 1.00 44.91 90 VAL D CA 1
ATOM 3189 C C . VAL D 1 89 ? -35.819 53.887 113.265 1.00 45.52 90 VAL D C 1
ATOM 3190 O O . VAL D 1 89 ? -36.920 54.427 113.154 1.00 38.90 90 VAL D O 1
ATOM 3194 N N . GLU D 1 90 ? -35.651 52.818 114.038 1.00 48.23 91 GLU D N 1
ATOM 3195 C CA . GLU D 1 90 ? -36.797 52.159 114.666 1.00 51.60 91 GLU D CA 1
ATOM 3196 C C . GLU D 1 90 ? -37.524 53.054 115.677 1.00 44.26 91 GLU D C 1
ATOM 3197 O O . GLU D 1 90 ? -38.779 52.969 115.825 1.00 59.53 91 GLU D O 1
ATOM 3203 N N . ASP D 1 91 ? -36.756 53.914 116.356 1.00 44.09 92 ASP D N 1
ATOM 3204 C CA . ASP D 1 91 ? -37.309 54.786 117.388 1.00 50.88 92 ASP D CA 1
ATOM 3205 C C . ASP D 1 91 ? -37.761 56.163 116.863 1.00 41.73 92 ASP D C 1
ATOM 3206 O O . ASP D 1 91 ? -38.283 56.966 117.629 1.00 39.80 92 ASP D O 1
ATOM 3211 N N . PHE D 1 92 ? -37.581 56.433 115.570 1.00 40.41 93 PHE D N 1
ATOM 3212 C CA . PHE D 1 92 ? -38.001 57.713 114.982 1.00 33.93 93 PHE D CA 1
ATOM 3213 C C . PHE D 1 92 ? -39.526 57.908 114.978 1.00 37.53 93 PHE D C 1
ATOM 3214 O O . PHE D 1 92 ? -40.296 56.951 115.119 1.00 37.46 93 PHE D O 1
ATOM 3222 N N . SER D 1 93 ? -39.936 59.164 114.801 1.00 31.99 94 SER D N 1
ATOM 3223 C CA . SER D 1 93 ? -41.321 59.610 115.009 1.00 29.43 94 SER D CA 1
ATOM 3224 C C . SER D 1 93 ? -42.333 58.943 114.096 1.00 29.90 94 SER D C 1
ATOM 3225 O O . SER D 1 93 ? -41.983 58.396 113.052 1.00 31.84 94 SER D O 1
ATOM 3228 N N . GLU D 1 94 ? -43.595 59.022 114.504 1.00 34.28 95 GLU D N 1
ATOM 3229 C CA . GLU D 1 94 ? -44.715 58.548 113.697 1.00 37.89 95 GLU D CA 1
ATOM 3230 C C . GLU D 1 94 ? -44.756 59.229 112.332 1.00 31.79 95 GLU D C 1
ATOM 3231 O O . GLU D 1 94 ? -45.119 58.600 111.339 1.00 37.13 95 GLU D O 1
ATOM 3237 N N . PHE D 1 95 ? -44.373 60.507 112.284 1.00 31.48 96 PHE D N 1
ATOM 3238 C CA . PHE D 1 95 ? -44.282 61.229 111.020 1.00 26.47 96 PHE D CA 1
ATOM 3239 C C . PHE D 1 95 ? -43.220 60.613 110.113 1.00 27.01 96 PHE D C 1
ATOM 3240 O O . PHE D 1 95 ? -43.467 60.384 108.933 1.00 31.28 96 PHE D O 1
ATOM 3248 N N . PHE D 1 96 ? -42.033 60.366 110.663 1.00 24.53 97 PHE D N 1
ATOM 3249 C CA . PHE D 1 96 ? -40.984 59.666 109.926 1.00 26.00 97 PHE D CA 1
ATOM 3250 C C . PHE D 1 96 ? -41.475 58.325 109.375 1.00 26.20 97 PHE D C 1
ATOM 3251 O O . PHE D 1 96 ? -41.280 58.033 108.202 1.00 25.13 97 PHE D O 1
ATOM 3259 N N . GLN D 1 97 ? -42.111 57.510 110.217 1.00 30.32 98 GLN D N 1
ATOM 3260 C CA . GLN D 1 97 ? -42.600 56.193 109.784 1.00 34.23 98 GLN D CA 1
ATOM 3261 C C . GLN D 1 97 ? -43.668 56.335 108.693 1.00 38.64 98 GLN D C 1
ATOM 3262 O O . GLN D 1 97 ? -43.751 55.515 107.782 1.00 42.43 98 GLN D O 1
ATOM 3268 N N . GLU D 1 98 ? -44.483 57.377 108.799 1.00 34.99 99 GLU D N 1
ATOM 3269 C CA . GLU D 1 98 ? -45.510 57.685 107.811 1.00 38.19 99 GLU D CA 1
ATOM 3270 C C . GLU D 1 98 ? -44.888 57.985 106.448 1.00 37.27 99 GLU D C 1
ATOM 3271 O O . GLU D 1 98 ? -45.289 57.404 105.436 1.00 40.52 99 GLU D O 1
ATOM 3277 N N . LEU D 1 99 ? -43.897 58.874 106.443 1.00 33.27 100 LEU D N 1
ATOM 3278 C CA . LEU D 1 99 ? -43.272 59.348 105.203 1.00 29.13 100 LEU D CA 1
ATOM 3279 C C . LEU D 1 99 ? -42.334 58.313 104.580 1.00 30.66 100 LEU D C 1
ATOM 3280 O O . LEU D 1 99 ? -42.490 57.948 103.413 1.00 34.71 100 LEU D O 1
ATOM 3285 N N . PHE D 1 100 ? -41.368 57.847 105.368 1.00 27.78 101 PHE D N 1
ATOM 3286 C CA . PHE D 1 100 ? -40.329 56.933 104.881 1.00 28.04 101 PHE D CA 1
ATOM 3287 C C . PHE D 1 100 ? -40.612 55.443 105.103 1.00 28.08 101 PHE D C 1
ATOM 3288 O O . PHE D 1 100 ? -39.999 54.599 104.445 1.00 33.14 101 PHE D O 1
ATOM 3296 N N . GLY D 1 101 ? -41.529 55.121 106.018 1.00 34.50 102 GLY D N 1
ATOM 3297 C CA . GLY D 1 101 ? -41.883 53.731 106.345 1.00 37.86 102 GLY D CA 1
ATOM 3298 C C . GLY D 1 101 ? -41.985 52.744 105.197 1.00 40.44 102 GLY D C 1
ATOM 3299 O O . GLY D 1 101 ? -41.355 51.692 105.241 1.00 48.27 102 GLY D O 1
ATOM 3300 N N . PRO D 1 102 ? -42.792 53.063 104.167 1.00 42.97 103 PRO D N 1
ATOM 3301 C CA . PRO D 1 102 ? -42.927 52.179 103.002 1.00 45.03 103 PRO D CA 1
ATOM 3302 C C . PRO D 1 102 ? -41.615 51.752 102.328 1.00 46.85 103 PRO D C 1
ATOM 3303 O O . PRO D 1 102 ? -41.593 50.722 101.653 1.00 46.39 103 PRO D O 1
ATOM 3307 N N . GLY D 1 103 ? -40.547 52.534 102.494 1.00 39.78 104 GLY D N 1
ATOM 3308 C CA . GLY D 1 103 ? -39.233 52.184 101.947 1.00 40.75 104 GLY D CA 1
ATOM 3309 C C . GLY D 1 103 ? -38.174 51.739 102.950 1.00 44.45 104 GLY D C 1
ATOM 3310 O O . GLY D 1 103 ? -36.987 51.651 102.601 1.00 36.23 104 GLY D O 1
ATOM 3311 N N . LEU D 1 104 ? -38.571 51.441 104.185 1.00 42.08 105 LEU D N 1
ATOM 3312 C CA . LEU D 1 104 ? -37.605 51.003 105.199 1.00 44.18 105 LEU D CA 1
ATOM 3313 C C . LEU D 1 104 ? -37.258 49.515 105.086 1.00 49.47 105 LEU D C 1
ATOM 3314 O O . LEU D 1 104 ? -37.835 48.671 105.775 1.00 54.25 105 LEU D O 1
ATOM 3319 N N . PHE D 1 105 ? -36.313 49.210 104.200 1.00 43.96 106 PHE D N 1
ATOM 3320 C CA . PHE D 1 105 ? -35.754 47.866 104.072 1.00 55.91 106 PHE D CA 1
ATOM 3321 C C . PHE D 1 105 ? -34.368 47.941 103.420 1.00 59.56 106 PHE D C 1
ATOM 3322 O O . PHE D 1 105 ? -33.912 49.024 103.037 1.00 59.24 106 PHE D O 1
ATOM 3330 N N . GLY D 1 106 ? -33.699 46.796 103.322 1.00 68.22 107 GLY D N 1
ATOM 3331 C CA . GLY D 1 106 ? -32.342 46.728 102.782 1.00 68.55 107 GLY D CA 1
ATOM 3332 C C . GLY D 1 106 ? -31.314 47.158 103.812 1.00 70.55 107 GLY D C 1
ATOM 3333 O O . GLY D 1 106 ? -30.163 46.723 103.773 1.00 75.74 107 GLY D O 1
ATOM 3334 N N . LYS E 1 3 ? -50.961 23.742 34.965 1.00 50.01 4 LYS E N 1
ATOM 3335 C CA . LYS E 1 3 ? -49.795 24.513 35.495 1.00 44.24 4 LYS E CA 1
ATOM 3336 C C . LYS E 1 3 ? -48.991 25.060 34.327 1.00 44.18 4 LYS E C 1
ATOM 3337 O O . LYS E 1 3 ? -47.981 24.472 33.927 1.00 45.21 4 LYS E O 1
ATOM 3343 N N . LYS E 1 4 ? -49.452 26.173 33.764 1.00 41.52 5 LYS E N 1
ATOM 3344 C CA . LYS E 1 4 ? -48.676 26.847 32.727 1.00 38.95 5 LYS E CA 1
ATOM 3345 C C . LYS E 1 4 ? -47.555 27.613 33.411 1.00 30.11 5 LYS E C 1
ATOM 3346 O O . LYS E 1 4 ? -47.622 27.898 34.611 1.00 24.50 5 LYS E O 1
ATOM 3352 N N . ASP E 1 5 ? -46.516 27.921 32.643 1.00 21.99 6 ASP E N 1
ATOM 3353 C CA . ASP E 1 5 ? -45.281 28.419 33.219 1.00 24.64 6 ASP E CA 1
ATOM 3354 C C . ASP E 1 5 ? -45.140 29.897 32.944 1.00 22.46 6 ASP E C 1
ATOM 3355 O O . ASP E 1 5 ? -44.580 30.307 31.939 1.00 19.25 6 ASP E O 1
ATOM 3360 N N . TYR E 1 6 ? -45.635 30.705 33.867 1.00 18.83 7 TYR E N 1
ATOM 3361 C CA . TYR E 1 6 ? -45.586 32.147 33.696 1.00 19.24 7 TYR E CA 1
ATOM 3362 C C . TYR E 1 6 ? -44.176 32.714 33.733 1.00 17.94 7 TYR E C 1
ATOM 3363 O O . TYR E 1 6 ? -43.892 33.715 33.077 1.00 17.37 7 TYR E O 1
ATOM 3372 N N . TYR E 1 7 ? -43.293 32.071 34.494 1.00 15.93 8 TYR E N 1
ATOM 3373 C CA . TYR E 1 7 ? -41.904 32.493 34.576 1.00 17.69 8 TYR E CA 1
ATOM 3374 C C . TYR E 1 7 ? -41.205 32.370 33.218 1.00 16.79 8 TYR E C 1
ATOM 3375 O O . TYR E 1 7 ? -40.465 33.280 32.826 1.00 18.92 8 TYR E O 1
ATOM 3384 N N . ALA E 1 8 ? -41.473 31.270 32.514 1.00 17.45 9 ALA E N 1
ATOM 3385 C CA . ALA E 1 8 ? -40.913 31.045 31.161 1.00 16.22 9 ALA E CA 1
ATOM 3386 C C . ALA E 1 8 ? -41.450 32.044 30.137 1.00 16.80 9 ALA E C 1
ATOM 3387 O O . ALA E 1 8 ? -40.751 32.409 29.173 1.00 20.12 9 ALA E O 1
ATOM 3389 N N . ILE E 1 9 ? -42.698 32.467 30.323 1.00 16.04 10 ILE E N 1
ATOM 3390 C CA . ILE E 1 9 ? -43.301 33.450 29.434 1.00 17.80 10 ILE E CA 1
ATOM 3391 C C . ILE E 1 9 ? -42.573 34.810 29.533 1.00 16.70 10 ILE E C 1
ATOM 3392 O O . ILE E 1 9 ? -42.355 35.459 28.505 1.00 20.34 10 ILE E O 1
ATOM 3397 N N . LEU E 1 10 ? -42.216 35.241 30.755 1.00 19.55 11 LEU E N 1
ATOM 3398 C CA . LEU E 1 10 ? -41.430 36.469 30.967 1.00 19.56 11 LEU E CA 1
ATOM 3399 C C . LEU E 1 10 ? -39.910 36.292 30.843 1.00 21.11 11 LEU E C 1
ATOM 3400 O O . LEU E 1 10 ? -39.185 37.283 30.716 1.00 21.22 11 LEU E O 1
ATOM 3405 N N . GLY E 1 11 ? -39.445 35.047 30.856 1.00 19.61 12 GLY E N 1
ATOM 3406 C CA . GLY E 1 11 ? -38.025 34.720 30.754 1.00 17.11 12 GLY E CA 1
ATOM 3407 C C . GLY E 1 11 ? -37.234 35.036 32.008 1.00 21.36 12 GLY E C 1
ATOM 3408 O O . GLY E 1 11 ? -36.109 35.509 31.921 1.00 22.26 12 GLY E O 1
ATOM 3409 N N . VAL E 1 12 ? -37.808 34.715 33.166 1.00 17.79 13 VAL E N 1
ATOM 3410 C CA . VAL E 1 12 ? -37.180 34.993 34.451 1.00 18.67 13 VAL E CA 1
ATOM 3411 C C . VAL E 1 12 ? -37.179 33.707 35.293 1.00 19.14 13 VAL E C 1
ATOM 3412 O O . VAL E 1 12 ? -38.018 32.817 35.084 1.00 17.73 13 VAL E O 1
ATOM 3416 N N . PRO E 1 13 ? -36.230 33.595 36.238 1.00 20.12 14 PRO E N 1
ATOM 3417 C CA . PRO E 1 13 ? -36.267 32.427 37.110 1.00 15.52 14 PRO E CA 1
ATOM 3418 C C . PRO E 1 13 ? -37.424 32.494 38.085 1.00 21.20 14 PRO E C 1
ATOM 3419 O O . PRO E 1 13 ? -37.978 33.565 38.311 1.00 19.71 14 PRO E O 1
ATOM 3423 N N . ARG E 1 14 ? -37.757 31.361 38.692 1.00 17.80 15 ARG E N 1
ATOM 3424 C CA . ARG E 1 14 ? -38.821 31.328 39.683 1.00 19.21 15 ARG E CA 1
ATOM 3425 C C . ARG E 1 14 ? -38.508 32.199 40.903 1.00 16.76 15 ARG E C 1
ATOM 3426 O O . ARG E 1 14 ? -39.428 32.633 41.593 1.00 24.04 15 ARG E O 1
ATOM 3434 N N . ASN E 1 15 ? -37.225 32.416 41.192 1.00 19.25 16 ASN E N 1
ATOM 3435 C CA . ASN E 1 15 ? -36.832 33.236 42.360 1.00 22.57 16 ASN E CA 1
ATOM 3436 C C . ASN E 1 15 ? -36.556 34.708 42.019 1.00 25.59 16 ASN E C 1
ATOM 3437 O O . ASN E 1 15 ? -35.841 35.396 42.760 1.00 25.56 16 ASN E O 1
ATOM 3442 N N . ALA E 1 16 ? -37.126 35.184 40.910 1.00 22.85 17 ALA E N 1
ATOM 3443 C CA . ALA E 1 16 ? -36.894 36.549 40.440 1.00 21.76 17 ALA E CA 1
ATOM 3444 C C . ALA E 1 16 ? -37.484 37.534 41.436 1.00 26.38 17 ALA E C 1
ATOM 3445 O O . ALA E 1 16 ? -38.425 37.211 42.126 1.00 23.10 17 ALA E O 1
ATOM 3447 N N . THR E 1 17 ? -36.904 38.725 41.523 1.00 26.94 18 THR E N 1
ATOM 3448 C CA . THR E 1 17 ? -37.447 39.783 42.354 1.00 30.46 18 THR E CA 1
ATOM 3449 C C . THR E 1 17 ? -38.617 40.422 41.604 1.00 32.24 18 THR E C 1
ATOM 3450 O O . THR E 1 17 ? -38.747 40.256 40.389 1.00 30.12 18 THR E O 1
ATOM 3454 N N . GLN E 1 18 ? -39.461 41.169 42.309 1.00 30.00 19 GLN E N 1
ATOM 3455 C CA . GLN E 1 18 ? -40.578 41.849 41.645 1.00 30.06 19 GLN E CA 1
ATOM 3456 C C . GLN E 1 18 ? -40.075 42.844 40.592 1.00 32.31 19 GLN E C 1
ATOM 3457 O O . GLN E 1 18 ? -40.707 43.018 39.547 1.00 37.85 19 GLN E O 1
ATOM 3463 N N . GLU E 1 19 ? -38.928 43.463 40.858 1.00 37.18 20 GLU E N 1
ATOM 3464 C CA . GLU E 1 19 ? -38.310 44.382 39.906 1.00 39.00 20 GLU E CA 1
ATOM 3465 C C . GLU E 1 19 ? -37.839 43.658 38.656 1.00 34.44 20 GLU E C 1
ATOM 3466 O O . GLU E 1 19 ? -38.037 44.161 37.544 1.00 31.82 20 GLU E O 1
ATOM 3472 N N . GLU E 1 20 ? -37.220 42.490 38.839 1.00 32.25 21 GLU E N 1
ATOM 3473 C CA . GLU E 1 20 ? -36.833 41.627 37.714 1.00 31.80 21 GLU E CA 1
ATOM 3474 C C . GLU E 1 20 ? -38.027 41.276 36.823 1.00 33.33 21 GLU E C 1
ATOM 3475 O O . GLU E 1 20 ? -37.931 41.301 35.583 1.00 30.37 21 GLU E O 1
ATOM 3481 N N . ILE E 1 21 ? -39.132 40.903 37.465 1.00 25.00 22 ILE E N 1
ATOM 3482 C CA . ILE E 1 21 ? -40.394 40.633 36.770 1.00 25.05 22 ILE E CA 1
ATOM 3483 C C . ILE E 1 21 ? -40.923 41.863 36.025 1.00 28.08 22 ILE E C 1
ATOM 3484 O O . ILE E 1 21 ? -41.453 41.750 34.914 1.00 27.22 22 ILE E O 1
ATOM 3489 N N . LYS E 1 22 ? -40.799 43.028 36.649 1.00 30.54 23 LYS E N 1
ATOM 3490 C CA . LYS E 1 22 ? -41.270 44.265 36.039 1.00 31.85 23 LYS E CA 1
ATOM 3491 C C . LYS E 1 22 ? -40.485 44.609 34.792 1.00 27.20 23 LYS E C 1
ATOM 3492 O O . LYS E 1 22 ? -41.075 44.930 33.757 1.00 34.98 23 LYS E O 1
ATOM 3498 N N . ARG E 1 23 ? -39.159 44.565 34.883 1.00 32.28 24 ARG E N 1
ATOM 3499 C CA . ARG E 1 23 ? -38.327 44.926 33.744 1.00 32.42 24 ARG E CA 1
ATOM 3500 C C . ARG E 1 23 ? -38.503 43.952 32.581 1.00 29.20 24 ARG E C 1
ATOM 3501 O O . ARG E 1 23 ? -38.500 44.370 31.427 1.00 35.42 24 ARG E O 1
ATOM 3509 N N . ALA E 1 24 ? -38.691 42.664 32.885 1.00 27.64 25 ALA E N 1
ATOM 3510 C CA . ALA E 1 24 ? -38.903 41.671 31.833 1.00 25.26 25 ALA E CA 1
ATOM 3511 C C . ALA E 1 24 ? -40.216 41.921 31.095 1.00 27.13 25 ALA E C 1
ATOM 3512 O O . ALA E 1 24 ? -40.265 41.888 29.865 1.00 30.39 25 ALA E O 1
ATOM 3514 N N . TYR E 1 25 ? -41.283 42.158 31.846 1.00 28.35 26 TYR E N 1
ATOM 3515 C CA . TYR E 1 25 ? -42.566 42.507 31.244 1.00 30.57 26 TYR E CA 1
ATOM 3516 C C . TYR E 1 25 ? -42.481 43.764 30.387 1.00 31.25 26 TYR E C 1
ATOM 3517 O O . TYR E 1 25 ? -43.018 43.788 29.285 1.00 33.02 26 TYR E O 1
ATOM 3526 N N . LYS E 1 26 ? -41.853 44.820 30.904 1.00 34.01 27 LYS E N 1
ATOM 3527 C CA . LYS E 1 26 ? -41.795 46.097 30.174 1.00 37.90 27 LYS E CA 1
ATOM 3528 C C . LYS E 1 26 ? -41.025 45.990 28.868 1.00 37.44 27 LYS E C 1
ATOM 3529 O O . LYS E 1 26 ? -41.423 46.597 27.868 1.00 39.15 27 LYS E O 1
ATOM 3535 N N . ARG E 1 27 ? -39.925 45.241 28.876 1.00 35.06 28 ARG E N 1
ATOM 3536 C CA . ARG E 1 27 ? -39.190 44.937 27.645 1.00 36.79 28 ARG E CA 1
ATOM 3537 C C . ARG E 1 27 ? -40.060 44.211 26.624 1.00 34.12 28 ARG E C 1
ATOM 3538 O O . ARG E 1 27 ? -40.069 44.575 25.445 1.00 38.59 28 ARG E O 1
ATOM 3546 N N . LEU E 1 28 ? -40.774 43.182 27.078 1.00 35.99 29 LEU E N 1
ATOM 3547 C CA . LEU E 1 28 ? -41.627 42.385 26.196 1.00 34.86 29 LEU E CA 1
ATOM 3548 C C . LEU E 1 28 ? -42.845 43.165 25.723 1.00 37.03 29 LEU E C 1
ATOM 3549 O O . LEU E 1 28 ? -43.250 43.039 24.563 1.00 35.83 29 LEU E O 1
ATOM 3554 N N . ALA E 1 29 ? -43.417 43.983 26.606 1.00 36.54 30 ALA E N 1
ATOM 3555 C CA . ALA E 1 29 ? -44.547 44.837 26.236 1.00 43.02 30 ALA E CA 1
ATOM 3556 C C . ALA E 1 29 ? -44.159 45.824 25.137 1.00 47.77 30 ALA E C 1
ATOM 3557 O O . ALA E 1 29 ? -44.934 46.076 24.218 1.00 51.03 30 ALA E O 1
ATOM 3559 N N . ARG E 1 30 ? -42.953 46.379 25.243 1.00 46.44 31 ARG E N 1
ATOM 3560 C CA . ARG E 1 30 ? -42.395 47.234 24.199 1.00 50.96 31 ARG E CA 1
ATOM 3561 C C . ARG E 1 30 ? -42.341 46.537 22.835 1.00 51.34 31 ARG E C 1
ATOM 3562 O O . ARG E 1 30 ? -42.469 47.193 21.802 1.00 56.96 31 ARG E O 1
ATOM 3570 N N . GLN E 1 31 ? -42.142 45.219 22.841 1.00 45.09 32 GLN E N 1
ATOM 3571 C CA . GLN E 1 31 ? -42.046 44.428 21.614 1.00 44.74 32 GLN E CA 1
ATOM 3572 C C . GLN E 1 31 ? -43.406 44.140 20.962 1.00 47.25 32 GLN E C 1
ATOM 3573 O O . GLN E 1 31 ? -43.545 44.296 19.749 1.00 50.09 32 GLN E O 1
ATOM 3579 N N . TYR E 1 32 ? -44.402 43.749 21.758 1.00 45.33 33 TYR E N 1
ATOM 3580 C CA . TYR E 1 32 ? -45.657 43.186 21.220 1.00 50.80 33 TYR E CA 1
ATOM 3581 C C . TYR E 1 32 ? -46.928 44.042 21.398 1.00 54.89 33 TYR E C 1
ATOM 3582 O O . TYR E 1 32 ? -47.991 43.662 20.902 1.00 55.31 33 TYR E O 1
ATOM 3591 N N . HIS E 1 33 ? -46.817 45.180 22.086 1.00 62.59 34 HIS E N 1
ATOM 3592 C CA . HIS E 1 33 ? -47.926 46.139 22.250 1.00 69.49 34 HIS E CA 1
ATOM 3593 C C . HIS E 1 33 ? -48.707 46.370 20.933 1.00 75.19 34 HIS E C 1
ATOM 3594 O O . HIS E 1 33 ? -48.091 46.531 19.878 1.00 76.14 34 HIS E O 1
ATOM 3601 N N . PRO E 1 34 ? -50.061 46.369 20.987 1.00 79.15 35 PRO E N 1
ATOM 3602 C CA . PRO E 1 34 ? -50.930 46.413 19.799 1.00 82.58 35 PRO E CA 1
ATOM 3603 C C . PRO E 1 34 ? -50.471 47.307 18.647 1.00 89.85 35 PRO E C 1
ATOM 3604 O O . PRO E 1 34 ? -50.509 46.895 17.484 1.00 93.65 35 PRO E O 1
ATOM 3608 N N . ASP E 1 35 ? -50.040 48.518 18.981 1.00 91.43 36 ASP E N 1
ATOM 3609 C CA . ASP E 1 35 ? -49.712 49.533 17.986 1.00 93.31 36 ASP E CA 1
ATOM 3610 C C . ASP E 1 35 ? -48.363 49.306 17.295 1.00 92.89 36 ASP E C 1
ATOM 3611 O O . ASP E 1 35 ? -48.188 49.734 16.153 1.00 96.57 36 ASP E O 1
ATOM 3616 N N . VAL E 1 36 ? -47.425 48.636 17.967 1.00 89.33 37 VAL E N 1
ATOM 3617 C CA . VAL E 1 36 ? -46.049 48.510 17.454 1.00 89.01 37 VAL E CA 1
ATOM 3618 C C . VAL E 1 36 ? -45.830 47.300 16.532 1.00 88.21 37 VAL E C 1
ATOM 3619 O O . VAL E 1 36 ? -45.145 47.419 15.515 1.00 89.08 37 VAL E O 1
ATOM 3623 N N . ASN E 1 37 ? -46.401 46.149 16.891 1.00 86.90 38 ASN E N 1
ATOM 3624 C CA . ASN E 1 37 ? -46.320 44.931 16.074 1.00 86.64 38 ASN E CA 1
ATOM 3625 C C . ASN E 1 37 ? -47.716 44.462 15.684 1.00 89.17 38 ASN E C 1
ATOM 3626 O O . ASN E 1 37 ? -48.668 44.663 16.440 1.00 91.12 38 ASN E O 1
ATOM 3631 N N . LYS E 1 38 ? -47.828 43.843 14.509 1.00 88.71 39 LYS E N 1
ATOM 3632 C CA . LYS E 1 38 ? -49.119 43.430 13.948 1.00 92.43 39 LYS E CA 1
ATOM 3633 C C . LYS E 1 38 ? -49.081 42.026 13.329 1.00 91.93 39 LYS E C 1
ATOM 3634 O O . LYS E 1 38 ? -49.833 41.729 12.396 1.00 93.83 39 LYS E O 1
ATOM 3640 N N . SER E 1 39 ? -48.216 41.159 13.850 1.00 89.74 40 SER E N 1
ATOM 3641 C CA . SER E 1 39 ? -48.183 39.766 13.416 1.00 89.04 40 SER E CA 1
ATOM 3642 C C . SER E 1 39 ? -49.333 39.016 14.090 1.00 89.63 40 SER E C 1
ATOM 3643 O O . SER E 1 39 ? -49.795 39.432 15.157 1.00 88.99 40 SER E O 1
ATOM 3646 N N . PRO E 1 40 ? -49.806 37.913 13.476 1.00 90.83 41 PRO E N 1
ATOM 3647 C CA . PRO E 1 40 ? -50.813 37.091 14.161 1.00 89.05 41 PRO E CA 1
ATOM 3648 C C . PRO E 1 40 ? -50.250 36.440 15.428 1.00 84.51 41 PRO E C 1
ATOM 3649 O O . PRO E 1 40 ? -51.012 36.088 16.334 1.00 86.46 41 PRO E O 1
ATOM 3653 N N . GLU E 1 41 ? -48.927 36.283 15.472 1.00 79.77 42 GLU E N 1
ATOM 3654 C CA . GLU E 1 41 ? -48.213 35.926 16.693 1.00 75.05 42 GLU E CA 1
ATOM 3655 C C . GLU E 1 41 ? -48.472 36.961 17.793 1.00 71.12 42 GLU E C 1
ATOM 3656 O O . GLU E 1 41 ? -48.916 36.609 18.882 1.00 69.25 42 GLU E O 1
ATOM 3662 N N . ALA E 1 42 ? -48.211 38.230 17.479 1.00 66.76 43 ALA E N 1
ATOM 3663 C CA . ALA E 1 42 ? -48.203 39.320 18.466 1.00 64.46 43 ALA E CA 1
ATOM 3664 C C . ALA E 1 42 ? -49.495 39.473 19.274 1.00 62.51 43 ALA E C 1
ATOM 3665 O O . ALA E 1 42 ? -49.445 39.827 20.453 1.00 54.84 43 ALA E O 1
ATOM 3667 N N . GLU E 1 43 ? -50.636 39.216 18.637 1.00 63.79 44 GLU E N 1
ATOM 3668 C CA . GLU E 1 43 ? -51.932 39.209 19.317 1.00 64.17 44 GLU E CA 1
ATOM 3669 C C . GLU E 1 43 ? -51.955 38.171 20.436 1.00 58.80 44 GLU E C 1
ATOM 3670 O O . GLU E 1 43 ? -52.284 38.491 21.584 1.00 52.79 44 GLU E O 1
ATOM 3676 N N . GLU E 1 44 ? -51.604 36.932 20.096 1.00 57.51 45 GLU E N 1
ATOM 3677 C CA . GLU E 1 44 ? -51.544 35.858 21.083 1.00 55.15 45 GLU E CA 1
ATOM 3678 C C . GLU E 1 44 ? -50.461 36.138 22.112 1.00 49.72 45 GLU E C 1
ATOM 3679 O O . GLU E 1 44 ? -50.704 36.014 23.315 1.00 45.53 45 GLU E O 1
ATOM 3685 N N . LYS E 1 45 ? -49.270 36.505 21.642 1.00 45.67 46 LYS E N 1
ATOM 3686 C CA . LYS E 1 45 ? -48.119 36.638 22.536 1.00 42.34 46 LYS E CA 1
ATOM 3687 C C . LYS E 1 45 ? -48.344 37.712 23.593 1.00 37.69 46 LYS E C 1
ATOM 3688 O O . LYS E 1 45 ? -48.062 37.491 24.777 1.00 34.72 46 LYS E O 1
ATOM 3694 N N . PHE E 1 46 ? -48.881 38.854 23.174 1.00 37.37 47 PHE E N 1
ATOM 3695 C CA . PHE E 1 46 ? -49.163 39.941 24.114 1.00 39.35 47 PHE E CA 1
ATOM 3696 C C . PHE E 1 46 ? -50.178 39.532 25.179 1.00 35.95 47 PHE E C 1
ATOM 3697 O O . PHE E 1 46 ? -49.998 39.844 26.363 1.00 31.85 47 PHE E O 1
ATOM 3705 N N . LYS E 1 47 ? -51.221 38.810 24.773 1.00 37.82 48 LYS E N 1
ATOM 3706 C CA . LYS E 1 47 ? -52.207 38.275 25.725 1.00 38.14 48 LYS E CA 1
ATOM 3707 C C . LYS E 1 47 ? -51.573 37.337 26.755 1.00 34.65 48 LYS E C 1
ATOM 3708 O O . LYS E 1 47 ? -51.901 37.385 27.941 1.00 30.30 48 LYS E O 1
ATOM 3714 N N . GLU E 1 48 ? -50.676 36.473 26.292 1.00 33.89 49 GLU E N 1
ATOM 3715 C CA . GLU E 1 48 ? -49.971 35.535 27.173 1.00 29.36 49 GLU E CA 1
ATOM 3716 C C . GLU E 1 48 ? -49.062 36.265 28.166 1.00 26.07 49 GLU E C 1
ATOM 3717 O O . GLU E 1 48 ? -49.005 35.922 29.339 1.00 24.92 49 GLU E O 1
ATOM 3723 N N . ILE E 1 49 ? -48.335 37.257 27.665 1.00 29.83 50 ILE E N 1
ATOM 3724 C CA . ILE E 1 49 ? -47.439 38.088 28.476 1.00 26.32 50 ILE E CA 1
ATOM 3725 C C . ILE E 1 49 ? -48.213 38.871 29.536 1.00 26.09 50 ILE E C 1
ATOM 3726 O O . ILE E 1 49 ? -47.784 38.973 30.683 1.00 26.58 50 ILE E O 1
ATOM 3731 N N . ASN E 1 50 ? -49.353 39.430 29.142 1.00 27.69 51 ASN E N 1
ATOM 3732 C CA . ASN E 1 50 ? -50.179 40.193 30.080 1.00 32.27 51 ASN E CA 1
ATOM 3733 C C . ASN E 1 50 ? -50.726 39.318 31.187 1.00 30.61 51 ASN E C 1
ATOM 3734 O O . ASN E 1 50 ? -50.729 39.710 32.349 1.00 28.78 51 ASN E O 1
ATOM 3739 N N . GLU E 1 51 ? -51.166 38.122 30.827 1.00 25.66 52 GLU E N 1
ATOM 3740 C CA . GLU E 1 51 ? -51.619 37.166 31.824 1.00 27.95 52 GLU E CA 1
ATOM 3741 C C . GLU E 1 51 ? -50.514 36.805 32.816 1.00 27.72 52 GLU E C 1
ATOM 3742 O O . GLU E 1 51 ? -50.731 36.828 34.022 1.00 25.48 52 GLU E O 1
ATOM 3748 N N . ALA E 1 52 ? -49.331 36.470 32.302 1.00 21.54 53 ALA E N 1
ATOM 3749 C CA . ALA E 1 52 ? -48.189 36.158 33.149 1.00 22.41 53 ALA E CA 1
ATOM 3750 C C . ALA E 1 52 ? -47.852 37.284 34.120 1.00 23.73 53 ALA E C 1
ATOM 3751 O O . ALA E 1 52 ? -47.596 37.044 35.305 1.00 22.89 53 ALA E O 1
ATOM 3753 N N . TYR E 1 53 ? -47.839 38.506 33.614 1.00 25.74 54 TYR E N 1
ATOM 3754 C CA . TYR E 1 53 ? -47.548 39.662 34.443 1.00 24.96 54 TYR E CA 1
ATOM 3755 C C . TYR E 1 53 ? -48.657 39.929 35.458 1.00 31.53 54 TYR E C 1
ATOM 3756 O O . TYR E 1 53 ? -48.373 40.319 36.583 1.00 28.80 54 TYR E O 1
ATOM 3765 N N . ALA E 1 54 ? -49.913 39.724 35.062 1.00 25.28 55 ALA E N 1
ATOM 3766 C CA . ALA E 1 54 ? -51.036 39.917 35.989 1.00 28.85 55 ALA E CA 1
ATOM 3767 C C . ALA E 1 54 ? -50.863 39.080 37.255 1.00 28.55 55 ALA E C 1
ATOM 3768 O O . ALA E 1 54 ? -51.167 39.544 38.357 1.00 32.89 55 ALA E O 1
ATOM 3770 N N . VAL E 1 55 ? -50.367 37.862 37.092 1.00 26.69 56 VAL E N 1
ATOM 3771 C CA . VAL E 1 55 ? -50.120 36.953 38.219 1.00 23.44 56 VAL E CA 1
ATOM 3772 C C . VAL E 1 55 ? -48.833 37.297 38.965 1.00 28.72 56 VAL E C 1
ATOM 3773 O O . VAL E 1 55 ? -48.840 37.499 40.178 1.00 28.81 56 VAL E O 1
ATOM 3777 N N . LEU E 1 56 ? -47.725 37.342 38.231 1.00 23.43 57 LEU E N 1
ATOM 3778 C CA . LEU E 1 56 ? -46.405 37.480 38.847 1.00 22.63 57 LEU E CA 1
ATOM 3779 C C . LEU E 1 56 ? -46.069 38.865 39.417 1.00 28.55 57 LEU E C 1
ATOM 3780 O O . LEU E 1 56 ? -45.212 38.948 40.296 1.00 23.78 57 LEU E O 1
ATOM 3785 N N . SER E 1 57 ? -46.724 39.927 38.929 1.00 31.07 58 SER E N 1
ATOM 3786 C CA . SER E 1 57 ? -46.415 41.309 39.344 1.00 30.49 58 SER E CA 1
ATOM 3787 C C . SER E 1 57 ? -46.943 41.681 40.721 1.00 34.40 58 SER E C 1
ATOM 3788 O O . SER E 1 57 ? -46.421 42.601 41.364 1.00 35.58 58 SER E O 1
ATOM 3791 N N . ASP E 1 58 ? -48.015 41.019 41.139 1.00 26.50 59 ASP E N 1
ATOM 3792 C CA . ASP E 1 58 ? -48.567 41.219 42.465 1.00 32.78 59 ASP E CA 1
ATOM 3793 C C . ASP E 1 58 ? -48.011 40.136 43.388 1.00 32.03 59 ASP E C 1
ATOM 3794 O O . ASP E 1 58 ? -48.374 38.959 43.239 1.00 33.30 59 ASP E O 1
ATOM 3799 N N . PRO E 1 59 ? -47.141 40.524 44.344 1.00 32.99 60 PRO E N 1
ATOM 3800 C CA . PRO E 1 59 ? -46.464 39.525 45.175 1.00 27.42 60 PRO E CA 1
ATOM 3801 C C . PRO E 1 59 ? -47.413 38.545 45.860 1.00 24.37 60 PRO E C 1
ATOM 3802 O O . PRO E 1 59 ? -47.049 37.388 46.052 1.00 29.36 60 PRO E O 1
ATOM 3806 N N . GLU E 1 60 ? -48.598 39.011 46.242 1.00 27.20 61 GLU E N 1
ATOM 3807 C CA . GLU E 1 60 ? -49.597 38.133 46.855 1.00 25.95 61 GLU E CA 1
ATOM 3808 C C . GLU E 1 60 ? -50.128 37.120 45.836 1.00 27.76 61 GLU E C 1
ATOM 3809 O O . GLU E 1 60 ? -50.072 35.915 46.095 1.00 26.38 61 GLU E O 1
ATOM 3815 N N . LYS E 1 61 ? -50.592 37.594 44.683 1.00 31.10 62 LYS E N 1
ATOM 3816 C CA . LYS E 1 61 ? -51.056 36.700 43.593 1.00 24.79 62 LYS E CA 1
ATOM 3817 C C . LYS E 1 61 ? -49.983 35.688 43.182 1.00 26.58 62 LYS E C 1
ATOM 3818 O O . LYS E 1 61 ? -50.291 34.552 42.845 1.00 24.03 62 LYS E O 1
ATOM 3824 N N . ARG E 1 62 ? -48.726 36.123 43.192 1.00 26.47 63 ARG E N 1
ATOM 3825 C CA . ARG E 1 62 ? -47.595 35.267 42.822 1.00 22.51 63 ARG E CA 1
ATOM 3826 C C . ARG E 1 62 ? -47.424 34.125 43.840 1.00 24.82 63 ARG E C 1
ATOM 3827 O O . ARG E 1 62 ? -47.217 32.968 43.461 1.00 25.51 63 ARG E O 1
ATOM 3835 N N . ARG E 1 63 ? -47.528 34.445 45.132 1.00 23.92 64 ARG E N 1
ATOM 3836 C CA . ARG E 1 63 ? -47.483 33.414 46.177 1.00 22.25 64 ARG E CA 1
ATOM 3837 C C . ARG E 1 63 ? -48.521 32.310 45.955 1.00 21.29 64 ARG E C 1
ATOM 3838 O O . ARG E 1 63 ? -48.240 31.135 46.169 1.00 23.38 64 ARG E O 1
ATOM 3846 N N . ILE E 1 64 ? -49.720 32.701 45.541 1.00 28.11 65 ILE E N 1
ATOM 3847 C CA . ILE E 1 64 ? -50.826 31.759 45.330 1.00 23.39 65 ILE E CA 1
ATOM 3848 C C . ILE E 1 64 ? -50.560 30.881 44.115 1.00 27.01 65 ILE E C 1
ATOM 3849 O O . ILE E 1 64 ? -50.799 29.678 44.141 1.00 27.49 65 ILE E O 1
ATOM 3854 N N . TYR E 1 65 ? -50.040 31.479 43.050 1.00 25.21 66 TYR E N 1
ATOM 3855 C CA . TYR E 1 65 ? -49.573 30.710 41.901 1.00 25.91 66 TYR E CA 1
ATOM 3856 C C . TYR E 1 65 ? -48.419 29.757 42.244 1.00 17.31 66 TYR E C 1
ATOM 3857 O O . TYR E 1 65 ? -48.384 28.619 41.770 1.00 19.33 66 TYR E O 1
ATOM 3866 N N . ASP E 1 66 ? -47.468 30.226 43.049 1.00 24.96 67 ASP E N 1
ATOM 3867 C CA . ASP E 1 66 ? -46.321 29.396 43.441 1.00 22.76 67 ASP E CA 1
ATOM 3868 C C . ASP E 1 66 ? -46.735 28.168 44.249 1.00 24.03 67 ASP E C 1
ATOM 3869 O O . ASP E 1 66 ? -46.150 27.089 44.100 1.00 22.26 67 ASP E O 1
ATOM 3874 N N . THR E 1 67 ? -47.771 28.333 45.068 1.00 24.03 68 THR E N 1
ATOM 3875 C CA . THR E 1 67 ? -48.361 27.230 45.834 1.00 31.15 68 THR E CA 1
ATOM 3876 C C . THR E 1 67 ? -48.971 26.155 44.934 1.00 29.58 68 THR E C 1
ATOM 3877 O O . THR E 1 67 ? -48.963 24.986 45.286 1.00 33.09 68 THR E O 1
ATOM 3881 N N . TYR E 1 68 ? -49.510 26.548 43.781 1.00 38.62 69 TYR E N 1
ATOM 3882 C CA . TYR E 1 68 ? -50.231 25.601 42.927 1.00 40.90 69 TYR E CA 1
ATOM 3883 C C . TYR E 1 68 ? -49.356 24.455 42.432 1.00 41.65 69 TYR E C 1
ATOM 3884 O O . TYR E 1 68 ? -48.169 24.632 42.174 1.00 38.96 69 TYR E O 1
ATOM 3893 N N . GLY E 1 69 ? -49.960 23.270 42.333 1.00 46.03 70 GLY E N 1
ATOM 3894 C CA . GLY E 1 69 ? -49.267 22.066 41.888 1.00 46.11 70 GLY E CA 1
ATOM 3895 C C . GLY E 1 69 ? -48.506 21.340 42.985 1.00 48.42 70 GLY E C 1
ATOM 3896 O O . GLY E 1 69 ? -48.172 20.163 42.829 1.00 50.51 70 GLY E O 1
ATOM 3897 N N . THR E 1 70 ? -48.257 22.027 44.102 1.00 46.40 71 THR E N 1
ATOM 3898 C CA . THR E 1 70 ? -47.403 21.519 45.164 1.00 40.77 71 THR E CA 1
ATOM 3899 C C . THR E 1 70 ? -48.258 20.720 46.127 1.00 38.34 71 THR E C 1
ATOM 3900 O O . THR E 1 70 ? -49.456 20.540 45.904 1.00 37.72 71 THR E O 1
ATOM 3904 N N . THR E 1 71 ? -47.637 20.219 47.190 1.00 35.19 72 THR E N 1
ATOM 3905 C CA . THR E 1 71 ? -48.352 19.475 48.209 1.00 36.76 72 THR E CA 1
ATOM 3906 C C . THR E 1 71 ? -49.026 20.392 49.233 1.00 29.58 72 THR E C 1
ATOM 3907 O O . THR E 1 71 ? -49.787 19.905 50.051 1.00 30.81 72 THR E O 1
ATOM 3911 N N . GLU E 1 72 ? -48.756 21.704 49.177 1.00 28.28 73 GLU E N 1
ATOM 3912 C CA . GLU E 1 72 ? -49.373 22.666 50.103 1.00 27.65 73 GLU E CA 1
ATOM 3913 C C . GLU E 1 72 ? -50.777 22.994 49.644 1.00 23.98 73 GLU E C 1
ATOM 3914 O O . GLU E 1 72 ? -50.994 23.264 48.458 1.00 28.76 73 GLU E O 1
ATOM 3920 N N . ALA E 1 73 ? -51.718 23.009 50.578 1.00 22.44 74 ALA E N 1
ATOM 3921 C CA . ALA E 1 73 ? -53.125 23.235 50.249 1.00 22.09 74 ALA E CA 1
ATOM 3922 C C . ALA E 1 73 ? -53.331 24.697 49.900 1.00 25.04 74 ALA E C 1
ATOM 3923 O O . ALA E 1 73 ? -52.854 25.571 50.625 1.00 21.37 74 ALA E O 1
ATOM 3925 N N . PRO E 1 74 ? -54.053 24.976 48.797 1.00 29.16 75 PRO E N 1
ATOM 3926 C CA . PRO E 1 74 ? -54.315 26.367 48.466 1.00 23.73 75 PRO E CA 1
ATOM 3927 C C . PRO E 1 74 ? -55.379 26.969 49.381 1.00 19.92 75 PRO E C 1
ATOM 3928 O O . PRO E 1 74 ? -56.207 26.243 49.945 1.00 20.77 75 PRO E O 1
ATOM 3932 N N . PRO E 1 75 ? -55.386 28.302 49.501 1.00 20.72 76 PRO E N 1
ATOM 3933 C CA . PRO E 1 75 ? -56.419 28.941 50.292 1.00 23.21 76 PRO E CA 1
ATOM 3934 C C . PRO E 1 75 ? -57.724 28.983 49.501 1.00 24.62 76 PRO E C 1
ATOM 3935 O O . PRO E 1 75 ? -57.706 28.788 48.274 1.00 25.94 76 PRO E O 1
ATOM 3939 N N . PRO E 1 76 ? -58.839 29.245 50.184 1.00 34.21 77 PRO E N 1
ATOM 3940 C CA . PRO E 1 76 ? -60.087 29.526 49.493 1.00 30.65 77 PRO E CA 1
ATOM 3941 C C . PRO E 1 76 ? -59.983 30.904 48.856 1.00 31.48 77 PRO E C 1
ATOM 3942 O O . PRO E 1 76 ? -59.067 31.654 49.185 1.00 26.95 77 PRO E O 1
ATOM 3946 N N . PRO E 1 77 ? -60.898 31.243 47.936 1.00 35.47 78 PRO E N 1
ATOM 3947 C CA . PRO E 1 77 ? -60.830 32.599 47.406 1.00 31.59 78 PRO E CA 1
ATOM 3948 C C . PRO E 1 77 ? -61.099 33.613 48.523 1.00 23.84 78 PRO E C 1
ATOM 3949 O O . PRO E 1 77 ? -61.824 33.307 49.468 1.00 28.94 78 PRO E O 1
ATOM 3953 N N . PRO E 1 78 ? -60.500 34.810 48.426 1.00 27.00 79 PRO E N 1
ATOM 3954 C CA . PRO E 1 78 ? -60.704 35.787 49.485 1.00 27.88 79 PRO E CA 1
ATOM 3955 C C . PRO E 1 78 ? -62.069 36.426 49.377 1.00 27.26 79 PRO E C 1
ATOM 3956 O O . PRO E 1 78 ? -62.685 36.350 48.306 1.00 26.97 79 PRO E O 1
ATOM 3960 N N . PRO E 1 79 ? -62.541 37.061 50.466 1.00 27.82 80 PRO E N 1
ATOM 3961 C CA . PRO E 1 79 ? -63.747 37.861 50.363 1.00 28.31 80 PRO E CA 1
ATOM 3962 C C . PRO E 1 79 ? -63.655 38.789 49.147 1.00 26.21 80 PRO E C 1
ATOM 3963 O O . PRO E 1 79 ? -62.640 39.535 48.950 1.00 37.89 80 PRO E O 1
ATOM 3967 N N . GLY E 1 80 ? -64.729 38.732 48.305 1.00 28.85 81 GLY E N 1
ATOM 3968 C CA . GLY E 1 80 ? -64.786 39.630 47.170 1.00 31.41 81 GLY E CA 1
ATOM 3969 C C . GLY E 1 80 ? -64.214 39.037 45.907 1.00 33.55 81 GLY E C 1
ATOM 3970 O O . GLY E 1 80 ? -64.487 39.564 44.821 1.00 37.71 81 GLY E O 1
ATOM 3971 N N . GLY E 1 81 ? -63.463 37.935 46.036 1.00 30.05 82 GLY E N 1
ATOM 3972 C CA . GLY E 1 81 ? -62.757 37.331 44.917 1.00 34.30 82 GLY E CA 1
ATOM 3973 C C . GLY E 1 81 ? -61.452 38.059 44.683 1.00 33.73 82 GLY E C 1
ATOM 3974 O O . GLY E 1 81 ? -61.161 39.060 45.347 1.00 35.84 82 GLY E O 1
ATOM 3975 N N . TYR E 1 82 ? -60.653 37.541 43.763 1.00 33.75 83 TYR E N 1
ATOM 3976 C CA . TYR E 1 82 ? -59.376 38.155 43.438 1.00 35.97 83 TYR E CA 1
ATOM 3977 C C . TYR E 1 82 ? -59.588 39.399 42.587 1.00 37.77 83 TYR E C 1
ATOM 3978 O O . TYR E 1 82 ? -60.542 39.467 41.812 1.00 42.06 83 TYR E O 1
ATOM 3987 N N . ASP E 1 83 ? -58.707 40.384 42.761 1.00 41.51 84 ASP E N 1
ATOM 3988 C CA . ASP E 1 83 ? -58.764 41.631 41.999 1.00 47.18 84 ASP E CA 1
ATOM 3989 C C . ASP E 1 83 ? -57.435 41.894 41.295 1.00 49.25 84 ASP E C 1
ATOM 3990 O O . ASP E 1 83 ? -56.362 41.828 41.901 1.00 42.63 84 ASP E O 1
ATOM 3995 N N . PHE E 1 84 ? -57.530 42.160 39.998 1.00 49.05 85 PHE E N 1
ATOM 3996 C CA . PHE E 1 84 ? -56.381 42.520 39.178 1.00 55.32 85 PHE E CA 1
ATOM 3997 C C . PHE E 1 84 ? -56.647 43.902 38.587 1.00 64.23 85 PHE E C 1
ATOM 3998 O O . PHE E 1 84 ? -55.892 44.842 38.840 1.00 70.41 85 PHE E O 1
ATOM 4006 N N . SER E 1 85 ? -57.723 44.023 37.809 1.00 70.80 86 SER E N 1
ATOM 4007 C CA . SER E 1 85 ? -58.333 45.320 37.445 1.00 74.70 86 SER E CA 1
ATOM 4008 C C . SER E 1 85 ? -57.497 46.303 36.602 1.00 77.93 86 SER E C 1
ATOM 4009 O O . SER E 1 85 ? -58.004 47.362 36.224 1.00 81.25 86 SER E O 1
ATOM 4012 N N . GLY E 1 86 ? -56.235 45.973 36.328 1.00 75.71 87 GLY E N 1
ATOM 4013 C CA . GLY E 1 86 ? -55.450 46.671 35.313 1.00 74.78 87 GLY E CA 1
ATOM 4014 C C . GLY E 1 86 ? -55.368 45.831 34.051 1.00 73.90 87 GLY E C 1
ATOM 4015 O O . GLY E 1 86 ? -54.721 46.223 33.078 1.00 74.95 87 GLY E O 1
ATOM 4016 N N . PHE E 1 87 ? -56.046 44.680 34.070 1.00 68.53 88 PHE E N 1
ATOM 4017 C CA . PHE E 1 87 ? -55.916 43.657 33.041 1.00 64.71 88 PHE E CA 1
ATOM 4018 C C . PHE E 1 87 ? -57.294 43.185 32.586 1.00 66.12 88 PHE E C 1
ATOM 4019 O O . PHE E 1 87 ? -58.264 43.265 33.341 1.00 69.23 88 PHE E O 1
ATOM 4027 N N . ASP E 1 88 ? -57.366 42.693 31.351 1.00 68.10 89 ASP E N 1
ATOM 4028 C CA . ASP E 1 88 ? -58.587 42.107 30.809 1.00 69.24 89 ASP E CA 1
ATOM 4029 C C . ASP E 1 88 ? -58.617 40.636 31.213 1.00 66.68 89 ASP E C 1
ATOM 4030 O O . ASP E 1 88 ? -58.334 39.748 30.404 1.00 67.31 89 ASP E O 1
ATOM 4035 N N . VAL E 1 89 ? -58.950 40.395 32.480 1.00 65.25 90 VAL E N 1
ATOM 4036 C CA . VAL E 1 89 ? -58.866 39.050 33.073 1.00 61.31 90 VAL E CA 1
ATOM 4037 C C . VAL E 1 89 ? -59.828 38.040 32.446 1.00 62.95 90 VAL E C 1
ATOM 4038 O O . VAL E 1 89 ? -59.529 36.848 32.399 1.00 58.21 90 VAL E O 1
ATOM 4042 N N . GLU E 1 90 ? -60.972 38.522 31.962 1.00 66.14 91 GLU E N 1
ATOM 4043 C CA . GLU E 1 90 ? -61.998 37.658 31.366 1.00 67.12 91 GLU E CA 1
ATOM 4044 C C . GLU E 1 90 ? -61.489 36.868 30.155 1.00 63.90 91 GLU E C 1
ATOM 4045 O O . GLU E 1 90 ? -61.947 35.754 29.904 1.00 65.30 91 GLU E O 1
ATOM 4051 N N . ASP E 1 91 ? -60.538 37.445 29.421 1.00 62.98 92 ASP E N 1
ATOM 4052 C CA . ASP E 1 91 ? -59.982 36.825 28.218 1.00 62.04 92 ASP E CA 1
ATOM 4053 C C . ASP E 1 91 ? -58.830 35.846 28.511 1.00 56.30 92 ASP E C 1
ATOM 4054 O O . ASP E 1 91 ? -58.369 35.147 27.610 1.00 55.06 92 ASP E O 1
ATOM 4059 N N . PHE E 1 92 ? -58.375 35.781 29.762 1.00 52.13 93 PHE E N 1
ATOM 4060 C CA . PHE E 1 92 ? -57.236 34.925 30.123 1.00 45.32 93 PHE E CA 1
ATOM 4061 C C . PHE E 1 92 ? -57.555 33.427 30.049 1.00 46.01 93 PHE E C 1
ATOM 4062 O O . PHE E 1 92 ? -58.717 33.030 29.921 1.00 46.67 93 PHE E O 1
ATOM 4070 N N . SER E 1 93 ? -56.497 32.617 30.125 1.00 42.24 94 SER E N 1
ATOM 4071 C CA . SER E 1 93 ? -56.566 31.154 30.001 1.00 42.96 94 SER E CA 1
ATOM 4072 C C . SER E 1 93 ? -57.451 30.511 31.056 1.00 41.17 94 SER E C 1
ATOM 4073 O O . SER E 1 93 ? -57.684 31.092 32.111 1.00 41.06 94 SER E O 1
ATOM 4076 N N . GLU E 1 94 ? -57.908 29.295 30.775 1.00 40.77 95 GLU E N 1
ATOM 4077 C CA . GLU E 1 94 ? -58.705 28.533 31.737 1.00 45.17 95 GLU E CA 1
ATOM 4078 C C . GLU E 1 94 ? -57.898 28.118 32.971 1.00 41.24 95 GLU E C 1
ATOM 4079 O O . GLU E 1 94 ? -58.474 27.947 34.043 1.00 44.24 95 GLU E O 1
ATOM 4085 N N . PHE E 1 95 ? -56.576 27.975 32.828 1.00 33.85 96 PHE E N 1
ATOM 4086 C CA . PHE E 1 95 ? -55.713 27.765 33.986 1.00 32.52 96 PHE E CA 1
ATOM 4087 C C . PHE E 1 95 ? -55.803 28.955 34.941 1.00 30.59 96 PHE E C 1
ATOM 4088 O O . PHE E 1 95 ? -55.956 28.765 36.148 1.00 32.34 96 PHE E O 1
ATOM 4096 N N . PHE E 1 96 ? -55.720 30.169 34.394 1.00 26.49 97 PHE E N 1
ATOM 4097 C CA . PHE E 1 96 ? -55.898 31.406 35.178 1.00 31.80 97 PHE E CA 1
ATOM 4098 C C . PHE E 1 96 ? -57.249 31.423 35.877 1.00 33.05 97 PHE E C 1
ATOM 4099 O O . PHE E 1 96 ? -57.332 31.725 37.067 1.00 31.35 97 PHE E O 1
ATOM 4107 N N . GLN E 1 97 ? -58.298 31.115 35.120 1.00 30.93 98 GLN E N 1
ATOM 4108 C CA . GLN E 1 97 ? -59.668 31.136 35.641 1.00 38.80 98 GLN E CA 1
ATOM 4109 C C . GLN E 1 97 ? -59.869 30.105 36.749 1.00 38.95 98 GLN E C 1
ATOM 4110 O O . GLN E 1 97 ? -60.600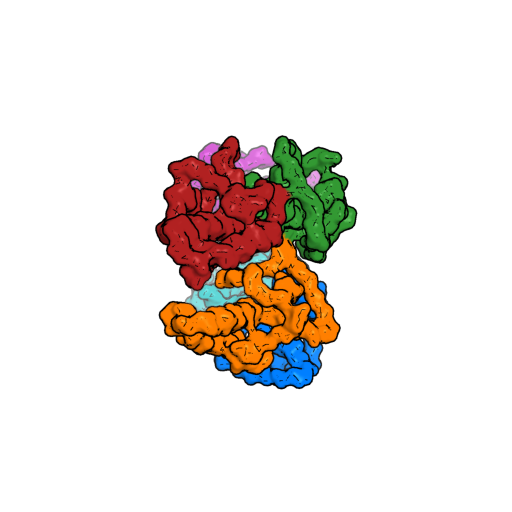 30.358 37.717 1.00 38.32 98 GLN E O 1
ATOM 4116 N N . GLU E 1 98 ? -59.228 28.947 36.600 1.00 39.82 99 GLU E N 1
ATOM 4117 C CA . GLU E 1 98 ? -59.232 27.907 37.626 1.00 42.21 99 GLU E CA 1
ATOM 4118 C C . GLU E 1 98 ? -58.559 28.408 38.909 1.00 41.87 99 GLU E C 1
AT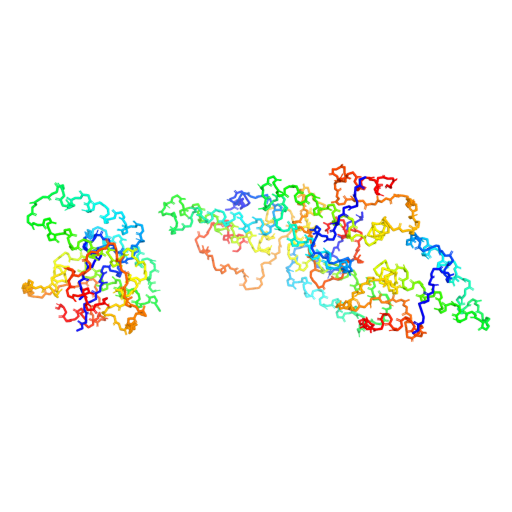OM 4119 O O . GLU E 1 98 ? -59.059 28.196 40.014 1.00 40.04 99 GLU E O 1
ATOM 4125 N N . LEU E 1 99 ? -57.425 29.081 38.746 1.00 38.56 100 LEU E N 1
ATOM 4126 C CA . LEU E 1 99 ? -56.595 29.503 39.866 1.00 37.39 100 LEU E CA 1
ATOM 4127 C C . LEU E 1 99 ? -57.185 30.715 40.586 1.00 37.92 100 LEU E C 1
ATOM 4128 O O . LEU E 1 99 ? -57.329 30.704 41.811 1.00 37.03 100 LEU E O 1
ATOM 4133 N N . PHE E 1 100 ? -57.540 31.744 39.819 1.00 36.80 101 PHE E N 1
ATOM 4134 C CA . PHE E 1 100 ? -58.085 32.985 40.363 1.00 41.29 101 PHE E CA 1
ATOM 4135 C C . PHE E 1 100 ? -59.533 33.193 39.920 1.00 50.36 101 PHE E C 1
ATOM 4136 O O . PHE E 1 100 ? -60.348 32.270 39.978 1.00 53.47 101 PHE E O 1
ATOM 4144 N N . ALA F 1 1 ? -45.549 10.415 38.806 1.00 66.13 2 ALA F N 1
ATOM 4145 C CA . ALA F 1 1 ? -45.144 11.533 39.710 1.00 60.27 2 ALA F CA 1
ATOM 4146 C C . ALA F 1 1 ? -45.236 12.877 38.990 1.00 57.90 2 ALA F C 1
ATOM 4147 O O . ALA F 1 1 ? -45.111 12.938 37.766 1.00 61.72 2 ALA F O 1
ATOM 4149 N N . ALA F 1 2 ? -45.457 13.945 39.754 1.00 54.98 3 ALA F N 1
ATOM 4150 C CA . ALA F 1 2 ? -45.607 15.293 39.193 1.00 51.46 3 ALA F CA 1
ATOM 4151 C C . ALA F 1 2 ? -44.278 15.846 38.663 1.00 47.14 3 ALA F C 1
ATOM 4152 O O . ALA F 1 2 ? -43.207 15.458 39.131 1.00 44.36 3 ALA F O 1
ATOM 4154 N N . LYS F 1 3 ? -44.362 16.754 37.691 1.00 45.15 4 LYS F N 1
ATOM 4155 C CA . LYS F 1 3 ? -43.163 17.311 37.046 1.00 44.38 4 LYS F CA 1
ATOM 4156 C C . LYS F 1 3 ? -42.377 18.183 38.021 1.00 43.72 4 LYS F C 1
ATOM 4157 O O . LYS F 1 3 ? -42.865 19.226 38.459 1.00 45.85 4 LYS F O 1
ATOM 4163 N N . LYS F 1 4 ? -41.171 17.733 38.373 1.00 35.22 5 LYS F N 1
ATOM 4164 C CA . LYS F 1 4 ? -40.253 18.539 39.186 1.00 34.48 5 LYS F CA 1
ATOM 4165 C C . LYS F 1 4 ? -39.819 19.779 38.418 1.00 24.55 5 LYS F C 1
ATOM 4166 O O . LYS F 1 4 ? -39.721 19.755 37.201 1.00 24.99 5 LYS F O 1
ATOM 4172 N N . ASP F 1 5 ? -39.572 20.865 39.141 1.00 22.04 6 ASP F N 1
ATOM 4173 C CA . ASP F 1 5 ? -39.065 22.081 38.541 1.00 20.44 6 ASP F CA 1
ATOM 4174 C C . ASP F 1 5 ? -37.547 22.147 38.767 1.00 19.09 6 ASP F C 1
ATOM 4175 O O . ASP F 1 5 ? -37.071 22.741 39.731 1.00 22.19 6 ASP F O 1
ATOM 4180 N N . TYR F 1 6 ? -36.789 21.544 37.857 1.00 16.55 7 TYR F N 1
ATOM 4181 C CA . TYR F 1 6 ? -35.331 21.519 37.995 1.00 16.15 7 TYR F CA 1
ATOM 4182 C C . TYR F 1 6 ? -34.664 22.894 37.841 1.00 20.72 7 TYR F C 1
ATOM 4183 O O . TYR F 1 6 ? -33.611 23.166 38.429 1.00 18.12 7 TYR F O 1
ATOM 4192 N N . TYR F 1 7 ? -35.253 23.742 37.017 1.00 16.49 8 TYR F N 1
ATOM 4193 C CA . TYR F 1 7 ? -34.764 25.119 36.871 1.00 16.14 8 TYR F CA 1
ATOM 4194 C C . TYR F 1 7 ? -34.837 25.905 38.191 1.00 14.49 8 TYR F C 1
ATOM 4195 O O . TYR F 1 7 ? -33.895 26.631 38.537 1.00 17.11 8 TYR F O 1
ATOM 4204 N N . ALA F 1 8 ? -35.937 25.757 38.927 1.00 14.77 9 ALA F N 1
ATOM 4205 C CA . ALA F 1 8 ? -36.069 26.394 40.243 1.00 15.93 9 ALA F CA 1
ATOM 4206 C C . ALA F 1 8 ? -35.058 25.850 41.261 1.00 17.85 9 ALA F C 1
ATOM 4207 O O . ALA F 1 8 ? -34.630 26.570 42.173 1.00 19.39 9 ALA F O 1
ATOM 4209 N N . ILE F 1 9 ? -34.694 24.581 41.113 1.00 20.23 10 ILE F N 1
ATOM 4210 C CA . ILE F 1 9 ? -33.702 23.975 42.009 1.00 19.07 10 ILE F CA 1
ATOM 4211 C C . ILE F 1 9 ? -32.311 24.588 41.827 1.00 18.70 10 ILE F C 1
ATOM 4212 O O . ILE F 1 9 ? -31.629 24.855 42.817 1.00 23.30 10 ILE F O 1
ATOM 4217 N N . LEU F 1 10 ? -31.914 24.835 40.575 1.00 18.24 11 LEU F N 1
ATOM 4218 C CA . LEU F 1 10 ? -30.654 25.521 40.268 1.00 17.99 11 LEU F CA 1
ATOM 4219 C C . LEU F 1 10 ? -30.743 27.059 40.259 1.00 20.39 11 LEU F C 1
ATOM 4220 O O . LEU F 1 10 ? -29.709 27.726 40.176 1.00 22.51 11 LEU F O 1
ATOM 4225 N N . GLY F 1 11 ? -31.957 27.620 40.348 1.00 16.65 12 GLY F N 1
ATOM 4226 C CA . GLY F 1 11 ? -32.149 29.064 40.403 1.00 18.62 12 GLY F CA 1
ATOM 4227 C C . GLY F 1 11 ? -31.900 29.789 39.092 1.00 20.75 12 GLY F C 1
ATOM 4228 O O . GLY F 1 11 ? -31.395 30.904 39.082 1.00 21.01 12 GLY F O 1
ATOM 4229 N N . VAL F 1 12 ? -32.269 29.145 37.987 1.00 17.20 13 VAL F N 1
ATOM 4230 C CA . VAL F 1 12 ? -32.031 29.670 36.644 1.00 15.73 13 VAL F CA 1
ATOM 4231 C C . VAL F 1 12 ? -33.360 29.669 35.874 1.00 16.02 13 VAL F C 1
ATOM 4232 O O . VAL F 1 12 ? -34.266 28.929 36.202 1.00 16.69 13 VAL F O 1
ATOM 4236 N N . PRO F 1 13 ? -33.496 30.558 34.879 1.00 19.24 14 PRO F N 1
ATOM 4237 C CA . PRO F 1 13 ? -34.714 30.514 34.064 1.00 15.38 14 PRO F CA 1
ATOM 4238 C C . PRO F 1 13 ? -34.730 29.301 33.157 1.00 17.78 14 PRO F C 1
ATOM 4239 O O . PRO F 1 13 ? -33.679 28.699 32.905 1.00 17.79 14 PRO F O 1
ATOM 4243 N N . ARG F 1 14 ? -35.916 28.969 32.651 1.00 18.48 15 ARG F N 1
ATOM 4244 C CA . ARG F 1 14 ? -36.089 27.861 31.688 1.00 14.75 15 ARG F CA 1
ATOM 4245 C C . ARG F 1 14 ? -35.261 28.015 30.411 1.00 15.46 15 ARG F C 1
ATOM 4246 O O . ARG F 1 14 ? -34.877 27.017 29.786 1.00 18.05 15 ARG F O 1
ATOM 4254 N N . ASN F 1 15 ? -34.996 29.260 30.014 1.00 17.44 16 ASN F N 1
ATOM 4255 C CA . ASN F 1 15 ? -34.157 29.542 28.847 1.00 17.09 16 ASN F CA 1
ATOM 4256 C C . ASN F 1 15 ? -32.641 29.653 29.139 1.00 16.79 16 ASN F C 1
ATOM 4257 O O . ASN F 1 15 ? -31.880 30.113 28.283 1.00 19.84 16 ASN F O 1
ATOM 4262 N N . ALA F 1 16 ? -32.208 29.224 30.330 1.00 17.73 17 ALA F N 1
ATOM 4263 C CA . ALA F 1 16 ? -30.792 29.277 30.719 1.00 17.19 17 ALA F CA 1
ATOM 4264 C C . ALA F 1 16 ? -29.931 28.527 29.724 1.00 21.09 17 ALA F C 1
ATOM 4265 O O . ALA F 1 16 ? -30.388 27.569 29.115 1.00 20.69 17 ALA F O 1
ATOM 4267 N N . THR F 1 17 ? -28.684 28.961 29.561 1.00 19.38 18 THR F N 1
ATOM 4268 C CA . THR F 1 17 ? -27.719 28.256 28.726 1.00 22.35 18 THR F CA 1
ATOM 4269 C C . THR F 1 17 ? -27.064 27.148 29.544 1.00 20.85 18 THR F C 1
ATOM 4270 O O . THR F 1 17 ? -27.152 27.139 30.763 1.00 20.17 18 THR F O 1
ATOM 4274 N N . GLN F 1 18 ? -26.387 26.230 28.866 1.00 21.80 19 GLN F N 1
ATOM 4275 C CA . GLN F 1 18 ? -25.668 25.164 29.561 1.00 22.54 19 GLN F CA 1
ATOM 4276 C C . GLN F 1 18 ? -24.577 25.748 30.455 1.00 22.48 19 GLN F C 1
ATOM 4277 O O . GLN F 1 18 ? -24.347 25.250 31.553 1.00 23.11 19 GLN F O 1
ATOM 4283 N N . GLU F 1 19 ? -23.905 26.799 29.985 1.00 24.95 20 GLU F N 1
ATOM 4284 C CA . GLU F 1 19 ? -22.899 27.474 30.814 1.00 29.10 20 GLU F CA 1
ATOM 4285 C C . GLU F 1 19 ? -23.526 28.063 32.085 1.00 26.27 20 GLU F C 1
ATOM 4286 O O . GLU F 1 19 ? -22.965 27.926 33.168 1.00 25.70 20 GLU F O 1
ATOM 4292 N N . GLU F 1 20 ? -24.691 28.701 31.950 1.00 22.57 21 GLU F N 1
ATOM 4293 C CA . GLU F 1 20 ? -25.419 29.245 33.106 1.00 22.43 21 GLU F CA 1
ATOM 4294 C C . GLU F 1 20 ? -25.848 28.162 34.087 1.00 20.78 21 GLU F C 1
ATOM 4295 O O . GLU F 1 20 ? -25.752 28.327 35.303 1.00 22.12 21 GLU F O 1
ATOM 4301 N N . ILE F 1 21 ? -26.318 27.044 33.549 1.00 21.80 22 ILE F N 1
ATOM 4302 C CA . ILE F 1 21 ? -26.668 25.872 34.366 1.00 20.61 22 ILE F CA 1
ATOM 4303 C C . ILE F 1 21 ? -25.435 25.318 35.096 1.00 27.17 22 ILE F C 1
ATOM 4304 O O . ILE F 1 21 ? -25.510 24.970 36.272 1.00 28.69 22 ILE F O 1
ATOM 4309 N N . LYS F 1 22 ? -24.311 25.253 34.395 1.00 27.28 23 LYS F N 1
ATOM 4310 C CA . LYS F 1 22 ? -23.049 24.785 34.979 1.00 28.06 23 LYS F CA 1
ATOM 4311 C C . LYS F 1 22 ? -22.611 25.684 36.134 1.00 26.55 23 LYS F C 1
ATOM 4312 O O . LYS F 1 22 ? -22.288 25.201 37.222 1.00 27.85 23 LYS F O 1
ATOM 4318 N N . ARG F 1 23 ? -22.611 26.989 35.883 1.00 28.11 24 ARG F N 1
ATOM 4319 C CA . ARG F 1 23 ? -22.211 27.983 36.869 1.00 31.66 24 ARG F CA 1
ATOM 4320 C C . ARG F 1 23 ? -23.066 27.897 38.131 1.00 28.72 24 ARG F C 1
ATOM 4321 O O . ARG F 1 23 ? -22.547 27.950 39.252 1.00 27.84 24 ARG F O 1
ATOM 4329 N N . ALA F 1 24 ? -24.374 27.770 37.935 1.00 29.53 25 ALA F N 1
ATOM 4330 C CA . ALA F 1 24 ? -25.325 27.671 39.043 1.00 26.46 25 ALA F CA 1
ATOM 4331 C C . ALA F 1 24 ? -25.126 26.404 39.869 1.00 21.71 25 ALA F C 1
ATOM 4332 O O . ALA F 1 24 ? -25.135 26.445 41.104 1.00 29.01 25 ALA F O 1
ATOM 4334 N N . TYR F 1 25 ? -24.965 25.280 39.185 1.00 27.36 26 TYR F N 1
ATOM 4335 C CA . TYR F 1 25 ? -24.747 24.006 39.850 1.00 26.97 26 TYR F CA 1
ATOM 4336 C C . TYR F 1 25 ? -23.477 24.026 40.693 1.00 27.79 26 TYR F C 1
ATOM 4337 O O . TYR F 1 25 ? -23.498 23.608 41.841 1.00 28.64 26 TYR F O 1
ATOM 4346 N N . LYS F 1 26 ? -22.376 24.481 40.088 1.00 29.89 27 LYS F N 1
ATOM 4347 C CA . LYS F 1 26 ? -21.082 24.626 40.768 1.00 35.23 27 LYS F CA 1
ATOM 4348 C C . LYS F 1 26 ? -21.199 25.448 42.049 1.00 34.47 27 LYS F C 1
ATOM 4349 O O . LYS F 1 26 ? -20.653 25.071 43.082 1.00 36.98 27 LYS F O 1
ATOM 4355 N N . ARG F 1 27 ? -21.914 26.567 41.968 1.00 31.39 28 ARG F N 1
ATOM 4356 C CA . ARG F 1 27 ? -22.134 27.442 43.115 1.00 36.77 28 ARG F CA 1
ATOM 4357 C C . ARG F 1 27 ? -22.913 26.722 44.214 1.00 33.36 28 ARG F C 1
ATOM 4358 O O . ARG F 1 27 ? -22.493 26.719 45.374 1.00 35.80 28 ARG F O 1
ATOM 4366 N N . LEU F 1 28 ? -24.038 26.112 43.849 1.00 30.12 29 LEU F N 1
ATOM 4367 C CA . LEU F 1 28 ? -24.883 25.418 44.832 1.00 29.96 29 LEU F CA 1
ATOM 4368 C C . LEU F 1 28 ? -24.252 24.129 45.362 1.00 34.50 29 LEU F C 1
ATOM 4369 O O . LEU F 1 28 ? -24.505 23.747 46.508 1.00 35.88 29 LEU F O 1
ATOM 4374 N N . ALA F 1 29 ? -23.436 23.467 44.541 1.00 33.97 30 ALA F N 1
ATOM 4375 C CA . ALA F 1 29 ? -22.662 22.310 45.000 1.00 38.79 30 ALA F CA 1
ATOM 4376 C C . ALA F 1 29 ? -21.668 22.681 46.104 1.00 42.25 30 ALA F C 1
ATOM 4377 O O . ALA F 1 29 ? -21.588 21.988 47.121 1.00 43.08 30 ALA F O 1
ATOM 4379 N N . ARG F 1 30 ? -20.925 23.774 45.921 1.00 44.04 31 ARG F N 1
ATOM 4380 C CA . ARG F 1 30 ? -19.968 24.215 46.943 1.00 49.93 31 ARG F CA 1
ATOM 4381 C C . ARG F 1 30 ? -20.663 24.770 48.200 1.00 48.30 31 ARG F C 1
ATOM 4382 O O . ARG F 1 30 ? -20.038 24.895 49.253 1.00 53.21 31 ARG F O 1
ATOM 4390 N N . GLN F 1 31 ? -21.948 25.101 48.084 1.00 45.27 32 GLN F N 1
ATOM 4391 C CA . GLN F 1 31 ? -22.752 25.505 49.235 1.00 47.00 32 GLN F CA 1
ATOM 4392 C C . GLN F 1 31 ? -23.300 24.317 50.036 1.00 44.92 32 GLN F C 1
ATOM 4393 O O . GLN F 1 31 ? -23.271 24.344 51.266 1.00 47.03 32 GLN F O 1
ATOM 4399 N N . TYR F 1 32 ? -23.805 23.290 49.349 1.00 44.54 33 TYR F N 1
ATOM 4400 C CA . TYR F 1 32 ? -24.584 22.225 50.007 1.00 48.23 33 TYR F CA 1
ATOM 4401 C C . TYR F 1 32 ? -23.919 20.846 50.086 1.00 55.47 33 TYR F C 1
ATOM 4402 O O . TYR F 1 32 ? -24.567 19.882 50.499 1.00 57.52 33 TYR F O 1
ATOM 4411 N N . HIS F 1 33 ? -22.639 20.745 49.732 1.00 58.40 34 HIS F N 1
ATOM 4412 C CA . HIS F 1 33 ? -21.940 19.454 49.778 1.00 62.98 34 HIS F CA 1
ATOM 4413 C C . HIS F 1 33 ? -21.956 18.903 51.209 1.00 69.50 34 HIS F C 1
ATOM 4414 O O . HIS F 1 33 ? -21.652 19.642 52.148 1.00 73.59 34 HIS F O 1
ATOM 4421 N N . PRO F 1 34 ? -22.324 17.615 51.386 1.00 72.48 35 PRO F N 1
ATOM 4422 C CA . PRO F 1 34 ? -22.464 17.063 52.738 1.00 73.86 35 PRO F CA 1
ATOM 4423 C C . PRO F 1 34 ? -21.131 16.893 53.463 1.00 78.92 35 PRO F C 1
ATOM 4424 O O . PRO F 1 34 ? -20.899 17.545 54.481 1.00 80.03 35 PRO F O 1
ATOM 4428 N N . GLU F 1 41 ? -30.431 18.034 56.389 1.00 51.49 42 GLU F N 1
ATOM 4429 C CA . GLU F 1 41 ? -31.024 19.029 55.501 1.00 53.30 42 GLU F CA 1
ATOM 4430 C C . GLU F 1 41 ? -30.171 19.270 54.251 1.00 49.47 42 GLU F C 1
ATOM 4431 O O . GLU F 1 41 ? -30.701 19.356 53.143 1.00 48.97 42 GLU F O 1
ATOM 4437 N N . ALA F 1 42 ? -28.857 19.385 54.441 1.00 50.74 43 ALA F N 1
ATOM 4438 C CA . ALA F 1 42 ? -27.919 19.625 53.338 1.00 50.28 43 ALA F CA 1
ATOM 4439 C C . ALA F 1 42 ? -27.799 18.432 52.393 1.00 48.70 43 ALA F C 1
ATOM 4440 O O . ALA F 1 42 ? -27.594 18.611 51.191 1.00 41.26 43 ALA F O 1
ATOM 4442 N N . GLU F 1 43 ? -27.902 17.222 52.939 1.00 52.05 44 GLU F N 1
ATOM 4443 C CA . GLU F 1 43 ? -27.869 16.004 52.122 1.00 56.25 44 GLU F CA 1
ATOM 4444 C C . GLU F 1 43 ? -29.005 15.954 51.097 1.00 51.63 44 GLU F C 1
ATOM 4445 O O . GLU F 1 43 ? -28.762 15.681 49.919 1.00 48.47 44 GLU F O 1
ATOM 4451 N N . GLU F 1 44 ? -30.230 16.241 51.532 1.00 53.62 45 GLU F N 1
ATOM 4452 C CA . GLU F 1 44 ? -31.379 16.269 50.625 1.00 52.46 45 GLU F CA 1
ATOM 4453 C C . GLU F 1 44 ? -31.204 17.348 49.561 1.00 48.68 45 GLU F C 1
ATOM 4454 O O . GLU F 1 44 ? -31.473 17.105 48.381 1.00 46.95 45 GLU F O 1
ATOM 4460 N N . LYS F 1 45 ? -30.755 18.530 49.981 1.00 41.33 46 LYS F N 1
ATOM 4461 C CA . LYS F 1 45 ? -30.502 19.632 49.060 1.00 41.59 46 LYS F CA 1
ATOM 4462 C C . LYS F 1 45 ? -29.474 19.262 47.988 1.00 31.84 46 LYS F C 1
ATOM 4463 O O . LYS F 1 45 ? -29.695 19.517 46.811 1.00 34.90 46 LYS F O 1
ATOM 4469 N N . PHE F 1 46 ? -28.363 18.659 48.406 1.00 32.27 47 PHE F N 1
ATOM 4470 C CA . PHE F 1 46 ? -27.320 18.228 47.473 1.00 32.66 47 PHE F CA 1
ATOM 4471 C C . PHE F 1 46 ? -27.872 17.209 46.469 1.00 29.57 47 PHE F C 1
ATOM 4472 O O . PHE F 1 46 ? -27.647 17.329 45.261 1.00 25.80 47 PHE F O 1
ATOM 4480 N N . LYS F 1 47 ? -28.592 16.214 46.980 1.00 30.08 48 LYS F N 1
ATOM 4481 C CA . LYS F 1 47 ? -29.260 15.219 46.134 1.00 34.64 48 LYS F CA 1
ATOM 4482 C C . LYS F 1 47 ? -30.163 15.881 45.089 1.00 32.15 48 LYS F C 1
ATOM 4483 O O . LYS F 1 47 ? -30.173 15.485 43.920 1.00 27.78 48 LYS F O 1
ATOM 4489 N N . GLU F 1 48 ? -30.912 16.897 45.510 1.00 28.44 49 GLU F N 1
ATOM 4490 C CA . GLU F 1 48 ? -31.831 17.592 44.600 1.00 24.40 49 GLU F CA 1
ATOM 4491 C C . GLU F 1 48 ? -31.120 18.377 43.507 1.00 24.76 49 GLU F C 1
ATOM 4492 O O . GLU F 1 48 ? -31.563 18.361 42.358 1.00 23.77 49 GLU F O 1
ATOM 4498 N N . ILE F 1 49 ? -30.030 19.065 43.852 1.00 21.54 50 ILE F N 1
ATOM 4499 C CA . ILE F 1 49 ? -29.265 19.801 42.843 1.00 24.22 50 ILE F CA 1
ATOM 4500 C C . ILE F 1 49 ? -28.550 18.855 41.882 1.00 26.18 50 ILE F C 1
ATOM 4501 O O . ILE F 1 49 ? -28.436 19.165 40.699 1.00 27.57 50 ILE F O 1
ATOM 4506 N N . ASN F 1 50 ? -28.081 17.715 42.393 1.00 27.30 51 ASN F N 1
ATOM 4507 C CA . ASN F 1 50 ? -27.487 16.668 41.553 1.00 26.47 51 ASN F CA 1
ATOM 4508 C C . ASN F 1 50 ? -28.484 16.100 40.551 1.00 24.58 51 ASN F C 1
ATOM 4509 O O . ASN F 1 50 ? -28.144 15.911 39.385 1.00 28.58 51 ASN F O 1
ATOM 4514 N N . GLU F 1 51 ? -29.702 15.815 41.009 1.00 26.11 52 GLU F N 1
ATOM 4515 C CA . GLU F 1 51 ? -30.756 15.338 40.115 1.00 26.68 52 GLU F CA 1
ATOM 4516 C C . GLU F 1 51 ? -31.057 16.381 39.044 1.00 27.02 52 GLU F C 1
ATOM 4517 O O . GLU F 1 51 ? -31.137 16.058 37.864 1.00 25.36 52 GLU F O 1
ATOM 4523 N N . ALA F 1 52 ? -31.209 17.633 39.461 1.00 22.92 53 ALA F N 1
ATOM 4524 C CA . ALA F 1 52 ? -31.489 18.720 38.530 1.00 21.64 53 ALA F CA 1
ATOM 4525 C C . ALA F 1 52 ? -30.373 18.867 37.500 1.00 22.44 53 ALA F C 1
ATOM 4526 O O . ALA F 1 52 ? -30.621 19.006 36.299 1.00 22.78 53 ALA F O 1
ATOM 4528 N N . TYR F 1 53 ? -29.137 18.794 37.969 1.00 21.79 54 TYR F N 1
ATOM 4529 C CA . TYR F 1 53 ? -27.993 18.904 37.069 1.00 23.98 54 TYR F CA 1
ATOM 4530 C C . TYR F 1 53 ? -27.880 17.691 36.134 1.00 24.33 54 TYR F C 1
ATOM 4531 O O . TYR F 1 53 ? -27.542 17.847 34.966 1.00 28.09 54 TYR F O 1
ATOM 4540 N N . ALA F 1 54 ? -28.168 16.493 36.638 1.00 27.68 55 ALA F N 1
ATOM 4541 C CA . ALA F 1 54 ? -28.140 15.285 35.803 1.00 25.37 55 ALA F CA 1
ATOM 4542 C C . ALA F 1 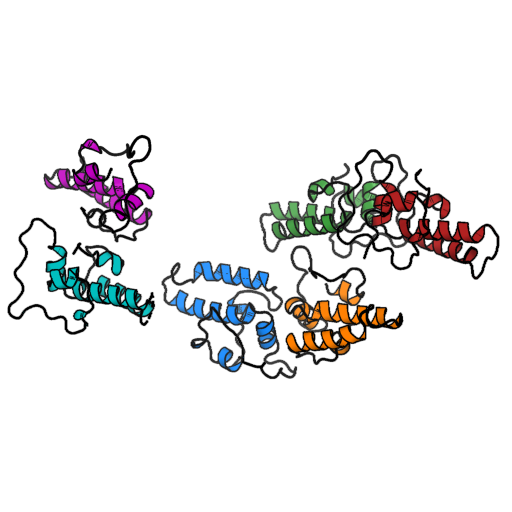54 ? -29.059 15.432 34.588 1.00 26.00 55 ALA F C 1
ATOM 4543 O O . ALA F 1 54 ? -28.731 14.976 33.485 1.00 29.73 55 ALA F O 1
ATOM 4545 N N . VAL F 1 55 ? -30.209 16.067 34.796 1.00 23.76 56 VAL F N 1
ATOM 4546 C CA . VAL F 1 55 ? -31.199 16.232 33.740 1.00 24.32 56 VAL F CA 1
ATOM 4547 C C . VAL F 1 55 ? -30.827 17.418 32.858 1.00 23.46 56 VAL F C 1
ATOM 4548 O O . VAL F 1 55 ? -30.763 17.305 31.630 1.00 26.78 56 VAL F O 1
ATOM 4552 N N . LEU F 1 56 ? -30.557 18.553 33.491 1.00 24.05 57 LEU F N 1
ATOM 4553 C CA . LEU F 1 56 ? -30.322 19.795 32.753 1.00 19.88 57 LEU F CA 1
ATOM 4554 C C . LEU F 1 56 ? -28.938 19.957 32.118 1.00 23.87 57 LEU F C 1
ATOM 4555 O O . LEU F 1 56 ? -28.825 20.680 31.132 1.00 23.62 57 LEU F O 1
ATOM 4560 N N . SER F 1 57 ? -27.909 19.291 32.651 1.00 26.89 58 SER F N 1
ATOM 4561 C CA . SER F 1 57 ? -26.532 19.468 32.159 1.00 27.50 58 SER F CA 1
ATOM 4562 C C . SER F 1 57 ? -26.278 18.844 30.795 1.00 27.59 58 SER F C 1
ATOM 4563 O O . SER F 1 57 ? -25.359 19.270 30.086 1.00 33.32 58 SER F O 1
ATOM 4566 N N . ASP F 1 58 ? -27.057 17.813 30.460 1.00 25.38 59 ASP F N 1
ATOM 4567 C CA . ASP F 1 58 ? -26.965 17.145 29.170 1.00 32.39 59 ASP F CA 1
ATOM 4568 C C . ASP F 1 58 ? -28.091 17.669 28.289 1.00 26.38 59 ASP F C 1
ATOM 4569 O O . ASP F 1 58 ? -29.255 17.339 28.510 1.00 31.17 59 ASP F O 1
ATOM 4574 N N . PRO F 1 59 ? -27.748 18.487 27.276 1.00 29.37 60 PRO F N 1
ATOM 4575 C CA . PRO F 1 59 ? -28.756 19.076 26.408 1.00 31.61 60 PRO F CA 1
ATOM 4576 C C . PRO F 1 59 ? -29.799 18.109 25.837 1.00 29.32 60 PRO F C 1
ATOM 4577 O O . PRO F 1 59 ? -30.964 18.480 25.684 1.00 25.61 60 PRO F O 1
ATOM 4581 N N . GLU F 1 60 ? -29.389 16.888 25.505 1.00 32.59 61 GLU F N 1
ATOM 4582 C CA . GLU F 1 60 ? -30.319 15.906 24.952 1.00 32.68 61 GLU F CA 1
ATOM 4583 C C . GLU F 1 60 ? -31.340 15.431 25.997 1.00 33.68 61 GLU F C 1
ATOM 4584 O O . GLU F 1 60 ? -32.520 15.270 25.690 1.00 36.83 61 GLU F O 1
ATOM 4590 N N . LYS F 1 61 ? -30.892 15.245 27.233 1.00 30.19 62 LYS F N 1
ATOM 4591 C CA . LYS F 1 61 ? -31.793 14.860 28.324 1.00 28.24 62 LYS F CA 1
ATOM 4592 C C . LYS F 1 61 ? -32.725 16.020 28.701 1.00 27.84 62 LYS F C 1
ATOM 4593 O O . LYS F 1 61 ? -33.894 15.807 29.019 1.00 27.18 62 LYS F O 1
ATOM 4599 N N . ARG F 1 62 ? -32.192 17.236 28.658 1.00 22.29 63 ARG F N 1
ATOM 4600 C CA . ARG F 1 62 ? -32.954 18.440 28.956 1.00 22.10 63 ARG F CA 1
ATOM 4601 C C . ARG F 1 62 ? -34.147 18.582 28.011 1.00 22.35 63 ARG F C 1
ATOM 4602 O O . ARG F 1 62 ? -35.222 19.004 28.426 1.00 24.61 63 ARG F O 1
ATOM 4610 N N . ARG F 1 63 ? -33.951 18.215 26.744 1.00 22.98 64 ARG F N 1
ATOM 4611 C CA . ARG F 1 63 ? -35.010 18.285 25.743 1.00 27.46 64 ARG F CA 1
ATOM 4612 C C . ARG F 1 63 ? -36.169 17.369 26.108 1.00 24.63 64 ARG F C 1
ATOM 4613 O O . ARG F 1 63 ? -37.322 17.746 25.930 1.00 26.40 64 ARG F O 1
ATOM 4621 N N . ILE F 1 64 ? -35.852 16.173 26.603 1.00 29.05 65 ILE F N 1
ATOM 4622 C CA . ILE F 1 64 ? -36.872 15.199 27.018 1.00 32.88 65 ILE F CA 1
ATOM 4623 C C . ILE F 1 64 ? -37.680 15.754 28.193 1.00 28.59 65 ILE F C 1
ATOM 4624 O O . ILE F 1 64 ? -38.905 15.662 28.211 1.00 24.70 65 ILE F O 1
ATOM 4629 N N . TYR F 1 65 ? -36.977 16.333 29.156 1.00 27.34 66 TYR F N 1
ATOM 4630 C CA . TYR F 1 65 ? -37.597 16.991 30.308 1.00 25.77 66 TYR F CA 1
ATOM 4631 C C . TYR F 1 65 ? -38.462 18.178 29.892 1.00 22.86 66 TYR F C 1
ATOM 4632 O O . TYR F 1 65 ? -39.603 18.314 30.342 1.00 22.32 66 TYR F O 1
ATOM 4641 N N . ASP F 1 66 ? -37.921 19.026 29.018 1.00 23.55 67 ASP F N 1
ATOM 4642 C CA . ASP F 1 66 ? -38.637 20.218 28.563 1.00 24.74 67 ASP F CA 1
ATOM 4643 C C . ASP F 1 66 ? -39.922 19.883 27.812 1.00 23.68 67 ASP F C 1
ATOM 4644 O O . ASP F 1 66 ? -40.906 20.612 27.920 1.00 26.85 67 ASP F O 1
ATOM 4649 N N . THR F 1 67 ? -39.911 18.791 27.053 1.00 28.77 68 THR F N 1
ATOM 4650 C CA . THR F 1 67 ? -41.088 18.363 26.294 1.00 29.51 68 THR F CA 1
ATOM 4651 C C . THR F 1 67 ? -42.137 17.666 27.162 1.00 30.36 68 THR F C 1
ATOM 4652 O O . THR F 1 67 ? -43.313 17.610 26.784 1.00 33.57 68 THR F O 1
ATOM 4656 N N . TYR F 1 68 ? -41.717 17.138 28.311 1.00 34.03 69 TYR F N 1
ATOM 4657 C CA . TYR F 1 68 ? -42.627 16.419 29.206 1.00 35.91 69 TYR F CA 1
ATOM 4658 C C . TYR F 1 68 ? -43.777 17.325 29.636 1.00 35.75 69 TYR F C 1
ATOM 4659 O O . TYR F 1 68 ? -43.553 18.466 30.019 1.00 36.36 69 TYR F O 1
ATOM 4668 N N . GLY F 1 69 ? -45.005 16.817 29.542 1.00 41.52 70 GLY F N 1
ATOM 4669 C CA . GLY F 1 69 ? -46.197 17.578 29.933 1.00 44.78 70 GLY F CA 1
ATOM 4670 C C . GLY F 1 69 ? -46.827 18.441 28.846 1.00 48.68 70 GLY F C 1
ATOM 4671 O O . GLY F 1 69 ? -47.996 18.814 28.960 1.00 54.88 70 GLY F O 1
ATOM 4672 N N . THR F 1 70 ? -46.075 18.750 27.789 1.00 44.36 71 THR F N 1
ATOM 4673 C CA . THR F 1 70 ? -46.581 19.577 26.689 1.00 42.83 71 THR F CA 1
ATOM 4674 C C . THR F 1 70 ? -47.423 18.725 25.747 1.00 43.03 71 THR F C 1
ATOM 4675 O O . THR F 1 70 ? -47.503 17.505 25.907 1.00 38.50 71 THR F O 1
ATOM 4679 N N . THR F 1 71 ? -48.040 19.376 24.762 1.00 45.92 72 THR F N 1
ATOM 4680 C CA . THR F 1 71 ? -48.924 18.700 23.814 1.00 49.88 72 THR F CA 1
ATOM 4681 C C . THR F 1 71 ? -48.180 18.106 22.617 1.00 48.88 72 THR F C 1
ATOM 4682 O O . THR F 1 71 ? -48.760 17.337 21.852 1.00 48.59 72 THR F O 1
ATOM 4686 N N . GLU F 1 72 ? -46.909 18.466 22.447 1.00 46.55 73 GLU F N 1
ATOM 4687 C CA . GLU F 1 72 ? -46.106 17.918 21.355 1.00 53.24 73 GLU F CA 1
ATOM 4688 C C . GLU F 1 72 ? -45.634 16.507 21.699 1.00 54.33 73 GLU F C 1
ATOM 4689 O O . GLU F 1 72 ? -45.274 16.227 22.844 1.00 57.89 73 GLU F O 1
ATOM 4695 N N . ALA F 1 73 ? -45.650 15.625 20.702 1.00 57.37 74 ALA F N 1
ATOM 4696 C CA . ALA F 1 73 ? -45.406 14.196 20.912 1.00 62.26 74 ALA F CA 1
ATOM 4697 C C . ALA F 1 73 ? -43.994 13.936 21.445 1.00 60.86 74 ALA F C 1
ATOM 4698 O O . ALA F 1 73 ? -43.029 14.494 20.921 1.00 57.30 74 ALA F O 1
ATOM 4700 N N . PRO F 1 74 ? -43.870 13.074 22.475 1.00 62.54 75 PRO F N 1
ATOM 4701 C CA . PRO F 1 74 ? -42.577 12.882 23.116 1.00 61.43 75 PRO F CA 1
ATOM 4702 C C . PRO F 1 74 ? -41.591 12.115 22.231 1.00 61.76 75 PRO F C 1
ATOM 4703 O O . PRO F 1 74 ? -42.011 11.233 21.475 1.00 62.05 75 PRO F O 1
ATOM 4707 N N . PRO F 1 75 ? -40.290 12.452 22.314 1.00 61.95 76 PRO F N 1
ATOM 4708 C CA . PRO F 1 75 ? -39.307 11.683 21.564 1.00 65.36 76 PRO F CA 1
ATOM 4709 C C . PRO F 1 75 ? -39.128 10.299 22.175 1.00 69.59 76 PRO F C 1
ATOM 4710 O O . PRO F 1 75 ? -39.173 10.172 23.401 1.00 69.03 76 PRO F O 1
ATOM 4714 N N . PRO F 1 76 ? -38.939 9.262 21.339 1.00 75.40 77 PRO F N 1
ATOM 4715 C CA . PRO F 1 76 ? -38.529 7.978 21.907 1.00 77.20 77 PRO F CA 1
ATOM 4716 C C . PRO F 1 76 ? -37.149 8.075 22.568 1.00 74.71 77 PRO F C 1
ATOM 4717 O O . PRO F 1 76 ? -36.378 8.985 22.246 1.00 70.93 77 PRO F O 1
ATOM 4721 N N . PRO F 1 77 ? -36.838 7.151 23.492 1.00 74.61 78 PRO F N 1
ATOM 4722 C CA . PRO F 1 77 ? -35.505 7.153 24.076 1.00 72.65 78 PRO F CA 1
ATOM 4723 C C . PRO F 1 77 ? -34.490 6.625 23.067 1.00 74.56 78 PRO F C 1
ATOM 4724 O O . PRO F 1 77 ? -34.876 5.937 22.121 1.00 76.46 78 PRO F O 1
ATOM 4728 N N . PRO F 1 78 ? -33.200 6.948 23.258 1.00 73.26 79 PRO F N 1
ATOM 4729 C CA . PRO F 1 78 ? -32.195 6.508 22.298 1.00 75.24 79 PRO F CA 1
ATOM 4730 C C . PRO F 1 78 ? -31.907 5.012 22.433 1.00 78.53 79 PRO F C 1
ATOM 4731 O O . PRO F 1 78 ? -32.162 4.443 23.500 1.00 75.16 79 PRO F O 1
ATOM 4735 N N . PRO F 1 79 ? -31.401 4.370 21.358 1.00 81.02 80 PRO F N 1
ATOM 4736 C CA . PRO F 1 79 ? -31.014 2.965 21.465 1.00 84.16 80 PRO F CA 1
ATOM 4737 C C . PRO F 1 79 ? -29.980 2.759 22.567 1.00 81.92 80 PRO F C 1
ATOM 4738 O O . PRO F 1 79 ? -29.042 3.553 22.690 1.00 74.84 80 PRO F O 1
ATOM 4742 N N . GLY F 1 80 ? -30.176 1.720 23.377 1.00 83.91 81 GLY F N 1
ATOM 4743 C CA . GLY F 1 80 ? -29.332 1.473 24.544 1.00 83.02 81 GLY F CA 1
ATOM 4744 C C . GLY F 1 80 ? -29.655 2.336 25.758 1.00 77.25 81 GLY F C 1
ATOM 4745 O O . GLY F 1 80 ? -28.941 2.277 26.760 1.00 76.78 81 GLY F O 1
ATOM 4746 N N . GLY F 1 81 ? -30.719 3.137 25.676 1.00 75.56 82 GLY F N 1
ATOM 4747 C CA . GLY F 1 81 ? -31.188 3.935 26.806 1.00 69.01 82 GLY F CA 1
ATOM 4748 C C . GLY F 1 81 ? -30.357 5.164 27.114 1.00 65.84 82 GLY F C 1
ATOM 4749 O O . GLY F 1 81 ? -29.421 5.504 26.389 1.00 66.38 82 GLY F O 1
ATOM 4750 N N . TYR F 1 82 ? -30.715 5.827 28.209 1.00 59.81 83 TYR F N 1
ATOM 4751 C CA . TYR F 1 82 ? -30.038 7.039 28.656 1.00 57.25 83 TYR F CA 1
ATOM 4752 C C . TYR F 1 82 ? -28.821 6.695 29.506 1.00 57.73 83 TYR F C 1
ATOM 4753 O O . TYR F 1 82 ? -28.838 5.711 30.246 1.00 63.62 83 TYR F O 1
ATOM 4762 N N . ASP F 1 83 ? -27.768 7.501 29.382 1.00 55.43 84 ASP F N 1
ATOM 4763 C CA . ASP F 1 83 ? -26.548 7.320 30.162 1.00 59.10 84 ASP F CA 1
ATOM 4764 C C . ASP F 1 83 ? -26.385 8.419 31.208 1.00 56.19 84 ASP F C 1
ATOM 4765 O O . ASP F 1 83 ? -26.257 9.594 30.865 1.00 56.03 84 ASP F O 1
ATOM 4770 N N . PHE F 1 84 ? -26.310 8.027 32.460 1.00 58.35 85 PHE F N 1
ATOM 4771 C CA . PHE F 1 84 ? -26.186 8.987 33.510 1.00 56.68 85 PHE F CA 1
ATOM 4772 C C . PHE F 1 84 ? -24.940 8.777 34.338 1.00 60.06 85 PHE F C 1
ATOM 4773 O O . PHE F 1 84 ? -25.013 8.669 35.526 1.00 60.13 85 PHE F O 1
ATOM 4781 N N . SER F 1 85 ? -23.788 8.729 33.702 1.00 64.05 86 SER F N 1
ATOM 4782 C CA . SER F 1 85 ? -22.603 8.191 34.335 1.00 68.46 86 SER F CA 1
ATOM 4783 C C . SER F 1 85 ? -22.251 8.801 35.678 1.00 66.74 86 SER F C 1
ATOM 4784 O O . SER F 1 85 ? -21.933 8.102 36.627 1.00 70.28 86 SER F O 1
ATOM 4787 N N . GLY F 1 86 ? -22.271 10.114 35.754 1.00 64.78 87 GLY F N 1
ATOM 4788 C CA . GLY F 1 86 ? -21.663 10.790 36.885 1.00 63.29 87 GLY F CA 1
ATOM 4789 C C . GLY F 1 86 ? -22.468 10.818 38.171 1.00 62.56 87 GLY F C 1
ATOM 4790 O O . GLY F 1 86 ? -22.089 11.527 39.076 1.00 63.41 87 GLY F O 1
ATOM 4791 N N . PHE F 1 87 ? -23.546 10.024 38.245 1.00 60.34 88 PHE F N 1
ATOM 4792 C CA . PHE F 1 87 ? -24.721 10.288 39.068 1.00 56.16 88 PHE F CA 1
ATOM 4793 C C . PHE F 1 87 ? -25.310 8.976 39.570 1.00 59.71 88 PHE F C 1
ATOM 4794 O O . PHE F 1 87 ? -25.351 8.018 38.843 1.00 61.24 88 PHE F O 1
ATOM 4802 N N . ASP F 1 88 ? -25.811 8.977 40.800 1.00 64.00 89 ASP F N 1
ATOM 4803 C CA . ASP F 1 88 ? -26.410 7.835 41.444 1.00 66.06 89 ASP F CA 1
ATOM 4804 C C . ASP F 1 88 ? -27.920 7.702 41.290 1.00 67.65 89 ASP F C 1
ATOM 4805 O O . ASP F 1 88 ? -28.676 7.861 42.230 1.00 73.52 89 ASP F O 1
ATOM 4810 N N . VAL F 1 89 ? -28.361 7.367 40.106 1.00 63.97 90 VAL F N 1
ATOM 4811 C CA . VAL F 1 89 ? -29.704 7.665 39.732 1.00 58.36 90 VAL F CA 1
ATOM 4812 C C . VAL F 1 89 ? -30.763 6.877 40.525 1.00 58.35 90 VAL F C 1
ATOM 4813 O O . VAL F 1 89 ? -31.952 7.058 40.367 1.00 57.14 90 VAL F O 1
ATOM 4817 N N . GLU F 1 90 ? -30.304 6.002 41.394 1.00 62.13 91 GLU F N 1
ATOM 4818 C CA . GLU F 1 90 ? -31.178 5.079 42.087 1.00 65.20 91 GLU F CA 1
ATOM 4819 C C . GLU F 1 90 ? -31.825 5.761 43.289 1.00 63.38 91 GLU F C 1
ATOM 4820 O O . GLU F 1 90 ? -32.842 5.330 43.794 1.00 66.36 91 GLU F O 1
ATOM 4826 N N . ASP F 1 91 ? -31.227 6.853 43.733 1.00 60.10 92 ASP F N 1
ATOM 4827 C CA . ASP F 1 91 ? -31.839 7.679 44.744 1.00 58.61 92 ASP F CA 1
ATOM 4828 C C . ASP F 1 91 ? -32.707 8.816 44.221 1.00 50.34 92 ASP F C 1
ATOM 4829 O O . ASP F 1 91 ? -33.255 9.576 44.992 1.00 49.36 92 ASP F O 1
ATOM 4834 N N . PHE F 1 92 ? -32.828 8.923 42.913 1.00 45.18 93 PHE F N 1
ATOM 4835 C CA . PHE F 1 92 ? -33.420 10.101 42.331 1.00 43.06 93 PHE F CA 1
ATOM 4836 C C . PHE F 1 92 ? -34.916 9.885 42.375 1.00 43.84 93 PHE F C 1
ATOM 4837 O O . PHE F 1 92 ? -35.363 8.781 42.546 1.00 45.73 93 PHE F O 1
ATOM 4845 N N . SER F 1 93 ? -35.674 10.955 42.230 1.00 42.22 94 SER F N 1
ATOM 4846 C CA . SER F 1 93 ? -37.107 11.005 42.511 1.00 42.12 94 SER F CA 1
ATOM 4847 C C . SER F 1 93 ? -37.931 10.087 41.624 1.00 41.97 94 SER F C 1
ATOM 4848 O O . SER F 1 93 ? -37.476 9.654 40.567 1.00 40.86 94 SER F O 1
ATOM 4851 N N . GLU F 1 94 ? -39.161 9.830 42.051 1.00 43.97 95 GLU F N 1
ATOM 4852 C CA . GLU F 1 94 ? -40.090 8.999 41.285 1.00 48.58 95 GLU F CA 1
ATOM 4853 C C . GLU F 1 94 ? -40.331 9.607 39.901 1.00 43.99 95 GLU F C 1
ATOM 4854 O O . GLU F 1 94 ? -40.474 8.880 38.919 1.00 48.20 95 GLU F O 1
ATOM 4860 N N . PHE F 1 95 ? -40.374 10.936 39.832 1.00 41.05 96 PHE F N 1
ATOM 4861 C CA . PHE F 1 95 ? -40.464 11.636 38.555 1.00 38.40 96 PHE F CA 1
ATOM 4862 C C . PHE F 1 95 ? -39.298 11.288 37.621 1.00 40.67 96 PHE F C 1
ATOM 4863 O O . PHE F 1 95 ? -39.511 11.033 36.437 1.00 39.69 96 PHE F O 1
ATOM 4871 N N . PHE F 1 96 ? -38.075 11.283 38.152 1.00 35.52 97 PHE F N 1
ATOM 4872 C CA . PHE F 1 96 ? -36.887 11.014 37.339 1.00 33.05 97 PHE F CA 1
ATOM 4873 C C . PHE F 1 96 ? -36.940 9.596 36.789 1.00 36.49 97 PHE F C 1
ATOM 4874 O O . PHE F 1 96 ? -36.647 9.363 35.616 1.00 40.24 97 PHE F O 1
ATOM 4882 N N . GLN F 1 97 ? -37.318 8.659 37.648 1.00 39.15 98 GLN F N 1
ATOM 4883 C CA . GLN F 1 97 ? -37.396 7.255 37.264 1.00 46.14 98 GLN F CA 1
ATOM 4884 C C . GLN F 1 97 ? -38.472 7.090 36.190 1.00 52.17 98 GLN F C 1
ATOM 4885 O O . GLN F 1 97 ? -38.293 6.340 35.232 1.00 52.21 98 GLN F O 1
ATOM 4891 N N . GLU F 1 98 ? -39.587 7.798 36.366 1.00 52.76 99 GLU F N 1
ATOM 4892 C CA . GLU F 1 98 ? -40.676 7.824 35.389 1.00 55.39 99 GLU F CA 1
ATOM 4893 C C . GLU F 1 98 ? -40.212 8.405 34.055 1.00 53.12 99 GLU F C 1
ATOM 4894 O O . GLU F 1 98 ? -40.424 7.807 33.000 1.00 54.83 99 GLU F O 1
ATOM 4900 N N . LEU F 1 99 ? -39.558 9.561 34.122 1.00 47.78 100 LEU F N 1
ATOM 4901 C CA . LEU F 1 99 ? -39.135 10.307 32.938 1.00 44.87 100 LEU F CA 1
ATOM 4902 C C . LEU F 1 99 ? -38.114 9.571 32.062 1.00 46.22 100 LEU F C 1
ATOM 4903 O O . LEU F 1 99 ? -38.231 9.587 30.834 1.00 45.37 100 LEU F O 1
ATOM 4908 N N . PHE F 1 100 ? -37.121 8.942 32.690 1.00 44.99 101 PHE F N 1
ATOM 4909 C CA . PHE F 1 100 ? -36.010 8.316 31.963 1.00 46.14 101 PHE F CA 1
ATOM 4910 C C . PHE F 1 100 ? -35.978 6.804 32.093 1.00 51.30 101 PHE F C 1
ATOM 4911 O O . PHE F 1 100 ? -35.407 6.143 31.231 1.00 55.33 101 PHE F O 1
#

InterPro domains:
  IPR001623 DnaJ domain [PF00226] (6-67)
  IPR001623 DnaJ domain [PR00625] (8-26)
  IPR001623 DnaJ domain [PR00625] (26-41)
  IPR001623 DnaJ domain [PR00625] (42-62)
  IPR001623 DnaJ domain [PR00625] (62-81)
  IPR001623 DnaJ domain [PS50076] (6-70)
  IPR001623 DnaJ domain [SM00271] (5-62)
  IPR001623 DnaJ domain [cd06257] (6-59)
  IPR002939 Chaperone DnaJ, C-terminal [PF01556] (119-258)
  IPR008971 HSP40/DnaJ peptide-binding [SSF49493] (112-189)
  IPR008971 HSP40/DnaJ peptide-binding [SSF49493] (185-269)
  IPR018253 DnaJ domain, conserved site [PS00636] (47-66)
  IPR036869 Chaperone J-domain superfamily [G3DSA:1.10.287.110] (2-114)
  IPR036869 Chaperone J-domain superfamily [SSF46565] (2-107)

B-factor: mean 36.04, std 17.12, range [8.23, 106.79]

Secondary structure (DSSP, 8-state):
-----HHHHHT--TT--HHHHHHHHHHHHHHH-TTT---HHHHHHHHHHHHHHHHHTSHHHHHHHHHTTSSSPPPPPPTT----TTS-GGGS-HHHHHH-/-PPP-HHHHHT--TT--HHHHHHHHHHHHHHH-TTT---THHHHHHHHHHHHHHHHTSHHHHHHHHHTTSSSPPPPPPTT----TT---TTS-HHHHHH-/-----HHHHHT--TT--HHHHHHHHHHHHHHHSTTT---HHHHHHHHHHHHHHHHHTSHHHHHHHHHTTSSSPPP-PPTT----TTS-GGGS-HHHHHHHTT-/-PPP-HHHHHT--TT--HHHHHHHHHHHHHHH-TTT--STTHHHHHHHHHHHHHHHTSHHHHHHHHHTTSSSPPPPPPTT----TTS-GGGS-HHHHHHHGGG---/---HHHHHT--TT--HHHHHHHHHHHHHHH-TTT---HHHHHHHHHHHHHHHHHTSHHHHHHHHHTTSSSPPPPPPTT-----SS-GGGS-HHHHHH-/-----HHHHHT--TT--HHHHHHHHHHHHHHH---HHHHHHHHHHHHHHHSSHHHHHHHHHTTSSSPPPPPPTT----TTS-GGGS-HHHHHH-

CATH classification: 1.10.287.110

Solvent-accessible surface area: 35622 Å² total; per-residue (Å²): 94,86,83,56,79,0,17,70,48,7,65,22,81,93,34,0,22,28,97,56,0,95,100,10,28,115,189,41,16,209,105,35,72,80,100,92,47,171,48,98,112,3,123,124,105,19,78,57,7,30,2,0,31,1,0,0,38,41,39,78,21,1,36,25,5,15,30,74,74,60,150,72,74,108,24,108,105,44,138,93,42,70,99,27,91,81,57,120,38,177,90,14,31,134,5,2,70,117,20,40,61,88,137,52,80,0,14,69,51,4,62,12,70,100,38,2,41,22,111,50,0,81,148,1,36,95,130,33,15,178,83,43,68,71,103,82,36,155,55,104,111,3,117,114,98,29,101,60,8,26,4,0,35,2,0,0,37,54,35,42,23,1,33,9,20,25,12,78,55,67,146,67,72,88,17,92,84,33,34,7,25,38,62,27,109,84,54,133,35,158,110,17,25,128,2,4,86,102,20,42,75,88,81,43,81,0,16,67,47,7,67,19,76,103,27,0,26,26,106,77,0,74,159,2,22,23,120,35,0,100,89,42,35,66,70,66,48,159,44,107,122,4,125,114,102,23,96,53,7,26,4,0,32,1,0,0,39,46,36,44,15,1,34,15,6,22,20,66,72,72,143,74,73,97,23,98,78,35,123,89,24,39,104,29,109,69,54,113,46,150,103,16,33,115,2,4,58,75,21,5,47,99,34,84,90,84,49,78,0,15,69,44,0,62,20,76,98,37,1,22,26,91,68,0,88,148,5,38,112,104,27,16,191,88,65,71,55,112,91,44,147,51,120,97,1,81,115,86,36,94,67,7,26,5,0,31,1,0,0,38,45,38,48,14,1,30,15,6,16,16,60,71,74,154,51,73,74,22,109,66,35,135,63,15,34,106,20,96,78,52,114,16,148,91,15,29,135,3,0,54,77,17,0,24,88,0,58,112,119,129,49,60,0,14,40,49,2,29,10,21,92,105,4,79,57,114,70,0,76,162,3,35,112,119,31,18,162,89,28,74,66,113,61,55,177,56,116,103,5,145,102,87,37,67,42,5,27,0,0,32,1,0,0,33,54,82,105,16,27,123,11,4,28,20,64,58,71,147,119,91,90,61,107,100,50,138,90,33,54,106,31,111,68,57,97,33,145,87,17,28,156,20,5,82,113,25,40,70,82,85,49,68,0,14,34,64,5,29,11,30,89,108,3,73,58,89,75,0,97,118,1,40,141,118,32,18,200,112,49,126,115,170,43,112,100,95,35,82,40,7,26,2,0,38,1,0,0,35,41,75,128,21,28,130,17,6,26,36,76,74,72,146,133,92,109,31,112,85,60,140,91,39,53,102,25,104,65,59,105,40,161,84,16,22,135,3,5,90,93,20,50

Nearest PDB structures (foldseek):
  4j7z-assembly3_C  TM=9.978E-01  e=1.505E-12  Thermus thermophilus HB8
  4j80-assembly2_D  TM=9.597E-01  e=3.953E-12  Thermus thermophilus HB8
  6psi-assembly1_C  TM=8.557E-01  e=6.429E-11  Thermus thermophilus HB8
  8j07-assembly1_u  TM=6.908E-01  e=9.035E-06  Homo sapiens
  8j07-assembly1_v  TM=6.904E-01  e=2.131E-05  Homo sapiens

Sequence (601 aa):
AAKKDYYAILGVPRNATQEEIKRAYKRLARQYHPDVNKSPEAEEKFKEINEAYAVLSDPEKRRIYDTYGTTEAPPPPPPGGYDFSGFDVEDFSEFFQELFAAKKDYYAILGVPRNATQEEIKRAYKRLARQYHPDVNKSPEAEEKFKEINEAYAVLSDPEKRRIYDTYGTTEAPPPPPPGGYDFSGFDVEDFSEFFQELFAAKKDYYAILGVPRNATQEEIKRAYKRLARQYHPDVNKSPEAEEKFKEINEAYAVLSDPEKRRIYDTYGTTEAPPPPPPGGYDFSGFDVEDFSEFFQELFGPGAAKKDYYAILGVPRNATQEEIKRAYKRLARQYHPDVNKSPEAEEKFKEINEAYAVLSDPEKRRIYDTYGTTEAPPPPPPGGYDFSGFDVEDFSEFFQELFGPGLFGKKDYYAILGVPRNATQEEIKRAYKRLARQYHPDVNKSPEAEEKFKEINEAYAVLSDPEKRRIYDTYGTTEAPPPPPPGGYDFSGFDVEDFSEFFQELFAAKKDYYAILGVPRNATQEEIKRAYKRLARQYHPEAEEKFKEINEAYAVLSDPEKRRIYDTYGTTEAPPPPPPGGYDFSGFDVEDFSEFFQELF

Radius of gyration: 37.91 Å; Cα contacts (8 Å, |Δi|>4): 624; chains: 6; bounding box: 72×83×118 Å